Protein AF-0000000083587256 (afdb_homodimer)

Secondary structure (DSSP, 8-state):
----------EEESSSS--------SSTTTTHHHHHHHHHHHHHHHHHHHHHHHHHHHHHHHHHTTS-TTHHHHHHTGGG-EEEEEEEEE---S-GGG-EEEEEE--SSSEEEEEE-SSS--EEEEETTEEEEE---TT-EEEEE-HHHHHHTTTSS----EEEE--SSS-EEEEEEEEE--TTPEE---GGG--SSS--SS--EEHHHHHHHHHHSBTTTS-GGGGG-/----------EEESSSS--------SSSGGGHHHHHHHHHHHHHHHHHHHHHHHHHHHHHHHHHTTS-TTHHHHHHTGGG-EEEEEEEEE---S-GGG-EEEEEE--SSSEEEEEE-SSS--EEEEETTEEEEE---TT-EEEEE-HHHHHHTTTSS----EEEE--SSS-EEEEEEEEE--TTPEE---GGG--SSS--SS--EEHHHHHHHHHHSBTTTS-GGGGG-

Nearest PDB structures (foldseek):
  6lsv-assembly2_B  TM=9.368E-01  e=1.193E-21  Arabidopsis thaliana
  5o9w-assembly1_A  TM=9.322E-01  e=1.092E-19  Papaver somniferum
  5o7y-assembly1_A  TM=9.305E-01  e=1.905E-19  Papaver somniferum
  8x7c-assembly2_A  TM=9.163E-01  e=3.325E-19  Zea mays
  8x7d-assembly2_B  TM=8.727E-01  e=1.146E-18  Oryza sativa

Organism: NCBI:txid337451

Foldseek 3Di:
DPPPFPQQADPPPPPPDPDDSPNPTPPDCVCVVVVVVVCCVVVVVVLVVVVVVVLQVQLVVCVVLVHHSCVVCVLLPPVLKDKDKDKDKDFADQCQVVDFPWDKFWAQFAKKKKDWDQPDWWKWWQDPNDTDTDHHDDPDIDMAGGLLNCFQSLNPDDGTIMTTIHHNPGMIMMMMMGIHGRQQRKGHHDPVNADPVRHRPFDIDGSVVLVVQVVVDDRPPDHSRNVGD/DPPPFPQCADPPPPDPDPDDSPRPTPDDCVCVVVVVVVCCVVVVVVLVVVVVVVLQVQLVVCVVLVHHSCVVCVLLPPVLKDKDKDKDKDFADQCQVVDFPFDKFWAQFAKKKKDWDQPDWWKWWQDPNDTDTDHHDDPDIDMAGGLLNCFQSLNPDDGTIMTTIHHNPGMIMMMMMGIHGRQQRKGHHDPVNADPVRHRPFDIDGSVVLVVQCVVDDRPPDHSRNVGD

Radius of gyration: 22.91 Å; Cα contacts (8 Å, |Δi|>4): 926; chains: 2; bounding box: 42×80×79 Å

pLDDT: mean 78.27, std 21.21, range [15.96, 97.56]

InterPro domains:
  IPR005123 Oxoglutarate/iron-dependent dioxygenase domain [PS51471] (81-181)
  IPR027443 Isopenicillin N synthase-like superfamily [G3DSA:2.60.120.330] (7-227)
  IPR044861 Isopenicillin N synthase-like, Fe(2+) 2OG dioxygenase domain [PF03171] (83-181)
  IPR050295 Plant 2-oxoglutarate-dependent oxidoreductases [PTHR47991] (23-209)

Solvent-accessible surface area (backbone atoms only — not comparable to full-atom values): 23931 Å² total; per-residue (Å²): 134,79,77,72,81,50,79,23,48,59,48,51,46,74,55,90,61,82,61,66,51,54,50,49,77,55,64,81,61,78,46,48,66,55,50,50,53,52,50,47,53,54,49,50,53,50,49,53,54,49,46,55,51,50,53,52,48,42,25,52,52,22,40,73,72,74,44,56,48,58,48,50,49,56,45,26,36,53,88,50,29,41,56,40,34,39,35,40,38,36,53,52,30,84,56,25,92,77,34,61,70,38,68,65,42,60,47,81,34,35,37,32,44,29,44,60,30,61,84,42,70,34,43,30,33,54,52,96,90,35,80,40,77,50,77,51,45,85,88,30,42,39,39,46,46,5,44,46,40,15,38,31,48,50,56,74,44,65,43,52,44,29,30,30,45,49,34,52,82,44,62,38,47,36,36,40,38,37,35,31,51,14,53,80,20,64,46,36,37,42,68,91,69,38,44,92,92,43,56,67,60,38,50,76,43,34,43,45,60,51,50,53,48,43,50,41,34,30,58,58,72,58,66,61,65,69,77,41,77,132,78,76,73,81,42,77,20,49,57,52,50,48,76,55,90,59,82,63,67,54,54,51,46,76,46,61,85,60,81,44,48,67,55,50,50,52,52,49,48,54,56,49,51,54,49,50,53,53,50,48,55,50,50,53,52,48,43,24,53,52,22,40,75,71,74,42,55,47,58,48,52,50,54,44,25,36,53,89,52,30,41,54,40,35,41,36,39,38,36,53,54,30,84,57,26,92,78,35,61,69,38,67,65,41,60,46,78,36,34,38,33,44,30,43,60,30,60,84,42,70,35,41,30,34,56,53,95,90,35,80,39,76,49,76,52,45,85,88,32,42,40,39,46,47,5,43,46,40,14,38,32,48,50,57,75,44,64,44,54,44,28,30,29,44,50,32,52,83,42,61,39,48,35,37,40,38,39,35,30,50,14,54,80,20,63,45,36,37,41,68,91,68,37,44,92,92,42,56,68,60,36,51,77,44,34,43,44,61,50,50,54,49,44,51,41,34,30,56,58,72,56,68,62,66,68,75,41,77

Sequence (458 aa):
MRLEPIELQHIKILNNLPLCNLMATQQNLNFLPYLQLLLKDVVSTYCKEVRELGLKLLGVISESLGLEREYIENVLGDEQGGQHMAINYYPPCPEPDLTYGLPAHTDPNTLTILLLDHQVPGLQVLKDGKWIAVDPHPNALIVNIGDQLQALSNGKYKSLWHRAIVNSNEERISVASFFCPANDAVIAPAKKLTSEETPAIYRSFTYDEYYKRFWSRNLDEEKCLELFKMRLEPIELQHIKILNNLPLCNLMATQQNLNFLPYLQLLLKDVVSTYCKEVRELGLKLLGVISESLGLEREYIENVLGDEQGGQHMAINYYPPCPEPDLTYGLPAHTDPNTLTILLLDHQVPGLQVLKDGKWIAVDPHPNALIVNIGDQLQALSNGKYKSLWHRAIVNSNEERISVASFFCPANDAVIAPAKKLTSEETPAIYRSFTYDEYYKRFWSRNLDEEKCLELFK

Structure (mmCIF, N/CA/C/O backbone):
data_AF-0000000083587256-model_v1
#
loop_
_entity.id
_entity.type
_entity.pdbx_description
1 polymer 'Protein DOWNY MILDEW RESISTANCE 6-like protein'
#
loop_
_atom_site.group_PDB
_atom_site.id
_atom_site.type_symbol
_atom_site.label_atom_id
_atom_site.label_alt_id
_atom_site.label_comp_id
_atom_site.label_asym_id
_atom_site.label_entity_id
_atom_site.label_seq_id
_atom_site.pdbx_PDB_ins_code
_atom_site.Cartn_x
_atom_site.Cartn_y
_atom_site.Cartn_z
_atom_site.occupancy
_atom_site.B_iso_or_equiv
_atom_site.auth_seq_id
_atom_site.auth_comp_id
_atom_site.auth_asym_id
_atom_site.auth_atom_id
_atom_site.pdbx_PDB_model_num
ATOM 1 N N . MET A 1 1 ? 6.082 9.547 44.844 1 16.17 1 MET A N 1
ATOM 2 C CA . MET A 1 1 ? 7.328 9.438 44.094 1 16.17 1 MET A CA 1
ATOM 3 C C . MET A 1 1 ? 7.133 9.875 42.656 1 16.17 1 MET A C 1
ATOM 5 O O . MET A 1 1 ? 6.281 9.336 41.938 1 16.17 1 MET A O 1
ATOM 9 N N . ARG A 1 2 ? 7.453 11.047 42.281 1 17.61 2 ARG A N 1
ATOM 10 C CA . ARG A 1 2 ? 6.957 12.055 41.344 1 17.61 2 ARG A CA 1
ATOM 11 C C . ARG A 1 2 ? 7.465 11.789 39.938 1 17.61 2 ARG A C 1
ATOM 13 O O . ARG A 1 2 ? 8.672 11.742 39.719 1 17.61 2 ARG A O 1
ATOM 20 N N . LEU A 1 3 ? 6.953 10.836 39.312 1 20 3 LEU A N 1
ATOM 21 C CA . LEU A 1 3 ? 7.582 10.156 38.188 1 20 3 LEU A CA 1
ATOM 22 C C . LEU A 1 3 ? 8.031 11.164 37.125 1 20 3 LEU A C 1
ATOM 24 O O . LEU A 1 3 ? 7.293 12.086 36.781 1 20 3 LEU A O 1
ATOM 28 N N . GLU A 1 4 ? 9.289 11.445 37.031 1 19.28 4 GLU A N 1
ATOM 29 C CA . GLU A 1 4 ? 10 12.508 36.312 1 19.28 4 GLU A CA 1
ATOM 30 C C . GLU A 1 4 ? 9.609 12.547 34.844 1 19.28 4 GLU A C 1
ATOM 32 O O . GLU A 1 4 ? 9.328 11.508 34.25 1 19.28 4 GLU A O 1
ATOM 37 N N . PRO A 1 5 ? 9.203 13.594 34.312 1 21.58 5 PRO A N 1
ATOM 38 C CA . PRO A 1 5 ? 8.57 13.984 33.062 1 21.58 5 PRO A CA 1
ATOM 39 C C . PRO A 1 5 ? 9.383 13.555 31.844 1 21.58 5 PRO A C 1
ATOM 41 O O . PRO A 1 5 ? 10.578 13.867 31.75 1 21.58 5 PRO A O 1
ATOM 44 N N . ILE A 1 6 ? 9.438 12.438 31.469 1 24.75 6 ILE A N 1
ATOM 45 C CA . ILE A 1 6 ? 10.352 11.797 30.531 1 24.75 6 ILE A CA 1
ATOM 46 C C . ILE A 1 6 ? 10.383 12.586 29.219 1 24.75 6 ILE A C 1
ATOM 48 O O . ILE A 1 6 ? 9.328 12.93 28.672 1 24.75 6 ILE A O 1
ATOM 52 N N . GLU A 1 7 ? 11.391 13.203 28.656 1 24.72 7 GLU A N 1
ATOM 53 C CA . GLU A 1 7 ? 11.906 14.125 27.656 1 24.72 7 GLU A CA 1
ATOM 54 C C . GLU A 1 7 ? 11.578 13.648 26.25 1 24.72 7 GLU A C 1
ATOM 56 O O . GLU A 1 7 ? 11.867 12.508 25.891 1 24.72 7 GLU A O 1
ATOM 61 N N . LEU A 1 8 ? 10.461 13.727 25.797 1 27.73 8 LEU A N 1
ATOM 62 C CA . LEU A 1 8 ? 9.93 13.43 24.469 1 27.73 8 LEU A CA 1
ATOM 63 C C . LEU A 1 8 ? 10.914 13.844 23.375 1 27.73 8 LEU A C 1
ATOM 65 O O . LEU A 1 8 ? 10.953 15.008 22.984 1 27.73 8 LEU A O 1
ATOM 69 N N . GLN A 1 9 ? 12.094 13.547 23.172 1 28.3 9 GLN A N 1
ATOM 70 C CA . GLN A 1 9 ? 13.188 13.914 22.281 1 28.3 9 GLN A CA 1
ATOM 71 C C . GLN A 1 9 ? 12.828 13.617 20.828 1 28.3 9 GLN A C 1
ATOM 73 O O . GLN A 1 9 ? 12.938 14.484 19.953 1 28.3 9 GLN A O 1
ATOM 78 N N . HIS A 1 10 ? 12.93 12.234 20.141 1 29.88 10 HIS A N 1
ATOM 79 C CA . HIS A 1 10 ? 13.57 12.055 18.844 1 29.88 10 HIS A CA 1
ATOM 80 C C . HIS A 1 10 ? 12.539 11.945 17.719 1 29.88 10 HIS A C 1
ATOM 82 O O . HIS A 1 10 ? 12.023 10.859 17.453 1 29.88 10 HIS A O 1
ATOM 88 N N . ILE A 1 11 ? 11.492 12.727 17.625 1 28.84 11 ILE A N 1
ATOM 89 C CA . ILE A 1 11 ? 10.789 12.812 16.344 1 28.84 11 ILE A CA 1
ATOM 90 C C . ILE A 1 11 ? 11.719 13.398 15.281 1 28.84 11 ILE A C 1
ATOM 92 O O . ILE A 1 11 ? 12.242 14.5 15.453 1 28.84 11 ILE A O 1
ATOM 96 N N . LYS A 1 12 ? 12.375 12.648 14.391 1 35.53 12 LYS A N 1
ATOM 97 C CA . LYS A 1 12 ? 13.18 13.172 13.289 1 35.53 12 LYS A CA 1
ATOM 98 C C . LYS A 1 12 ? 12.297 13.523 12.094 1 35.53 12 LYS A C 1
ATOM 100 O O . LYS A 1 12 ? 11.609 12.664 11.539 1 35.53 12 LYS A O 1
ATOM 105 N N . ILE A 1 13 ? 11.852 14.727 12.086 1 32.34 13 ILE A N 1
ATOM 106 C CA . ILE A 1 13 ? 11.195 15.195 10.867 1 32.34 13 ILE A CA 1
ATOM 107 C C . ILE A 1 13 ? 12.203 15.203 9.711 1 32.34 13 ILE A C 1
ATOM 109 O O . ILE A 1 13 ? 13.266 15.82 9.812 1 32.34 13 ILE A O 1
ATOM 113 N N . LEU A 1 14 ? 12.242 14.219 8.844 1 33.78 14 LEU A N 1
ATOM 114 C CA . LEU A 1 14 ? 13.219 14.172 7.762 1 33.78 14 LEU A CA 1
ATOM 115 C C . LEU A 1 14 ? 13.344 15.531 7.078 1 33.78 14 LEU A C 1
ATOM 117 O O . LEU A 1 14 ? 13.945 15.641 6.004 1 33.78 14 LEU A O 1
ATOM 121 N N . ASN A 1 15 ? 12.578 16.453 7.148 1 28.05 15 ASN A N 1
ATOM 122 C CA . ASN A 1 15 ? 13.062 17.656 6.473 1 28.05 15 ASN A CA 1
ATOM 123 C C . ASN A 1 15 ? 14.289 18.234 7.176 1 28.05 15 ASN A C 1
ATOM 125 O O . ASN A 1 15 ? 14.523 17.969 8.352 1 28.05 15 ASN A O 1
ATOM 129 N N . ASN A 1 16 ? 15.281 18.969 6.48 1 29.92 16 ASN A N 1
ATOM 130 C CA . ASN A 1 16 ? 16.406 19.766 6.945 1 29.92 16 ASN A CA 1
ATOM 131 C C . ASN A 1 16 ? 16.141 20.375 8.32 1 29.92 16 ASN A C 1
ATOM 133 O O . ASN A 1 16 ? 16.938 21.156 8.828 1 29.92 16 ASN A O 1
ATOM 137 N N . LEU A 1 17 ? 14.914 20.938 8.477 1 26.66 17 LEU A N 1
ATOM 138 C CA . LEU A 1 17 ? 14.852 21.812 9.648 1 26.66 17 LEU A CA 1
ATOM 139 C C . LEU A 1 17 ? 14.945 21.016 10.938 1 26.66 17 LEU A C 1
ATOM 141 O O . LEU A 1 17 ? 14.422 19.891 11.016 1 26.66 17 LEU A O 1
ATOM 145 N N . PRO A 1 18 ? 15.977 21.328 11.75 1 28.03 18 PRO A N 1
ATOM 146 C CA . PRO A 1 18 ? 16.094 20.875 13.141 1 28.03 18 PRO A CA 1
ATOM 147 C C . PRO A 1 18 ? 14.734 20.828 13.852 1 28.03 18 PRO A C 1
ATOM 149 O O . PRO A 1 18 ? 14.164 21.875 14.156 1 28.03 18 PRO A O 1
ATOM 152 N N . LEU A 1 19 ? 13.695 20.531 13.234 1 28.91 19 LEU A N 1
ATOM 153 C CA . LEU A 1 19 ? 12.516 20.672 14.078 1 28.91 19 LEU A CA 1
ATOM 154 C C . LEU A 1 19 ? 12.789 20.156 15.484 1 28.91 19 LEU A C 1
ATOM 156 O O . LEU A 1 19 ? 13.656 19.297 15.68 1 28.91 19 LEU A O 1
ATOM 160 N N . CYS A 1 20 ? 11.969 20.844 16.406 1 25.72 20 CYS A N 1
ATOM 161 C CA . CYS A 1 20 ? 11.789 20.797 17.844 1 25.72 20 CYS A CA 1
ATOM 162 C C . CYS A 1 20 ? 11.547 19.375 18.312 1 25.72 20 CYS A C 1
ATOM 164 O O . CYS A 1 20 ? 10.953 18.562 17.609 1 25.72 20 CYS A O 1
ATOM 166 N N . ASN A 1 21 ? 12.445 18.953 19.109 1 28.36 21 ASN A N 1
ATOM 167 C CA . ASN A 1 21 ? 12.195 17.922 20.109 1 28.36 21 ASN A CA 1
ATOM 168 C C . ASN A 1 21 ? 10.727 17.859 20.5 1 28.36 21 ASN A C 1
ATOM 170 O O . ASN A 1 21 ? 10.273 18.656 21.328 1 28.36 21 ASN A O 1
ATOM 174 N N . LEU A 1 22 ? 9.867 18.047 19.609 1 29.5 22 LEU A N 1
ATOM 175 C CA . LEU A 1 22 ? 8.523 17.938 20.172 1 29.5 22 LEU A CA 1
ATOM 176 C C . LEU A 1 22 ? 8.445 16.781 21.156 1 29.5 22 LEU A C 1
ATOM 178 O O . LEU A 1 22 ? 8.75 15.648 20.812 1 29.5 22 LEU A O 1
ATOM 182 N N . MET A 1 23 ? 8.703 17.172 22.375 1 28.39 23 MET A N 1
ATOM 183 C CA . MET A 1 23 ? 8.414 16.422 23.609 1 28.39 23 MET A CA 1
ATOM 184 C C . MET A 1 23 ? 7.059 15.727 23.5 1 28.39 23 MET A C 1
ATOM 186 O O . MET A 1 23 ? 6.016 16.375 23.609 1 28.39 23 MET A O 1
ATOM 190 N N . ALA A 1 24 ? 6.859 14.992 22.484 1 32.84 24 ALA A N 1
ATOM 191 C CA . ALA A 1 24 ? 5.672 14.203 22.781 1 32.84 24 ALA A CA 1
ATOM 192 C C . ALA A 1 24 ? 5.645 13.805 24.266 1 32.84 24 ALA A C 1
ATOM 194 O O . ALA A 1 24 ? 6.676 13.453 24.828 1 32.84 24 ALA A O 1
ATOM 195 N N . THR A 1 25 ? 4.895 14.258 25.047 1 32.31 25 THR A N 1
ATOM 196 C CA . THR A 1 25 ? 4.621 13.773 26.391 1 32.31 25 THR A CA 1
ATOM 197 C C . THR A 1 25 ? 4.867 12.266 26.484 1 32.31 25 THR A C 1
ATOM 199 O O . THR A 1 25 ? 4.633 11.531 25.531 1 32.31 25 THR A O 1
ATOM 202 N N . GLN A 1 26 ? 5.934 11.781 27.312 1 37.66 26 GLN A N 1
ATOM 203 C CA . GLN A 1 26 ? 6.438 10.531 27.859 1 37.66 26 GLN A CA 1
ATOM 204 C C . GLN A 1 26 ? 5.387 9.422 27.781 1 37.66 26 GLN A C 1
ATOM 206 O O . GLN A 1 26 ? 5.648 8.281 28.156 1 37.66 26 GLN A O 1
ATOM 211 N N . GLN A 1 27 ? 4.141 9.727 27.922 1 38.53 27 GLN A N 1
ATOM 212 C CA . GLN A 1 27 ? 3.322 8.555 28.234 1 38.53 27 GLN A CA 1
ATOM 213 C C . GLN A 1 27 ? 3.545 7.441 27.219 1 38.53 27 GLN A C 1
ATOM 215 O O . GLN A 1 27 ? 4.156 6.418 27.547 1 38.53 27 GLN A O 1
ATOM 220 N N . ASN A 1 28 ? 2.484 7.109 26.422 1 46.16 28 ASN A N 1
ATOM 221 C CA . ASN A 1 28 ? 1.905 5.828 26.031 1 46.16 28 ASN A CA 1
ATOM 222 C C . ASN A 1 28 ? 2.623 5.23 24.828 1 46.16 28 ASN A C 1
ATOM 224 O O . ASN A 1 28 ? 2.1 4.328 24.172 1 46.16 28 ASN A O 1
ATOM 228 N N . LEU A 1 29 ? 3.789 6.035 24.391 1 54.25 29 LEU A N 1
ATOM 229 C CA . LEU A 1 29 ? 4.254 5.281 23.219 1 54.25 29 LEU A CA 1
ATOM 230 C C . LEU A 1 29 ? 5.316 4.266 23.625 1 54.25 29 LEU A C 1
ATOM 232 O O . LEU A 1 29 ? 6.07 3.779 22.781 1 54.25 29 LEU A O 1
ATOM 236 N N . ASN A 1 30 ? 5.652 4.102 24.969 1 54.59 30 ASN A N 1
ATOM 237 C CA . ASN A 1 30 ? 6.566 3.064 25.438 1 54.59 30 ASN A CA 1
ATOM 238 C C . ASN A 1 30 ? 6.18 1.693 24.891 1 54.59 30 ASN A C 1
ATOM 240 O O . ASN A 1 30 ? 6.961 0.744 24.969 1 54.59 30 ASN A O 1
ATOM 244 N N . PHE A 1 31 ? 5.012 1.78 24.344 1 59.31 31 PHE A N 1
ATOM 245 C CA . PHE A 1 31 ? 4.531 0.482 23.875 1 59.31 31 PHE A CA 1
ATOM 246 C C . PHE A 1 31 ? 4.973 0.213 22.453 1 59.31 31 PHE A C 1
ATOM 248 O O . PHE A 1 31 ? 4.848 -0.91 21.953 1 59.31 31 PHE A O 1
ATOM 255 N N . LEU A 1 32 ? 5.746 1.26 21.812 1 69.12 32 LEU A N 1
ATOM 256 C CA . LEU A 1 32 ? 5.988 1.158 20.375 1 69.12 32 LEU A CA 1
ATOM 257 C C . LEU A 1 32 ? 6.859 -0.052 20.062 1 69.12 32 LEU A C 1
ATOM 259 O O . LEU A 1 32 ? 6.543 -0.822 19.156 1 69.12 32 LEU A O 1
ATOM 263 N N . PRO A 1 33 ? 7.91 -0.228 20.922 1 66.19 33 PRO A N 1
ATOM 264 C CA . PRO A 1 33 ? 8.711 -1.416 20.609 1 66.19 33 PRO A CA 1
ATOM 265 C C . PRO A 1 33 ? 7.926 -2.715 20.781 1 66.19 33 PRO A C 1
ATOM 267 O O . PRO A 1 33 ? 8.109 -3.656 20.016 1 66.19 33 PRO A O 1
ATOM 270 N N . TYR A 1 34 ? 7.086 -2.689 21.781 1 65.12 34 TYR A N 1
ATOM 271 C CA . TYR A 1 34 ? 6.285 -3.883 22.016 1 65.12 34 TYR A CA 1
ATOM 272 C C . TYR A 1 34 ? 5.27 -4.094 20.906 1 65.12 34 TYR A C 1
ATOM 274 O O . TYR A 1 34 ? 5.023 -5.227 20.484 1 65.12 34 TYR A O 1
ATOM 282 N N . LEU A 1 35 ? 4.758 -3.051 20.422 1 70.12 35 LEU A N 1
ATOM 283 C CA . LEU A 1 35 ? 3.809 -3.119 19.312 1 70.12 35 LEU A CA 1
ATOM 284 C C . LEU A 1 35 ? 4.465 -3.699 18.062 1 70.12 35 LEU A C 1
ATOM 286 O O . LEU A 1 35 ? 3.904 -4.5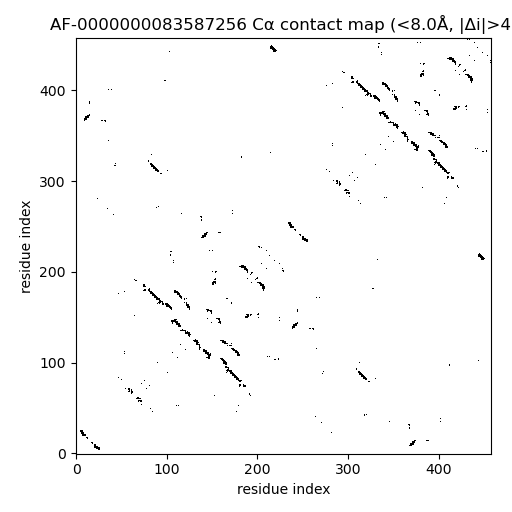82 17.422 1 70.12 35 LEU A O 1
ATOM 290 N N . GLN A 1 36 ? 5.645 -3.244 17.875 1 74.38 36 GLN A N 1
ATOM 291 C CA . GLN A 1 36 ? 6.359 -3.697 16.688 1 74.38 36 GLN A CA 1
ATOM 292 C C . GLN A 1 36 ? 6.664 -5.191 16.766 1 74.38 36 GLN A C 1
ATOM 294 O O . GLN A 1 36 ? 6.539 -5.91 15.773 1 74.38 36 GLN A O 1
ATOM 299 N N . LEU A 1 37 ? 7.105 -5.574 17.953 1 71.5 37 LEU A N 1
ATOM 300 C CA . LEU A 1 37 ? 7.438 -6.984 18.141 1 71.5 37 LEU A CA 1
ATOM 301 C C . LEU A 1 37 ? 6.199 -7.859 17.984 1 71.5 37 LEU A C 1
ATOM 303 O O . LEU A 1 37 ? 6.254 -8.922 17.359 1 71.5 37 LEU A O 1
ATOM 307 N N . LEU A 1 38 ? 5.145 -7.391 18.547 1 70.25 38 LEU A N 1
ATOM 308 C CA . LEU A 1 38 ? 3.898 -8.141 18.453 1 70.25 38 LEU A CA 1
ATOM 309 C C . LEU A 1 38 ? 3.434 -8.242 17 1 70.25 38 LEU A C 1
ATOM 311 O O . LEU A 1 38 ? 3.084 -9.328 16.531 1 70.25 38 LEU A O 1
ATOM 315 N N . LEU A 1 39 ? 3.463 -7.184 16.312 1 78.06 39 LEU A N 1
ATOM 316 C CA . LEU A 1 39 ? 3.041 -7.16 14.922 1 78.06 39 LEU A CA 1
ATOM 317 C C . LEU A 1 39 ? 3.943 -8.039 14.07 1 78.06 39 LEU A C 1
ATOM 319 O O . LEU A 1 39 ? 3.459 -8.812 13.234 1 78.06 39 LEU A O 1
ATOM 323 N N . LYS A 1 40 ? 5.215 -7.918 14.375 1 79.75 40 LYS A N 1
ATOM 324 C CA . LYS A 1 40 ? 6.172 -8.695 13.594 1 79.75 40 LYS A CA 1
ATOM 325 C C . LYS A 1 40 ? 5.938 -10.188 13.758 1 79.75 40 LYS A C 1
ATOM 327 O O . LYS A 1 40 ? 5.957 -10.945 12.781 1 79.75 40 LYS A O 1
ATOM 332 N N . ASP A 1 41 ? 5.727 -10.594 14.961 1 77.38 41 ASP A N 1
ATOM 333 C CA . ASP A 1 41 ? 5.52 -12.008 15.234 1 77.38 41 ASP A CA 1
ATOM 334 C C . ASP A 1 41 ? 4.258 -12.523 14.547 1 77.38 41 ASP A C 1
ATOM 336 O O . ASP A 1 41 ? 4.285 -13.57 13.891 1 77.38 41 ASP A O 1
ATOM 340 N N . VAL A 1 42 ? 3.219 -11.82 14.672 1 78 42 VAL A N 1
ATOM 341 C CA . VAL A 1 42 ? 1.937 -12.242 14.109 1 78 42 VAL A CA 1
ATOM 342 C C . VAL A 1 42 ? 2.006 -12.219 12.586 1 78 42 VAL A C 1
ATOM 344 O O . VAL A 1 42 ? 1.592 -13.172 11.922 1 78 42 VAL A O 1
ATOM 347 N N . VAL A 1 43 ? 2.598 -11.227 12.062 1 83.12 43 VAL A N 1
ATOM 348 C CA . VAL A 1 43 ? 2.633 -11.031 10.609 1 83.12 43 VAL A CA 1
ATOM 349 C C . VAL A 1 43 ? 3.59 -12.039 9.977 1 83.12 43 VAL A C 1
ATOM 351 O O . VAL A 1 43 ? 3.299 -12.602 8.922 1 83.12 43 VAL A O 1
ATOM 354 N N . SER A 1 44 ? 4.707 -12.266 10.672 1 82.94 44 SER A N 1
ATOM 355 C CA . SER A 1 44 ? 5.676 -13.211 10.133 1 82.94 44 SER A CA 1
ATOM 356 C C . SER A 1 44 ? 5.09 -14.617 10.055 1 82.94 44 SER A C 1
ATOM 358 O O . SER A 1 44 ? 5.277 -15.328 9.062 1 82.94 44 SER A O 1
ATOM 360 N N . THR A 1 45 ? 4.434 -15.008 11.086 1 80.88 45 THR A N 1
ATOM 361 C CA . THR A 1 45 ? 3.812 -16.328 11.109 1 80.88 45 THR A CA 1
ATOM 362 C C . THR A 1 45 ? 2.746 -16.453 10.023 1 80.88 45 THR A C 1
ATOM 364 O O . THR A 1 45 ? 2.705 -17.438 9.297 1 80.88 45 THR A O 1
ATOM 367 N N . TYR A 1 46 ? 1.905 -15.508 9.953 1 83.88 46 TYR A N 1
ATOM 368 C CA . TYR A 1 46 ? 0.872 -15.516 8.922 1 83.88 46 TYR A CA 1
ATOM 369 C C . TYR A 1 46 ? 1.49 -15.539 7.527 1 83.88 46 TYR A C 1
ATOM 371 O O . TYR A 1 46 ? 1.031 -16.281 6.656 1 83.88 46 TYR A O 1
ATOM 379 N N . CYS A 1 47 ? 2.479 -14.758 7.352 1 86.31 47 CYS A N 1
ATOM 380 C CA . CYS A 1 47 ? 3.152 -14.68 6.062 1 86.31 47 CYS A CA 1
ATOM 381 C C . CYS A 1 47 ? 3.682 -16.047 5.637 1 86.31 47 CYS A C 1
ATOM 383 O O . CYS A 1 47 ? 3.52 -16.453 4.484 1 86.31 47 CYS A O 1
ATOM 385 N N . LYS A 1 48 ? 4.273 -16.734 6.559 1 83.62 48 LYS A N 1
ATOM 386 C CA . LYS A 1 48 ? 4.82 -18.062 6.27 1 83.62 48 LYS A CA 1
ATOM 387 C C . LYS A 1 48 ? 3.711 -19.047 5.891 1 83.62 48 LYS A C 1
ATOM 389 O O . LYS A 1 48 ? 3.857 -19.812 4.945 1 83.62 48 LYS A O 1
ATOM 394 N N . GLU A 1 49 ? 2.672 -18.984 6.617 1 83.12 49 GLU A N 1
ATOM 395 C CA . GLU A 1 49 ? 1.555 -19.875 6.352 1 83.12 49 GLU A CA 1
ATOM 396 C C . GLU A 1 49 ? 0.923 -19.594 4.992 1 83.12 49 GLU A C 1
ATOM 398 O O . GLU A 1 49 ? 0.604 -20.516 4.238 1 83.12 49 GLU A O 1
ATOM 403 N N . VAL A 1 50 ? 0.738 -18.391 4.727 1 88.19 50 VAL A N 1
ATOM 404 C CA . VAL A 1 50 ? 0.107 -18 3.473 1 88.19 50 VAL A CA 1
ATOM 405 C C . VAL A 1 50 ? 1.041 -18.297 2.305 1 88.19 50 VAL A C 1
ATOM 407 O O . VAL A 1 50 ? 0.584 -18.641 1.212 1 88.19 50 VAL A O 1
ATOM 410 N N . ARG A 1 51 ? 2.322 -18.203 2.566 1 88.94 51 ARG A N 1
ATOM 411 C CA . ARG A 1 51 ? 3.271 -18.578 1.523 1 88.94 51 ARG A CA 1
ATOM 412 C C . ARG A 1 51 ? 3.098 -20.047 1.121 1 88.94 51 ARG A C 1
ATOM 414 O O . ARG A 1 51 ? 3.068 -20.359 -0.068 1 88.94 51 ARG A O 1
ATOM 421 N N . GLU A 1 52 ? 3.021 -20.844 2.074 1 86.06 52 GLU A N 1
ATOM 422 C CA . GLU A 1 52 ? 2.824 -22.266 1.793 1 86.06 52 GLU A CA 1
ATOM 423 C C . GLU A 1 52 ? 1.537 -22.5 1.008 1 86.06 52 GLU A C 1
ATOM 425 O O . GLU A 1 52 ? 1.517 -23.281 0.056 1 86.06 52 GLU A O 1
ATOM 430 N N . LEU A 1 53 ? 0.514 -21.859 1.415 1 86.5 53 LEU A N 1
ATOM 431 C CA . LEU A 1 53 ? -0.759 -21.969 0.71 1 86.5 53 LEU A CA 1
ATOM 432 C C . LEU A 1 53 ? -0.625 -21.469 -0.727 1 86.5 53 LEU A C 1
ATOM 434 O O . LEU A 1 53 ? -1.128 -22.109 -1.655 1 86.5 53 LEU A O 1
ATOM 438 N N . GLY A 1 54 ? 0.019 -20.297 -0.892 1 90.25 54 GLY A N 1
ATOM 439 C CA . GLY A 1 54 ? 0.213 -19.734 -2.219 1 90.25 54 GLY A CA 1
ATOM 440 C C . GLY A 1 54 ? 0.961 -20.672 -3.158 1 90.25 54 GLY A C 1
ATOM 441 O O . GLY A 1 54 ? 0.582 -20.812 -4.32 1 90.25 54 GLY A O 1
ATOM 442 N N . LEU A 1 55 ? 1.976 -21.328 -2.643 1 89.5 55 LEU A N 1
ATOM 443 C CA . LEU A 1 55 ? 2.752 -22.25 -3.455 1 89.5 55 LEU A CA 1
ATOM 444 C C . LEU A 1 55 ? 1.909 -23.453 -3.857 1 89.5 55 LEU A C 1
ATOM 446 O O . LEU A 1 55 ? 1.99 -23.922 -4.996 1 89.5 55 LEU A O 1
ATOM 450 N N . LYS A 1 56 ? 1.136 -23.922 -2.932 1 88.88 56 LYS A N 1
ATOM 451 C CA . LYS A 1 56 ? 0.229 -25.016 -3.25 1 88.88 56 LYS A CA 1
ATOM 452 C C . LYS A 1 56 ? -0.769 -24.609 -4.332 1 88.88 56 LYS A C 1
ATOM 454 O O . LYS A 1 56 ? -1.037 -25.391 -5.254 1 88.88 56 LYS A O 1
ATOM 459 N N . LEU A 1 57 ? -1.288 -23.422 -4.195 1 90.69 57 LEU A N 1
ATOM 460 C CA . LEU A 1 57 ? -2.252 -22.922 -5.164 1 90.69 57 LEU A CA 1
ATOM 461 C C . LEU A 1 57 ? -1.616 -22.781 -6.543 1 90.69 57 LEU A C 1
ATOM 463 O O . LEU A 1 57 ? -2.234 -23.141 -7.551 1 90.69 57 LEU A O 1
ATOM 467 N N . LEU A 1 58 ? -0.423 -22.297 -6.562 1 92.75 58 LEU A N 1
ATOM 468 C CA . LEU A 1 58 ? 0.276 -22.172 -7.836 1 92.75 58 LEU A CA 1
ATOM 469 C C . LEU A 1 58 ? 0.462 -23.531 -8.5 1 92.75 58 LEU A C 1
ATOM 471 O O . LEU A 1 58 ? 0.36 -23.641 -9.727 1 92.75 58 LEU A O 1
ATOM 475 N N . GLY A 1 59 ? 0.757 -24.531 -7.711 1 92.75 59 GLY A N 1
ATOM 476 C CA . GLY A 1 59 ? 0.858 -25.875 -8.25 1 92.75 59 GLY A CA 1
ATOM 477 C C . GLY A 1 59 ? -0.437 -26.375 -8.859 1 92.75 59 GLY A C 1
ATOM 478 O O . GLY A 1 59 ? -0.433 -26.938 -9.961 1 92.75 59 GLY A O 1
ATOM 479 N N . VAL A 1 60 ? -1.546 -26.156 -8.164 1 91.19 60 VAL A N 1
ATOM 480 C CA . VAL A 1 60 ? -2.859 -26.578 -8.641 1 91.19 60 VAL A CA 1
ATOM 481 C C . VAL A 1 60 ? -3.215 -25.828 -9.914 1 91.19 60 VAL A C 1
ATOM 483 O O . VAL A 1 60 ? -3.738 -26.406 -10.867 1 91.19 60 VAL A O 1
ATOM 486 N N . ILE A 1 61 ? -2.912 -24.547 -9.945 1 91.31 61 ILE A N 1
ATOM 487 C CA . ILE A 1 61 ? -3.178 -23.734 -11.125 1 91.31 61 ILE A CA 1
ATOM 488 C C . ILE A 1 61 ? -2.346 -24.234 -12.305 1 91.31 61 ILE A C 1
ATOM 490 O O . ILE A 1 61 ? -2.852 -24.359 -13.422 1 91.31 61 ILE A O 1
ATOM 494 N N . SER A 1 62 ? -1.122 -24.5 -11.992 1 94.94 62 SER A N 1
ATOM 495 C CA . SER A 1 62 ? -0.252 -25.031 -13.031 1 94.94 62 SER A CA 1
ATOM 496 C C . SER A 1 62 ? -0.835 -26.312 -13.641 1 94.94 62 SER A C 1
ATOM 498 O O . SER A 1 62 ? -0.932 -26.438 -14.867 1 94.94 62 SER A O 1
ATOM 500 N N . GLU A 1 63 ? -1.272 -27.203 -12.797 1 95 63 GLU A N 1
ATOM 501 C CA . GLU A 1 63 ? -1.85 -28.453 -13.25 1 95 63 GLU A CA 1
ATOM 502 C C . GLU A 1 63 ? -3.139 -28.234 -14.031 1 95 63 GLU A C 1
ATOM 504 O O . GLU A 1 63 ? -3.402 -28.922 -15.023 1 95 63 GLU A O 1
ATOM 509 N N . SER A 1 64 ? -3.898 -27.281 -13.609 1 92.25 64 SER A N 1
ATOM 510 C CA . SER A 1 64 ? -5.16 -27 -14.281 1 92.25 64 SER A CA 1
ATOM 511 C C . SER A 1 64 ? -4.93 -26.469 -15.695 1 92.25 64 SER A C 1
ATOM 513 O O . SER A 1 64 ? -5.824 -26.531 -16.547 1 92.25 64 SER A O 1
ATOM 515 N N . LEU A 1 65 ? -3.775 -26 -15.969 1 94.31 65 LEU A N 1
ATOM 516 C CA . LEU A 1 65 ? -3.416 -25.484 -17.281 1 94.31 65 LEU A CA 1
ATOM 517 C C . LEU A 1 65 ? -2.783 -26.562 -18.141 1 94.31 65 LEU A C 1
ATOM 519 O O . LEU A 1 65 ? -2.383 -26.312 -19.281 1 94.31 65 LEU A O 1
ATOM 523 N N . GLY A 1 66 ? -2.65 -27.766 -17.594 1 95.81 66 GLY A N 1
ATOM 524 C CA . GLY A 1 66 ? -2.02 -28.859 -18.312 1 95.81 66 GLY A CA 1
ATOM 525 C C . GLY A 1 66 ? -0.505 -28.828 -18.234 1 95.81 66 GLY A C 1
ATOM 526 O O . GLY A 1 66 ? 0.176 -29.469 -19.047 1 95.81 66 GLY A O 1
ATOM 527 N N . LEU A 1 67 ? 0.003 -28.109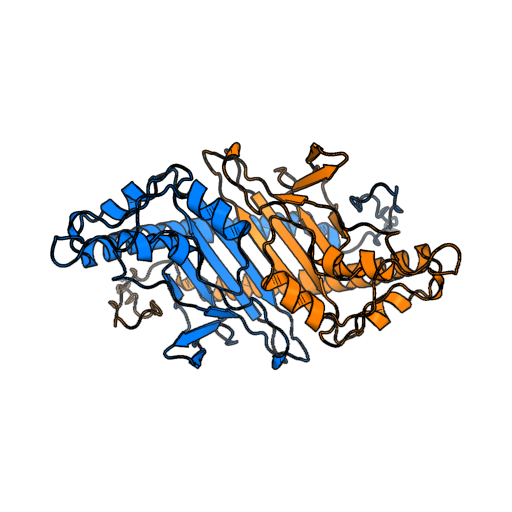 -17.312 1 97.12 67 LEU A N 1
ATOM 528 C CA . LEU A 1 67 ? 1.444 -28 -17.109 1 97.12 67 LEU A CA 1
ATOM 529 C C . LEU A 1 67 ? 1.898 -28.844 -15.938 1 97.12 67 LEU A C 1
ATOM 531 O O . LEU A 1 67 ? 1.069 -29.359 -15.18 1 97.12 67 LEU A O 1
ATOM 535 N N . GLU A 1 68 ? 3.244 -29.031 -15.867 1 97.56 68 GLU A N 1
ATOM 536 C CA . GLU A 1 68 ? 3.785 -29.688 -14.68 1 97.56 68 GLU A CA 1
ATOM 537 C C . GLU A 1 68 ? 3.469 -28.891 -13.414 1 97.56 68 GLU A C 1
ATOM 539 O O . GLU A 1 68 ? 3.488 -27.656 -13.43 1 97.56 68 GLU A O 1
ATOM 544 N N . ARG A 1 69 ? 3.305 -29.578 -12.375 1 95.25 69 ARG A N 1
ATOM 545 C CA . ARG A 1 69 ? 2.908 -28.969 -11.109 1 95.25 69 ARG A CA 1
ATOM 546 C C . ARG A 1 69 ? 3.883 -27.859 -10.711 1 95.25 69 ARG A C 1
ATOM 548 O O . ARG A 1 69 ? 3.475 -26.812 -10.195 1 95.25 69 ARG A O 1
ATOM 555 N N . GLU A 1 70 ? 5.16 -28.031 -10.992 1 96 70 GLU A N 1
ATOM 556 C CA . GLU A 1 70 ? 6.188 -27.094 -10.523 1 96 70 GLU A CA 1
ATOM 557 C C . GLU A 1 70 ? 6.496 -26.031 -11.57 1 96 70 GLU A C 1
ATOM 559 O O . GLU A 1 70 ? 7.332 -25.156 -11.344 1 96 70 GLU A O 1
ATOM 564 N N . TYR A 1 71 ? 5.785 -26.031 -12.648 1 96.88 71 TYR A N 1
ATOM 565 C CA . TYR A 1 71 ? 6.152 -25.172 -13.781 1 96.88 71 TYR A CA 1
ATOM 566 C C . TYR A 1 71 ? 6.098 -23.703 -13.398 1 96.88 71 TYR A C 1
ATOM 568 O O . TYR A 1 71 ? 7.07 -22.969 -13.578 1 96.88 71 TYR A O 1
ATOM 576 N N . ILE A 1 72 ? 4.977 -23.281 -12.859 1 96 72 ILE A N 1
ATOM 577 C CA . ILE A 1 72 ? 4.801 -21.875 -12.555 1 96 72 ILE A CA 1
ATOM 578 C C . ILE A 1 72 ? 5.793 -21.453 -11.477 1 96 72 ILE A C 1
ATOM 580 O O . ILE A 1 72 ? 6.43 -20.406 -11.586 1 96 72 ILE A O 1
ATOM 584 N N . GLU A 1 73 ? 5.891 -22.203 -10.469 1 94.06 73 GLU A N 1
ATOM 585 C CA . GLU A 1 73 ? 6.84 -21.891 -9.406 1 94.06 73 GLU A CA 1
ATOM 586 C C . GLU A 1 73 ? 8.258 -21.766 -9.953 1 94.06 73 GLU A C 1
ATOM 588 O O . GLU A 1 73 ? 9.008 -20.875 -9.531 1 94.06 73 GLU A O 1
ATOM 593 N N . ASN A 1 74 ? 8.609 -22.594 -10.844 1 94.56 74 ASN A N 1
ATOM 594 C CA . ASN A 1 74 ? 9.93 -22.562 -11.453 1 94.56 74 ASN A CA 1
ATOM 595 C C . ASN A 1 74 ? 10.133 -21.281 -12.266 1 94.56 74 ASN A C 1
ATOM 597 O O . ASN A 1 74 ? 11.203 -20.672 -12.219 1 94.56 74 ASN A O 1
ATOM 601 N N . VAL A 1 75 ? 9.156 -20.922 -12.977 1 93.88 75 VAL A N 1
ATOM 602 C CA . VAL A 1 75 ? 9.242 -19.703 -13.789 1 93.88 75 VAL A CA 1
ATOM 603 C C . VAL A 1 75 ? 9.414 -18.484 -12.875 1 93.88 75 VAL A C 1
ATOM 605 O O . VAL A 1 75 ? 10.164 -17.562 -13.203 1 93.88 75 VAL A O 1
ATOM 608 N N . LEU A 1 76 ? 8.719 -18.484 -11.75 1 89.56 76 LEU A N 1
ATOM 609 C CA . LEU A 1 76 ? 8.742 -17.359 -10.836 1 89.56 76 LEU A CA 1
ATOM 610 C C . LEU A 1 76 ? 10.094 -17.25 -10.141 1 89.56 76 LEU A C 1
ATOM 612 O O . LEU A 1 76 ? 10.422 -16.203 -9.578 1 89.56 76 LEU A O 1
ATOM 616 N N . GLY A 1 77 ? 10.953 -18.219 -10.188 1 82 77 GLY A N 1
ATOM 617 C CA . GLY A 1 77 ? 12.281 -18.172 -9.594 1 82 77 GLY A CA 1
ATOM 618 C C . GLY A 1 77 ? 12.375 -18.906 -8.273 1 82 77 GLY A C 1
ATOM 619 O O . GLY A 1 77 ? 13.289 -18.672 -7.484 1 82 77 GLY A O 1
ATOM 620 N N . ASP A 1 78 ? 11.547 -19.812 -7.98 1 70.38 78 ASP A N 1
ATOM 621 C CA . ASP A 1 78 ? 11.547 -20.641 -6.781 1 70.38 78 ASP A CA 1
ATOM 622 C C . ASP A 1 78 ? 11.781 -19.797 -5.527 1 70.38 78 ASP A C 1
ATOM 624 O O . ASP A 1 78 ? 11.031 -18.859 -5.246 1 70.38 78 ASP A O 1
ATOM 628 N N . GLU A 1 79 ? 12.93 -20.062 -4.945 1 68.69 79 GLU A N 1
ATOM 629 C CA . GLU A 1 79 ? 13.281 -19.391 -3.693 1 68.69 79 GLU A CA 1
ATOM 630 C C . GLU A 1 79 ? 13.578 -17.922 -3.914 1 68.69 79 GLU A C 1
ATOM 632 O O . GLU A 1 79 ? 13.562 -17.125 -2.967 1 68.69 79 GLU A O 1
ATOM 637 N N . GLN A 1 80 ? 13.688 -17.625 -5.152 1 68.38 80 GLN A N 1
ATOM 638 C CA . GLN A 1 80 ? 14.047 -16.234 -5.445 1 68.38 80 GLN A CA 1
ATOM 639 C C . GLN A 1 80 ? 12.805 -15.375 -5.633 1 68.38 80 GLN A C 1
ATOM 641 O O . GLN A 1 80 ? 12.883 -14.148 -5.609 1 68.38 80 GLN A O 1
ATOM 646 N N . GLY A 1 81 ? 11.695 -16.109 -5.816 1 73 81 GLY A N 1
ATOM 647 C CA . GLY A 1 81 ? 10.461 -15.344 -5.855 1 73 81 GLY A CA 1
ATOM 648 C C . GLY A 1 81 ? 10.156 -14.633 -4.547 1 73 81 GLY A C 1
ATOM 649 O O . GLY A 1 81 ? 10.594 -15.07 -3.48 1 73 81 GLY A O 1
ATOM 650 N N . GLY A 1 82 ? 9.578 -13.43 -4.684 1 80.75 82 GLY A N 1
ATOM 651 C CA . GLY A 1 82 ? 9.344 -12.594 -3.52 1 80.75 82 GLY A CA 1
ATOM 652 C C . GLY A 1 82 ? 7.898 -12.609 -3.051 1 80.75 82 GLY A C 1
ATOM 653 O O . GLY A 1 82 ? 7.02 -13.102 -3.76 1 80.75 82 GLY A O 1
ATOM 654 N N . GLN A 1 83 ? 7.777 -12.383 -1.807 1 86.44 83 GLN A N 1
ATOM 655 C CA . GLN A 1 83 ? 6.484 -12.133 -1.181 1 86.44 83 GLN A CA 1
ATOM 656 C C . GLN A 1 83 ? 6.477 -10.812 -0.428 1 86.44 83 GLN A C 1
ATOM 658 O O . GLN A 1 83 ? 7.469 -10.445 0.212 1 86.44 83 GLN A O 1
ATOM 663 N N . HIS A 1 84 ? 5.473 -10.078 -0.652 1 89.81 84 HIS A N 1
ATOM 664 C CA . HIS A 1 84 ? 5.215 -8.867 0.109 1 89.81 84 HIS A CA 1
ATOM 665 C C . HIS A 1 84 ? 3.822 -8.891 0.73 1 89.81 84 HIS A C 1
ATOM 667 O O . HIS A 1 84 ? 2.875 -9.383 0.118 1 89.81 84 HIS A O 1
ATOM 673 N N . MET A 1 85 ? 3.818 -8.422 1.936 1 91.88 85 MET 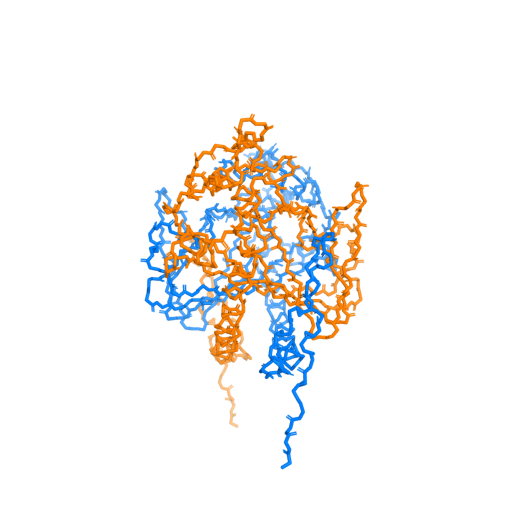A N 1
ATOM 674 C CA . MET A 1 85 ? 2.52 -8.375 2.6 1 91.88 85 MET A CA 1
ATOM 675 C C . MET A 1 85 ? 2.18 -6.953 3.035 1 91.88 85 MET A C 1
ATOM 677 O O . MET A 1 85 ? 3.045 -6.23 3.529 1 91.88 85 MET A O 1
ATOM 681 N N . ALA A 1 86 ? 0.938 -6.602 2.854 1 92.75 86 ALA A N 1
ATOM 682 C CA . ALA A 1 86 ? 0.42 -5.297 3.266 1 92.75 86 ALA A CA 1
ATOM 683 C C . ALA A 1 86 ? -0.857 -5.453 4.086 1 92.75 86 ALA A C 1
ATOM 685 O O . ALA A 1 86 ? -1.798 -6.129 3.664 1 92.75 86 ALA A O 1
ATOM 686 N N . ILE A 1 87 ? -0.816 -4.879 5.227 1 91.06 87 ILE A N 1
ATOM 687 C CA . ILE A 1 87 ? -2.029 -4.742 6.027 1 91.06 87 ILE A CA 1
ATOM 688 C C . ILE A 1 87 ? -2.572 -3.322 5.902 1 91.06 87 ILE A C 1
ATOM 690 O O . ILE A 1 87 ? -1.871 -2.354 6.207 1 91.06 87 ILE A O 1
ATOM 694 N N . ASN A 1 88 ? -3.785 -3.262 5.477 1 90.69 88 ASN A N 1
ATOM 695 C CA . ASN A 1 88 ? -4.434 -1.965 5.305 1 90.69 88 ASN A CA 1
ATOM 696 C C . ASN A 1 88 ? -5.555 -1.761 6.324 1 90.69 88 ASN A C 1
ATOM 698 O O . ASN A 1 88 ? -6.371 -2.656 6.539 1 90.69 88 ASN A O 1
ATOM 702 N N . TYR A 1 89 ? -5.512 -0.66 6.902 1 89.44 89 TYR A N 1
ATOM 703 C CA . TYR A 1 89 ? -6.535 -0.271 7.867 1 89.44 89 TYR A CA 1
ATOM 704 C C . TYR A 1 89 ? -7.184 1.049 7.469 1 89.44 89 TYR A C 1
ATOM 706 O O . TYR A 1 89 ? -6.496 2.047 7.25 1 89.44 89 TYR A O 1
ATOM 714 N N . TYR A 1 90 ? -8.484 0.987 7.406 1 86.19 90 TYR A N 1
ATOM 715 C CA . TYR A 1 90 ? -9.289 2.15 7.055 1 86.19 90 TYR A CA 1
ATOM 716 C C . TYR A 1 90 ? -10.234 2.521 8.188 1 86.19 90 TYR A C 1
ATOM 718 O O . TYR A 1 90 ? -11.211 1.816 8.445 1 86.19 90 TYR A O 1
ATOM 726 N N . PRO A 1 91 ? -9.945 3.605 8.812 1 83.12 91 PRO A N 1
ATOM 727 C CA . PRO A 1 91 ? -10.953 4.07 9.773 1 83.12 91 PRO A CA 1
ATOM 728 C C . PRO A 1 91 ? -12.25 4.504 9.102 1 83.12 91 PRO A C 1
ATOM 730 O O . PRO A 1 91 ? -12.312 4.605 7.871 1 83.12 91 PRO A O 1
ATOM 733 N N . PRO A 1 92 ? -13.258 4.578 9.969 1 83.38 92 PRO A N 1
ATOM 734 C CA . PRO A 1 92 ? -14.492 5.094 9.367 1 83.38 92 PRO A CA 1
ATOM 735 C C . PRO A 1 92 ? -14.289 6.426 8.648 1 83.38 92 PRO A C 1
ATOM 737 O O . PRO A 1 92 ? -13.539 7.277 9.125 1 83.38 92 PRO A O 1
ATOM 740 N N . CYS A 1 93 ? -14.836 6.508 7.461 1 77.81 93 CYS A N 1
ATOM 741 C CA . CYS A 1 93 ? -14.734 7.707 6.637 1 77.81 93 CYS A CA 1
ATOM 742 C C . CYS A 1 93 ? -16.109 8.312 6.383 1 77.81 93 CYS A C 1
ATOM 744 O O . CYS A 1 93 ? -17 7.641 5.84 1 77.81 93 CYS A O 1
ATOM 746 N N . PRO A 1 94 ? -16.266 9.5 6.711 1 73.88 94 PRO A N 1
ATOM 747 C CA . PRO A 1 94 ? -17.594 10.117 6.594 1 73.88 94 PRO A CA 1
ATOM 748 C C . PRO A 1 94 ? -18.094 10.148 5.156 1 73.88 94 PRO A C 1
ATOM 750 O O . PRO A 1 94 ? -19.312 10.117 4.93 1 73.88 94 PRO A O 1
ATOM 753 N N . GLU A 1 95 ? -17.203 10.25 4.16 1 76.38 95 GLU A N 1
ATOM 754 C CA . GLU A 1 95 ? -17.609 10.297 2.758 1 76.38 95 GLU A CA 1
ATOM 755 C C . GLU A 1 95 ? -17.062 9.102 1.983 1 76.38 95 GLU A C 1
ATOM 757 O O . GLU A 1 95 ? -16.234 9.266 1.085 1 76.38 95 GLU A O 1
ATOM 762 N N . PRO A 1 96 ? -17.688 8 2.24 1 75.75 96 PRO A N 1
ATOM 763 C CA . PRO A 1 96 ? -17.109 6.781 1.67 1 75.75 96 PRO A CA 1
ATOM 764 C C . PRO A 1 96 ? -17.281 6.703 0.155 1 75.75 96 PRO A C 1
ATOM 766 O O . PRO A 1 96 ? -16.438 6.102 -0.531 1 75.75 96 PRO A O 1
ATOM 769 N N . ASP A 1 97 ? -18.266 7.293 -0.351 1 73.25 97 ASP A N 1
ATOM 770 C CA . ASP A 1 97 ? -18.547 7.199 -1.782 1 73.25 97 ASP A CA 1
ATOM 771 C C . ASP A 1 97 ? -17.516 7.996 -2.59 1 73.25 97 ASP A C 1
ATOM 773 O O . ASP A 1 97 ? -17.359 7.77 -3.791 1 73.25 97 ASP A O 1
ATOM 777 N N . LEU A 1 98 ? -16.891 8.852 -1.88 1 65.75 98 LEU A N 1
ATOM 778 C CA . LEU A 1 98 ? -15.945 9.727 -2.566 1 65.75 98 LEU A CA 1
ATOM 779 C C . LEU A 1 98 ? -14.508 9.305 -2.271 1 65.75 98 LEU A C 1
ATOM 781 O O . LEU A 1 98 ? -13.562 9.875 -2.822 1 65.75 98 LEU A O 1
ATOM 785 N N . THR A 1 99 ? -14.438 8.273 -1.449 1 68.69 99 THR A N 1
ATOM 786 C CA . THR A 1 99 ? -13.102 7.941 -0.967 1 68.69 99 THR A CA 1
ATOM 787 C C . THR A 1 99 ? -12.773 6.477 -1.241 1 68.69 99 THR A C 1
ATOM 789 O O . THR A 1 99 ? -13.516 5.582 -0.841 1 68.69 99 THR A O 1
ATOM 792 N N . TYR A 1 100 ? -11.758 6.336 -2.092 1 72.5 100 TYR A N 1
ATOM 793 C CA . TYR A 1 100 ? -11.258 4.977 -2.285 1 72.5 100 TYR A CA 1
ATOM 794 C C . TYR A 1 100 ? -10.203 4.629 -1.239 1 72.5 100 TYR A C 1
ATOM 796 O O . TYR A 1 100 ? -9.375 5.469 -0.884 1 72.5 100 TYR A O 1
ATOM 804 N N . GLY A 1 101 ? -10.391 3.432 -0.703 1 78.12 101 GLY A N 1
ATOM 805 C CA . GLY A 1 101 ? -9.195 2.91 -0.05 1 78.12 101 GLY A CA 1
ATOM 806 C C . GLY A 1 101 ? -8.031 2.715 -1.002 1 78.12 101 GLY A C 1
ATOM 807 O O . GLY A 1 101 ? -6.949 3.262 -0.785 1 78.12 101 GLY A O 1
ATOM 808 N N . LEU A 1 102 ? -8.32 1.945 -2.021 1 83.06 102 LEU A N 1
ATOM 809 C CA . LEU A 1 102 ? -7.414 1.787 -3.154 1 83.06 102 LEU A CA 1
ATOM 810 C C . LEU A 1 102 ? -8.156 1.947 -4.473 1 83.06 102 LEU A C 1
ATOM 812 O O . LEU A 1 102 ? -9.195 1.317 -4.684 1 83.06 102 LEU A O 1
ATOM 816 N N . PRO A 1 103 ? -7.664 2.824 -5.344 1 82.5 103 PRO A N 1
ATOM 817 C CA . PRO A 1 103 ? -8.312 2.975 -6.648 1 82.5 103 PRO A CA 1
ATOM 818 C C . PRO A 1 103 ? -8.234 1.71 -7.5 1 82.5 103 PRO A C 1
ATOM 820 O O . PRO A 1 103 ? -7.539 0.76 -7.137 1 82.5 103 PRO A O 1
ATOM 823 N N . ALA A 1 104 ? -8.984 1.742 -8.562 1 85.56 104 ALA A N 1
ATOM 824 C CA . ALA A 1 104 ? -9.039 0.604 -9.477 1 85.56 104 ALA A CA 1
ATOM 825 C C . ALA A 1 104 ? -7.652 0.275 -10.016 1 85.56 104 ALA A C 1
ATOM 827 O O . ALA A 1 104 ? -6.922 1.169 -10.445 1 85.56 104 ALA A O 1
ATOM 828 N N . HIS A 1 105 ? -7.258 -1.016 -9.984 1 84.56 105 HIS A N 1
ATOM 829 C CA . HIS A 1 105 ? -5.965 -1.474 -10.484 1 84.56 105 HIS A CA 1
ATOM 830 C C . HIS A 1 105 ? -5.973 -2.98 -10.727 1 84.56 105 HIS A C 1
ATOM 832 O O . HIS A 1 105 ? -6.898 -3.676 -10.305 1 84.56 105 HIS A O 1
ATOM 838 N N . THR A 1 106 ? -5.082 -3.453 -11.523 1 87.56 106 THR A N 1
ATOM 839 C CA . THR A 1 106 ? -4.727 -4.867 -11.594 1 87.56 106 THR A CA 1
ATOM 840 C C . THR A 1 106 ? -3.422 -5.133 -10.844 1 87.56 106 THR A C 1
ATOM 842 O O . THR A 1 106 ? -2.619 -4.219 -10.641 1 87.56 106 THR A O 1
ATOM 845 N N . ASP A 1 107 ? -3.334 -6.344 -10.359 1 89.56 107 ASP A N 1
ATOM 846 C CA . ASP A 1 107 ? -2.133 -6.68 -9.602 1 89.56 107 ASP A CA 1
ATOM 847 C C . ASP A 1 107 ? -0.968 -7.004 -10.539 1 89.56 107 ASP A C 1
ATOM 849 O O . ASP A 1 107 ? -1.066 -7.906 -11.367 1 89.56 107 ASP A O 1
ATOM 853 N N . PRO A 1 108 ? 0.15 -6.297 -10.414 1 90.62 108 PRO A N 1
ATOM 854 C CA . PRO A 1 108 ? 1.292 -6.543 -11.297 1 90.62 108 PRO A CA 1
ATOM 855 C C . PRO A 1 108 ? 1.992 -7.867 -11.008 1 90.62 108 PRO A C 1
ATOM 857 O O . PRO A 1 108 ? 2.812 -8.32 -11.805 1 90.62 108 PRO A O 1
ATOM 860 N N . ASN A 1 109 ? 1.721 -8.469 -9.867 1 93.25 109 ASN A N 1
ATOM 861 C CA . ASN A 1 109 ? 2.402 -9.688 -9.43 1 93.25 109 ASN A CA 1
ATOM 862 C C . ASN A 1 109 ? 1.724 -10.938 -9.977 1 93.25 109 ASN A C 1
ATOM 864 O O . ASN A 1 109 ? 0.986 -10.875 -10.961 1 93.25 109 ASN A O 1
ATOM 868 N N . THR A 1 110 ? 2.094 -12.117 -9.438 1 94.94 110 THR A N 1
ATOM 869 C CA . THR A 1 110 ? 1.597 -13.391 -9.945 1 94.94 110 THR A CA 1
ATOM 870 C C . THR A 1 110 ? 0.239 -13.727 -9.328 1 94.94 110 THR A C 1
ATOM 872 O O . THR A 1 110 ? -0.716 -14.023 -10.055 1 94.94 110 THR A O 1
ATOM 875 N N . LEU A 1 111 ? 0.244 -13.664 -8.086 1 94 111 LEU A N 1
ATOM 876 C CA . LEU A 1 111 ? -0.909 -14.07 -7.289 1 94 111 LEU A CA 1
ATOM 877 C C . LEU A 1 111 ? -1.013 -13.234 -6.02 1 94 111 LEU A C 1
ATOM 879 O O . LEU A 1 111 ? 0.005 -12.898 -5.41 1 94 111 LEU A O 1
ATOM 883 N N . THR A 1 112 ? -2.295 -12.836 -5.664 1 94.5 112 THR A N 1
ATOM 884 C CA . THR A 1 112 ? -2.535 -12.125 -4.414 1 94.5 112 THR A CA 1
ATOM 885 C C . THR A 1 112 ? -3.561 -12.859 -3.557 1 94.5 112 THR A C 1
ATOM 887 O O . THR A 1 112 ? -4.645 -13.203 -4.035 1 94.5 112 THR A O 1
ATOM 890 N N . ILE A 1 113 ? -3.193 -13.156 -2.359 1 92.31 113 ILE A N 1
ATOM 891 C CA . ILE A 1 113 ? -4.105 -13.781 -1.404 1 92.31 113 ILE A CA 1
ATOM 892 C C . ILE A 1 113 ? -4.566 -12.742 -0.385 1 92.31 113 ILE A C 1
ATOM 894 O O . ILE A 1 113 ? -3.746 -12.109 0.286 1 92.31 113 ILE A O 1
ATOM 898 N N . LEU A 1 114 ? -5.938 -12.617 -0.25 1 91.75 114 LEU A N 1
ATOM 899 C CA . LEU A 1 114 ? -6.512 -11.562 0.575 1 91.75 114 LEU A CA 1
ATOM 900 C C . LEU A 1 114 ? -7.273 -12.148 1.758 1 91.75 114 LEU A C 1
ATOM 902 O O . LEU A 1 114 ? -8.086 -13.055 1.586 1 91.75 114 LEU A O 1
ATOM 906 N N . LEU A 1 115 ? -6.891 -11.695 2.895 1 88.25 115 LEU A N 1
ATOM 907 C CA . LEU A 1 115 ? -7.75 -11.836 4.062 1 88.25 115 LEU A CA 1
ATOM 908 C C . LEU A 1 115 ? -8.602 -10.586 4.277 1 88.25 115 LEU A C 1
ATOM 910 O O . LEU A 1 115 ? -8.07 -9.523 4.598 1 88.25 115 LEU A O 1
ATOM 914 N N . LEU A 1 116 ? -9.875 -10.727 4.062 1 86.69 116 LEU A N 1
ATOM 915 C CA . LEU A 1 116 ? -10.781 -9.586 4.152 1 86.69 116 LEU A CA 1
ATOM 916 C C . LEU A 1 116 ? -11.422 -9.508 5.535 1 86.69 116 LEU A C 1
ATOM 918 O O . LEU A 1 116 ? -11.531 -10.523 6.23 1 86.69 116 LEU A O 1
ATOM 922 N N . ASP A 1 117 ? -11.742 -8.312 5.848 1 83.81 117 ASP A N 1
ATOM 923 C CA . ASP A 1 117 ? -12.578 -8.141 7.031 1 83.81 117 ASP A CA 1
ATOM 924 C C . ASP A 1 117 ? -13.906 -8.883 6.883 1 83.81 117 ASP A C 1
ATOM 926 O O . ASP A 1 117 ? -14.656 -8.633 5.938 1 83.81 117 ASP A O 1
ATOM 930 N N . HIS A 1 118 ? -14.18 -9.742 7.797 1 79.19 118 HIS A N 1
ATOM 931 C CA . HIS A 1 118 ? -15.359 -10.594 7.629 1 79.19 118 HIS A CA 1
ATOM 932 C C . HIS A 1 118 ? -16.641 -9.828 7.93 1 79.19 118 HIS A C 1
ATOM 934 O O . HIS A 1 118 ? -17.734 -10.266 7.559 1 79.19 118 HIS A O 1
ATOM 940 N N . GLN A 1 119 ? -16.547 -8.703 8.461 1 80.44 119 GLN A N 1
ATOM 941 C CA . GLN A 1 119 ? -17.75 -7.98 8.875 1 80.44 119 GLN A CA 1
ATOM 942 C C . GLN A 1 119 ? -17.984 -6.754 8 1 80.44 119 GLN A C 1
ATOM 944 O O . GLN A 1 119 ? -19.094 -6.219 7.961 1 80.44 119 GLN A O 1
ATOM 949 N N . VAL A 1 120 ? -17.031 -6.301 7.332 1 84 120 VAL A N 1
ATOM 950 C CA . VAL A 1 120 ? -17.141 -5.047 6.598 1 84 120 VAL A CA 1
ATOM 951 C C . VAL A 1 120 ? -16.719 -5.258 5.145 1 84 120 VAL A C 1
ATOM 953 O O . VAL A 1 120 ? -15.531 -5.43 4.855 1 84 120 VAL A O 1
ATOM 956 N N . PRO A 1 121 ? -17.703 -5.254 4.262 1 84 121 PRO A N 1
ATOM 957 C CA . PRO A 1 121 ? -17.344 -5.355 2.852 1 84 121 PRO A CA 1
ATOM 958 C C . PRO A 1 121 ? -16.484 -4.184 2.381 1 84 121 PRO A C 1
ATOM 960 O O . PRO A 1 121 ? -16.578 -3.082 2.928 1 84 121 PRO A O 1
ATOM 963 N N . GLY A 1 122 ? -15.617 -4.426 1.296 1 88.94 122 GLY A N 1
ATOM 964 C CA . GLY A 1 122 ? -14.781 -3.324 0.847 1 88.94 122 GLY A CA 1
ATOM 965 C C . GLY A 1 122 ? -14.078 -3.607 -0.468 1 88.94 122 GLY A C 1
ATOM 966 O O . GLY A 1 122 ? -13.508 -2.703 -1.078 1 88.94 122 GLY A O 1
ATOM 967 N N . LEU A 1 123 ? -14.156 -4.816 -0.91 1 90.38 123 LEU A N 1
ATOM 968 C CA . LEU A 1 123 ? -13.531 -5.18 -2.178 1 90.38 123 LEU A CA 1
ATOM 969 C C . LEU A 1 123 ? -14.562 -5.254 -3.293 1 90.38 123 LEU A C 1
ATOM 971 O O . LEU A 1 123 ? -15.633 -5.844 -3.113 1 90.38 123 LEU A O 1
ATOM 975 N N . GLN A 1 124 ? -14.25 -4.527 -4.359 1 91 124 GLN A N 1
ATOM 976 C CA . GLN A 1 124 ? -15.086 -4.617 -5.551 1 91 124 GLN A CA 1
ATOM 977 C C . GLN A 1 124 ? -14.266 -5.055 -6.762 1 91 124 GLN A C 1
ATOM 979 O O . GLN A 1 124 ? -13.086 -4.723 -6.879 1 91 124 GLN A O 1
ATOM 984 N N . VAL A 1 125 ? -14.898 -5.855 -7.605 1 89.5 125 VAL A N 1
ATOM 985 C CA . VAL A 1 125 ? -14.273 -6.297 -8.852 1 89.5 125 VAL A CA 1
ATOM 986 C C . VAL A 1 125 ? -15.086 -5.801 -10.039 1 89.5 125 VAL A C 1
ATOM 988 O O . VAL A 1 125 ? -16.312 -5.66 -9.953 1 89.5 125 VAL A O 1
ATOM 991 N N . LEU A 1 126 ? -14.352 -5.457 -11.062 1 87.5 126 LEU A N 1
ATOM 992 C CA . LEU A 1 126 ? -15.016 -5.043 -12.289 1 87.5 126 LEU A CA 1
ATOM 993 C C . LEU A 1 126 ? -15.391 -6.254 -13.141 1 87.5 126 LEU A C 1
ATOM 995 O O . LEU A 1 126 ? -14.508 -7.004 -13.578 1 87.5 126 LEU A O 1
ATOM 999 N N . LYS A 1 127 ? -16.641 -6.48 -13.258 1 87.62 127 LYS A N 1
ATOM 1000 C CA . LYS A 1 127 ? -17.172 -7.555 -14.102 1 87.62 127 LYS A CA 1
ATOM 1001 C C . LYS A 1 127 ? -18.203 -7.027 -15.078 1 87.62 127 LYS A C 1
ATOM 1003 O O . LYS A 1 127 ? -19.203 -6.438 -14.672 1 87.62 127 LYS A O 1
ATOM 1008 N N . ASP A 1 128 ? -17.953 -7.219 -16.375 1 87.44 128 ASP A N 1
ATOM 1009 C CA . ASP A 1 128 ? -18.859 -6.793 -17.438 1 87.44 128 ASP A CA 1
ATOM 1010 C C . ASP A 1 128 ? -19.219 -5.312 -17.297 1 87.44 128 ASP A C 1
ATOM 1012 O O . ASP A 1 128 ? -20.391 -4.949 -17.344 1 87.44 128 ASP A O 1
ATOM 1016 N N . GLY A 1 129 ? -18.25 -4.605 -16.938 1 86.25 129 GLY A N 1
ATOM 1017 C CA . GLY A 1 129 ? -18.406 -3.158 -16.891 1 86.25 129 GLY A CA 1
ATOM 1018 C C . GLY A 1 129 ? -19.031 -2.658 -15.609 1 86.25 129 GLY A C 1
ATOM 1019 O O . GLY A 1 129 ? -19.281 -1.461 -15.461 1 86.25 129 GLY A O 1
ATOM 1020 N N . LYS A 1 130 ? -19.281 -3.543 -14.734 1 90.94 130 LYS A N 1
ATOM 1021 C CA . LYS A 1 130 ? -19.891 -3.158 -13.461 1 90.94 130 LYS A CA 1
ATOM 1022 C C . LYS A 1 130 ? -19.016 -3.557 -12.281 1 90.94 130 LYS A C 1
ATOM 1024 O O . LYS A 1 130 ? -18.422 -4.637 -12.281 1 90.94 130 LYS A O 1
ATOM 1029 N N . TRP A 1 131 ? -18.984 -2.645 -11.328 1 88.62 131 TRP A N 1
ATOM 1030 C CA . TRP A 1 131 ? -18.297 -2.965 -10.086 1 88.62 131 TRP A CA 1
ATOM 1031 C C . TRP A 1 131 ? -19.172 -3.809 -9.172 1 88.62 131 TRP A C 1
ATOM 1033 O O . TRP A 1 131 ? -20.266 -3.385 -8.789 1 88.62 131 TRP A O 1
ATOM 1043 N N . ILE A 1 132 ? -18.656 -4.984 -8.859 1 90.06 132 ILE A N 1
ATOM 1044 C CA . ILE A 1 132 ? -19.391 -5.91 -8.008 1 90.06 132 ILE A CA 1
ATOM 1045 C C . ILE A 1 132 ? -18.641 -6.125 -6.699 1 90.06 132 ILE A C 1
ATOM 1047 O O . ILE A 1 132 ? -17.438 -6.34 -6.699 1 90.06 132 ILE A O 1
ATOM 1051 N N . ALA A 1 133 ? -19.453 -6.109 -5.648 1 88.31 133 ALA A N 1
ATOM 1052 C CA . ALA A 1 133 ? -18.859 -6.32 -4.332 1 88.31 133 ALA A CA 1
ATOM 1053 C C . ALA A 1 133 ? -18.484 -7.785 -4.125 1 88.31 133 ALA A C 1
ATOM 1055 O O . ALA A 1 133 ? -19.25 -8.68 -4.504 1 88.31 133 ALA A O 1
ATOM 1056 N N . VAL A 1 134 ? -17.312 -7.988 -3.598 1 86.19 134 VAL A N 1
ATOM 1057 C CA . VAL A 1 134 ? -16.922 -9.32 -3.158 1 86.19 134 VAL A CA 1
ATOM 1058 C C . VAL A 1 134 ? -17.25 -9.5 -1.678 1 86.19 134 VAL A C 1
ATOM 1060 O O . VAL A 1 134 ? -16.641 -8.844 -0.819 1 86.19 134 VAL A O 1
ATOM 1063 N N . ASP A 1 135 ? -18.156 -10.312 -1.39 1 81.31 135 ASP A N 1
ATOM 1064 C CA . ASP A 1 135 ? -18.578 -10.508 -0.003 1 81.31 135 ASP A CA 1
ATOM 1065 C C . ASP A 1 135 ? -17.547 -11.352 0.757 1 81.31 135 ASP A C 1
ATOM 1067 O O . ASP A 1 135 ? -17.141 -12.414 0.284 1 81.31 135 ASP A O 1
ATOM 1071 N N . PRO A 1 136 ? -17.266 -10.719 1.92 1 77.88 136 PRO A N 1
ATOM 1072 C CA . PRO A 1 136 ? -16.375 -11.555 2.729 1 77.88 136 PRO A CA 1
ATOM 1073 C C . PRO A 1 136 ? -17.078 -12.773 3.318 1 77.88 136 PRO A C 1
ATOM 1075 O O . PRO A 1 136 ? -18.297 -12.742 3.545 1 77.88 136 PRO A O 1
ATOM 1078 N N . HIS A 1 137 ? -16.438 -13.883 3.336 1 74.5 137 HIS A N 1
ATOM 1079 C CA . HIS A 1 137 ? -16.891 -15.086 4.035 1 74.5 137 HIS A CA 1
ATOM 1080 C C . HIS A 1 137 ? -15.945 -15.445 5.18 1 74.5 137 HIS A C 1
ATOM 1082 O O . HIS A 1 137 ? -14.727 -15.438 5.012 1 74.5 137 HIS A O 1
ATOM 1088 N N . PRO A 1 138 ? -16.75 -15.797 6.246 1 68.94 138 PRO A N 1
ATOM 1089 C CA . PRO A 1 138 ? -15.906 -16.172 7.379 1 68.94 138 PRO A CA 1
ATOM 1090 C C . PRO A 1 138 ? -15.016 -17.375 7.066 1 68.94 138 PRO A C 1
ATOM 1092 O O . PRO A 1 138 ? -15.422 -18.281 6.348 1 68.94 138 PRO A O 1
ATOM 1095 N N . ASN A 1 139 ? -13.68 -17.25 7.203 1 71.31 139 ASN A N 1
ATOM 1096 C CA . ASN A 1 139 ? -12.703 -18.328 7.043 1 71.31 139 ASN A CA 1
ATOM 1097 C C . ASN A 1 139 ? -12.32 -18.531 5.578 1 71.31 139 ASN A C 1
ATOM 1099 O O . ASN A 1 139 ? -12.062 -19.656 5.148 1 71.31 139 ASN A O 1
ATOM 1103 N N . ALA A 1 140 ? -12.656 -17.578 4.871 1 77.81 140 ALA A N 1
ATOM 1104 C CA . ALA A 1 140 ? -12.281 -17.656 3.463 1 77.81 140 ALA A CA 1
ATOM 1105 C C . ALA A 1 140 ? -11.219 -16.625 3.115 1 77.81 140 ALA A C 1
ATOM 1107 O O . ALA A 1 140 ? -11.172 -15.555 3.727 1 77.81 140 ALA A O 1
ATOM 1108 N N . LEU A 1 141 ? -10.406 -17.031 2.254 1 85.88 141 LEU A N 1
ATOM 1109 C CA . LEU A 1 141 ? -9.453 -16.125 1.613 1 85.88 141 LEU A CA 1
ATOM 1110 C C . LEU A 1 141 ? -9.859 -15.852 0.168 1 85.88 141 LEU A C 1
ATOM 1112 O O . LEU A 1 141 ? -10.445 -16.719 -0.492 1 85.88 141 LEU A O 1
ATOM 1116 N N . ILE A 1 142 ? -9.672 -14.656 -0.24 1 87.81 142 ILE A N 1
ATOM 1117 C CA . ILE A 1 142 ? -9.891 -14.297 -1.637 1 87.81 142 ILE A CA 1
ATOM 1118 C C . ILE A 1 142 ? -8.57 -14.367 -2.4 1 87.81 142 ILE A C 1
ATOM 1120 O O . ILE A 1 142 ? -7.535 -13.898 -1.913 1 87.81 142 ILE A O 1
ATOM 1124 N N . VAL A 1 143 ? -8.586 -14.992 -3.529 1 91.12 143 VAL A N 1
ATOM 1125 C CA . VAL A 1 143 ? -7.383 -15.109 -4.355 1 91.12 143 VAL A CA 1
ATOM 1126 C C . VAL A 1 143 ? -7.566 -14.305 -5.641 1 91.12 143 VAL A C 1
ATOM 1128 O O . VAL A 1 143 ? -8.453 -14.602 -6.445 1 91.12 143 VAL A O 1
ATOM 1131 N N . ASN A 1 144 ? -6.699 -13.266 -5.812 1 91.44 144 ASN A N 1
ATOM 1132 C CA . ASN A 1 144 ? -6.652 -12.5 -7.051 1 91.44 144 ASN A CA 1
ATOM 1133 C C . ASN A 1 144 ? -5.543 -13 -7.977 1 91.44 144 ASN A C 1
ATOM 1135 O O . ASN A 1 144 ? -4.406 -13.188 -7.543 1 91.44 144 ASN A O 1
ATOM 1139 N N . ILE A 1 145 ? -5.914 -13.188 -9.234 1 93.06 145 ILE A N 1
ATOM 1140 C CA . ILE A 1 145 ? -4.922 -13.508 -10.25 1 93.06 145 ILE A CA 1
ATOM 1141 C C . ILE A 1 145 ? -4.207 -12.234 -10.695 1 93.06 145 ILE A C 1
ATOM 1143 O O . ILE A 1 145 ? -4.844 -11.211 -10.938 1 93.06 145 ILE A O 1
ATOM 1147 N N . GLY A 1 146 ? -2.904 -12.32 -10.766 1 93.75 146 GLY A N 1
ATOM 1148 C CA . GLY A 1 146 ? -2.135 -11.156 -11.195 1 93.75 146 GLY A CA 1
ATOM 1149 C C . GLY A 1 146 ? -1.792 -11.18 -12.672 1 93.75 146 GLY A C 1
ATOM 1150 O O . GLY A 1 146 ? -2.086 -12.156 -13.367 1 93.75 146 GLY A O 1
ATOM 1151 N N . ASP A 1 147 ? -1.164 -10.109 -13.102 1 93.44 147 ASP A N 1
ATOM 1152 C CA . ASP A 1 147 ? -0.819 -9.906 -14.5 1 93.44 147 ASP A CA 1
ATOM 1153 C C . ASP A 1 147 ? 0.173 -10.969 -14.984 1 93.44 147 ASP A C 1
ATOM 1155 O O . ASP A 1 147 ? 0.124 -11.391 -16.141 1 93.44 147 ASP A O 1
ATOM 1159 N N . GLN A 1 148 ? 1.115 -11.375 -14.094 1 95.56 148 GLN A N 1
ATOM 1160 C CA . GLN A 1 148 ? 2.127 -12.344 -14.508 1 95.56 148 GLN A CA 1
ATOM 1161 C C . GLN A 1 148 ? 1.496 -13.695 -14.82 1 95.56 148 GLN A C 1
ATOM 1163 O O . GLN A 1 148 ? 1.908 -14.375 -15.766 1 95.56 148 GLN A O 1
ATOM 1168 N N . LEU A 1 149 ? 0.573 -14.078 -14.039 1 95.38 149 LEU A N 1
ATOM 1169 C CA . LEU A 1 149 ? -0.109 -15.344 -14.297 1 95.38 149 LEU A CA 1
ATOM 1170 C C . LEU A 1 149 ? -0.982 -15.242 -15.547 1 95.38 149 LEU A C 1
ATOM 1172 O O . LEU A 1 149 ? -1.115 -16.219 -16.297 1 95.38 149 LEU A O 1
ATOM 1176 N N . GLN A 1 150 ? -1.645 -14.094 -15.75 1 93.31 150 GLN A N 1
ATOM 1177 C CA . GLN A 1 150 ? -2.381 -13.891 -17 1 93.31 150 GLN A CA 1
ATOM 1178 C C . GLN A 1 150 ? -1.465 -14.031 -18.203 1 93.31 150 GLN A C 1
ATOM 1180 O O . GLN A 1 150 ? -1.824 -14.688 -19.188 1 93.31 150 GLN A O 1
ATOM 1185 N N . ALA A 1 151 ? -0.276 -13.5 -18.156 1 96 151 ALA A N 1
ATOM 1186 C CA . ALA A 1 151 ? 0.683 -13.602 -19.266 1 96 151 ALA A CA 1
ATOM 1187 C C . ALA A 1 151 ? 1.138 -15.039 -19.469 1 96 151 ALA A C 1
ATOM 1189 O O . ALA A 1 151 ? 1.101 -15.562 -20.578 1 96 151 ALA A O 1
ATOM 1190 N N . LEU A 1 152 ? 1.528 -15.648 -18.359 1 96.75 152 LEU A N 1
ATOM 1191 C CA . LEU A 1 152 ? 2.061 -17 -18.406 1 96.75 152 LEU A CA 1
ATOM 1192 C C . LEU A 1 152 ? 1.016 -17.984 -18.938 1 96.75 152 LEU A C 1
ATOM 1194 O O . LEU A 1 152 ? 1.353 -18.938 -19.641 1 96.75 152 LEU A O 1
ATOM 1198 N N . SER A 1 153 ? -0.237 -17.766 -18.609 1 95.81 153 SER A N 1
ATOM 1199 C CA . SER A 1 153 ? -1.316 -18.656 -19.016 1 95.81 153 SER A CA 1
ATOM 1200 C C . SER A 1 153 ? -1.861 -18.281 -20.391 1 95.81 153 SER A C 1
ATOM 1202 O O . SER A 1 153 ? -2.881 -18.812 -20.828 1 95.81 153 SER A O 1
ATOM 1204 N N . ASN A 1 154 ? -1.26 -17.344 -21.016 1 96.12 154 ASN A N 1
ATOM 1205 C CA . ASN A 1 154 ? -1.677 -16.844 -22.328 1 96.12 154 ASN A CA 1
ATOM 1206 C C . ASN A 1 154 ? -3.131 -16.391 -22.312 1 96.12 154 ASN A C 1
ATOM 1208 O O . ASN A 1 154 ? -3.883 -16.656 -23.25 1 96.12 154 ASN A O 1
ATOM 1212 N N . GLY A 1 155 ? -3.514 -15.844 -21.172 1 91.31 155 GLY A N 1
ATOM 1213 C CA . GLY A 1 155 ? -4.824 -15.219 -21.078 1 91.31 155 GLY A CA 1
ATOM 1214 C C . GLY A 1 155 ? -5.898 -16.172 -20.562 1 91.31 155 GLY A C 1
ATOM 1215 O O . GLY A 1 155 ? -7.051 -15.766 -20.391 1 91.31 155 GLY A O 1
ATOM 1216 N N . LYS A 1 156 ? -5.594 -17.359 -20.297 1 93.38 156 LYS A N 1
ATOM 1217 C CA . LYS A 1 156 ? -6.582 -18.297 -19.766 1 93.38 156 LYS A CA 1
ATOM 1218 C C . LYS A 1 156 ? -7.023 -17.891 -18.359 1 93.38 156 LYS A C 1
ATOM 1220 O O . LYS A 1 156 ? -8.203 -18.031 -18.016 1 93.38 156 LYS A O 1
ATOM 1225 N N . TYR A 1 157 ? -6.059 -17.562 -17.531 1 92.31 157 TYR A N 1
ATOM 1226 C CA . TYR A 1 157 ? -6.367 -16.875 -16.266 1 92.31 157 TYR A CA 1
ATOM 1227 C C . TYR A 1 157 ? -6.297 -15.367 -16.438 1 92.31 157 TYR A C 1
ATOM 1229 O O . TYR A 1 157 ? -5.367 -14.844 -17.062 1 92.31 157 TYR A O 1
ATOM 1237 N N . LYS A 1 158 ? -7.273 -14.68 -15.852 1 89.56 158 LYS A N 1
ATOM 1238 C CA . LYS A 1 158 ? -7.371 -13.242 -16.094 1 89.56 158 LYS A CA 1
ATOM 1239 C C . LYS A 1 158 ? -7.113 -12.453 -14.805 1 89.56 158 LYS A C 1
ATOM 1241 O O . LYS A 1 158 ? -7.59 -12.828 -13.734 1 89.56 158 LYS A O 1
ATOM 1246 N N . SER A 1 159 ? -6.285 -11.492 -15 1 90.31 159 SER A N 1
ATOM 1247 C CA . SER A 1 159 ? -6.074 -10.5 -13.953 1 90.31 159 SER A CA 1
ATOM 1248 C C . SER A 1 159 ? -7.18 -9.445 -13.953 1 90.31 159 SER A C 1
ATOM 1250 O O . SER A 1 159 ? -7.27 -8.641 -14.875 1 90.31 159 SER A O 1
ATOM 1252 N N . LEU A 1 160 ? -7.996 -9.406 -12.914 1 85.88 160 LEU A N 1
ATOM 1253 C CA . LEU A 1 160 ? -9.203 -8.586 -12.922 1 85.88 160 LEU A CA 1
ATOM 1254 C C . LEU A 1 160 ? -8.93 -7.223 -12.297 1 85.88 160 LEU A C 1
ATOM 1256 O O . LEU A 1 160 ? -8.203 -7.125 -11.305 1 85.88 160 LEU A O 1
ATOM 1260 N N . TRP A 1 161 ? -9.609 -6.273 -12.891 1 86.69 161 TRP A N 1
ATOM 1261 C CA . TRP A 1 161 ? -9.672 -4.965 -12.25 1 86.69 161 TRP A CA 1
ATOM 1262 C C . TRP A 1 161 ? -10.43 -5.047 -10.922 1 86.69 161 TRP A C 1
ATOM 1264 O O . TRP A 1 161 ? -11.484 -5.676 -10.844 1 86.69 161 TRP A O 1
ATOM 1274 N N . HIS A 1 162 ? -9.852 -4.43 -9.883 1 88.44 162 HIS A N 1
ATOM 1275 C CA . HIS A 1 162 ? -10.508 -4.387 -8.578 1 88.44 162 HIS A CA 1
ATOM 1276 C C . HIS A 1 162 ? -10.156 -3.102 -7.832 1 88.44 162 HIS A C 1
ATOM 1278 O O . HIS A 1 162 ? -9.227 -2.391 -8.211 1 88.44 162 HIS A O 1
ATOM 1284 N N . ARG A 1 163 ? -10.945 -2.775 -6.902 1 88.56 163 ARG A N 1
ATOM 1285 C CA . ARG A 1 163 ? -10.742 -1.588 -6.082 1 88.56 163 ARG A CA 1
ATOM 1286 C C . ARG A 1 163 ? -11.25 -1.814 -4.66 1 88.56 163 ARG A C 1
ATOM 1288 O O . ARG A 1 163 ? -11.969 -2.777 -4.395 1 88.56 163 ARG A O 1
ATOM 1295 N N . ALA A 1 164 ? -10.734 -1.047 -3.74 1 89.25 164 ALA A N 1
ATOM 1296 C CA . ALA A 1 164 ? -11.188 -1.067 -2.35 1 89.25 164 ALA A CA 1
ATOM 1297 C C . ALA A 1 164 ? -11.945 0.209 -1.999 1 89.25 164 ALA A C 1
ATOM 1299 O O . ALA A 1 164 ? -11.484 1.314 -2.297 1 89.25 164 ALA A O 1
ATOM 1300 N N . ILE A 1 165 ? -13.078 0.006 -1.391 1 87.44 165 ILE A N 1
ATOM 1301 C CA . ILE A 1 165 ? -13.867 1.145 -0.932 1 87.44 165 ILE A CA 1
ATOM 1302 C C . ILE A 1 165 ? -13.891 1.172 0.594 1 87.44 165 ILE A C 1
ATOM 1304 O O . ILE A 1 165 ? -13.594 0.169 1.245 1 87.44 165 ILE A O 1
ATOM 1308 N N . VAL A 1 166 ? -14.172 2.359 1.129 1 86.38 166 VAL A N 1
ATOM 1309 C CA . VAL A 1 166 ? -14.211 2.525 2.578 1 86.38 166 VAL A CA 1
ATOM 1310 C C . VAL A 1 166 ? -15.664 2.617 3.045 1 86.38 166 VAL A C 1
ATOM 1312 O O . VAL A 1 166 ? -16.594 2.568 2.23 1 86.38 166 VAL A O 1
ATOM 1315 N N . ASN A 1 167 ? -15.805 2.543 4.336 1 85.94 167 ASN A N 1
ATOM 1316 C CA . ASN A 1 167 ? -17.125 2.531 4.969 1 85.94 167 ASN A CA 1
ATOM 1317 C C . ASN A 1 167 ? -17.312 3.719 5.91 1 85.94 167 ASN A C 1
ATOM 1319 O O . ASN A 1 167 ? -16.359 4.141 6.574 1 85.94 167 ASN A O 1
ATOM 1323 N N . SER A 1 168 ? -18.5 4.227 5.953 1 81.62 168 SER A N 1
ATOM 1324 C CA . SER A 1 168 ? -18.766 5.43 6.738 1 81.62 168 SER A CA 1
ATOM 1325 C C . SER A 1 168 ? -18.859 5.105 8.227 1 81.62 168 SER A C 1
ATOM 1327 O O . SER A 1 168 ? -18.578 5.961 9.07 1 81.62 168 SER A O 1
ATOM 1329 N N . ASN A 1 169 ? -19.172 3.895 8.562 1 83.81 169 ASN A N 1
ATOM 1330 C CA . ASN A 1 169 ? -19.531 3.615 9.945 1 83.81 169 ASN A CA 1
ATOM 1331 C C . ASN A 1 169 ? -18.531 2.67 10.602 1 83.81 169 ASN A C 1
ATOM 1333 O O . ASN A 1 169 ? -18.438 2.617 11.828 1 83.81 169 ASN A O 1
ATOM 1337 N N . GLU A 1 170 ? -17.906 1.947 9.812 1 86.88 170 GLU A N 1
ATOM 1338 C CA . GLU A 1 170 ? -17.062 0.899 10.391 1 86.88 170 GLU A CA 1
ATOM 1339 C C . GLU A 1 170 ? -15.641 0.973 9.852 1 86.88 170 GLU A C 1
ATOM 1341 O O . GLU A 1 170 ? -15.43 1.296 8.68 1 86.88 170 GLU A O 1
ATOM 1346 N N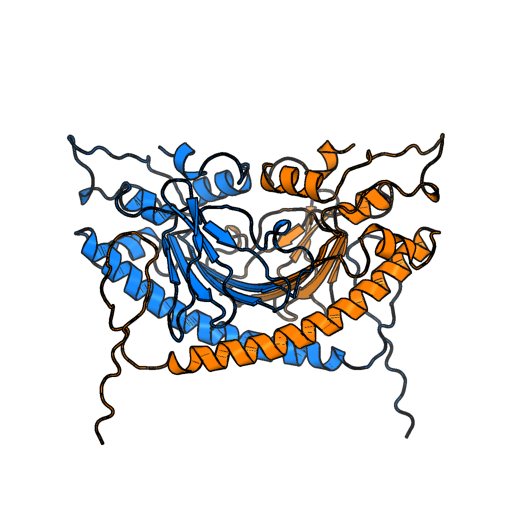 . GLU A 1 171 ? -14.758 0.66 10.781 1 87.5 171 GLU A N 1
ATOM 1347 C CA . GLU A 1 171 ? -13.383 0.457 10.352 1 87.5 171 GLU A CA 1
ATOM 1348 C C . GLU A 1 171 ? -13.227 -0.854 9.586 1 87.5 171 GLU A C 1
ATOM 1350 O O . GLU A 1 171 ? -13.992 -1.798 9.805 1 87.5 171 GLU A O 1
ATOM 1355 N N . ARG A 1 172 ? -12.305 -0.806 8.68 1 88.75 172 ARG A N 1
ATOM 1356 C CA . ARG A 1 172 ? -12.055 -2.006 7.891 1 88.75 172 ARG A CA 1
ATOM 1357 C C . ARG A 1 172 ? -10.57 -2.33 7.844 1 88.75 172 ARG A C 1
ATOM 1359 O O . ARG A 1 172 ? -9.734 -1.434 7.699 1 88.75 172 ARG A O 1
ATOM 1366 N N . ILE A 1 173 ? -10.281 -3.633 7.969 1 88.19 173 ILE A N 1
ATOM 1367 C CA . ILE A 1 173 ? -8.906 -4.098 7.852 1 88.19 173 ILE A CA 1
ATOM 1368 C C . ILE A 1 173 ? -8.82 -5.184 6.777 1 88.19 173 ILE A C 1
ATOM 1370 O O . ILE A 1 173 ? -9.75 -5.965 6.598 1 88.19 173 ILE A O 1
ATOM 1374 N N . SER A 1 174 ? -7.754 -5.176 6.043 1 90.88 174 SER A N 1
ATOM 1375 C CA . SER A 1 174 ? -7.488 -6.223 5.062 1 90.88 174 SER A CA 1
ATOM 1376 C C . SER A 1 174 ? -6.004 -6.574 5.016 1 90.88 174 SER A C 1
ATOM 1378 O O . SER A 1 174 ? -5.152 -5.727 5.289 1 90.88 174 SER A O 1
ATOM 1380 N N . VAL A 1 175 ? -5.742 -7.785 4.75 1 90.94 175 VAL A N 1
ATOM 1381 C CA . VAL A 1 175 ? -4.371 -8.266 4.617 1 90.94 175 VAL A CA 1
ATOM 1382 C C . VAL A 1 175 ? -4.152 -8.812 3.209 1 90.94 175 VAL A C 1
ATOM 1384 O O . VAL A 1 175 ? -4.867 -9.719 2.77 1 90.94 175 VAL A O 1
ATOM 1387 N N . ALA A 1 176 ? -3.221 -8.227 2.555 1 93.62 176 ALA A N 1
ATOM 1388 C CA . ALA A 1 176 ? -2.885 -8.664 1.204 1 93.62 176 ALA A CA 1
ATOM 1389 C C . ALA A 1 176 ? -1.487 -9.281 1.16 1 93.62 176 ALA A C 1
ATOM 1391 O O . ALA A 1 176 ? -0.521 -8.672 1.625 1 93.62 176 ALA A O 1
ATOM 1392 N N . SER A 1 177 ? -1.387 -10.469 0.644 1 93.12 177 SER A N 1
ATOM 1393 C CA . SER A 1 177 ? -0.108 -11.125 0.394 1 93.12 177 SER A CA 1
ATOM 1394 C C . SER A 1 177 ? 0.164 -11.258 -1.101 1 93.12 177 SER A C 1
ATOM 1396 O O . SER A 1 177 ? -0.566 -11.945 -1.812 1 93.12 177 SER A O 1
ATOM 1398 N N . PHE A 1 178 ? 1.249 -10.609 -1.484 1 93.88 178 PHE A N 1
ATOM 1399 C CA . PHE A 1 178 ? 1.587 -10.547 -2.9 1 93.88 178 PHE A CA 1
ATOM 1400 C C . PHE A 1 178 ? 2.717 -11.516 -3.232 1 93.88 178 PHE A C 1
ATOM 1402 O O . PHE A 1 178 ? 3.791 -11.453 -2.631 1 93.88 178 PHE A O 1
ATOM 1409 N N . PHE A 1 179 ? 2.457 -12.414 -4.168 1 92.56 179 PHE A N 1
ATOM 1410 C CA . PHE A 1 179 ? 3.477 -13.32 -4.68 1 92.56 179 PHE A CA 1
ATOM 1411 C C . PHE A 1 179 ? 4.078 -12.789 -5.973 1 92.56 179 PHE A C 1
ATOM 1413 O O . PHE A 1 179 ? 3.381 -12.648 -6.977 1 92.56 179 PHE A O 1
ATOM 1420 N N . CYS A 1 180 ? 5.34 -12.555 -5.902 1 91.94 180 CYS A N 1
ATOM 1421 C CA . CYS A 1 180 ? 6.016 -11.898 -7.02 1 91.94 180 CYS A CA 1
ATOM 1422 C C . CYS A 1 180 ? 7.113 -12.789 -7.59 1 91.94 180 CYS A C 1
ATOM 1424 O O . CYS A 1 180 ? 7.754 -13.547 -6.852 1 91.94 180 CYS A O 1
ATOM 1426 N N . PRO A 1 181 ? 7.32 -12.688 -8.961 1 93.06 181 PRO A N 1
ATOM 1427 C CA . PRO A 1 181 ? 8.484 -13.367 -9.531 1 93.06 181 PRO A CA 1
ATOM 1428 C C . PRO A 1 181 ? 9.805 -12.742 -9.102 1 93.06 181 PRO A C 1
ATOM 1430 O O . PRO A 1 181 ? 9.82 -11.609 -8.602 1 93.06 181 PRO A O 1
ATOM 1433 N N . ALA A 1 182 ? 10.828 -13.594 -9.242 1 90.62 182 ALA A N 1
ATOM 1434 C CA . ALA A 1 182 ? 12.156 -12.984 -9.164 1 90.62 182 ALA A CA 1
ATOM 1435 C C . ALA A 1 182 ? 12.328 -11.914 -10.234 1 90.62 182 ALA A C 1
ATOM 1437 O O . ALA A 1 182 ? 11.727 -11.992 -11.312 1 90.62 182 ALA A O 1
ATOM 1438 N N . ASN A 1 183 ? 13.148 -10.953 -9.922 1 87.44 183 ASN A N 1
ATOM 1439 C CA . ASN A 1 183 ? 13.328 -9.836 -10.836 1 87.44 183 ASN A CA 1
ATOM 1440 C C . ASN A 1 183 ? 13.789 -10.305 -12.211 1 87.44 183 ASN A C 1
ATOM 1442 O O . ASN A 1 183 ? 13.375 -9.75 -13.234 1 87.44 183 ASN A O 1
ATOM 1446 N N . ASP A 1 184 ? 14.594 -11.305 -12.227 1 90.31 184 ASP A N 1
ATOM 1447 C CA . ASP A 1 184 ? 15.172 -11.75 -13.492 1 90.31 184 ASP A CA 1
ATOM 1448 C C . ASP A 1 184 ? 14.352 -12.883 -14.102 1 90.31 184 ASP A C 1
ATOM 1450 O O . ASP A 1 184 ?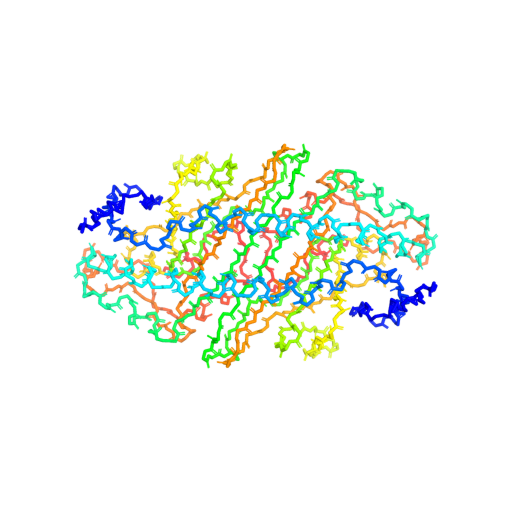 14.734 -13.461 -15.117 1 90.31 184 ASP A O 1
ATOM 1454 N N . ALA A 1 185 ? 13.234 -13.211 -13.453 1 93.69 185 ALA A N 1
ATOM 1455 C CA . ALA A 1 185 ? 12.359 -14.227 -14.016 1 93.69 185 ALA A CA 1
ATOM 1456 C C . ALA A 1 185 ? 11.852 -13.812 -15.398 1 93.69 185 ALA A C 1
ATOM 1458 O O . ALA A 1 185 ? 11.453 -12.664 -15.602 1 93.69 185 ALA A O 1
ATOM 1459 N N . VAL A 1 186 ? 11.945 -14.742 -16.297 1 95.62 186 VAL A N 1
ATOM 1460 C CA . VAL A 1 186 ? 11.43 -14.508 -17.641 1 95.62 186 VAL A CA 1
ATOM 1461 C C . VAL A 1 186 ? 9.984 -15 -17.734 1 95.62 186 VAL A C 1
ATOM 1463 O O . VAL A 1 186 ? 9.719 -16.188 -17.562 1 95.62 186 VAL A O 1
ATOM 1466 N N . ILE A 1 187 ? 9.094 -14.039 -18.031 1 96.44 187 ILE A N 1
ATOM 1467 C CA . ILE A 1 187 ? 7.664 -14.336 -18.125 1 96.44 187 ILE A CA 1
ATOM 1468 C C . ILE A 1 187 ? 7.242 -14.391 -19.594 1 96.44 187 ILE A C 1
ATOM 1470 O O . ILE A 1 187 ? 7.551 -13.477 -20.359 1 96.44 187 ILE A O 1
ATOM 1474 N N . ALA A 1 188 ? 6.586 -15.461 -19.922 1 96.81 188 ALA A N 1
ATOM 1475 C CA . ALA A 1 188 ? 6.039 -15.68 -21.25 1 96.81 188 ALA A CA 1
ATOM 1476 C C . ALA A 1 188 ? 4.938 -16.734 -21.219 1 96.81 188 ALA A C 1
ATOM 1478 O O . ALA A 1 188 ? 4.879 -17.562 -20.312 1 96.81 188 ALA A O 1
ATOM 1479 N N . PRO A 1 189 ? 4.051 -16.609 -22.25 1 97.06 189 PRO A N 1
ATOM 1480 C CA . PRO A 1 189 ? 3.098 -17.719 -22.328 1 97.06 189 PRO A CA 1
ATOM 1481 C C . PRO A 1 189 ? 3.779 -19.078 -22.422 1 97.06 189 PRO A C 1
ATOM 1483 O O . PRO A 1 189 ? 4.738 -19.234 -23.188 1 97.06 189 PRO A O 1
ATOM 1486 N N . ALA A 1 190 ? 3.355 -19.984 -21.594 1 97.31 190 ALA A N 1
ATOM 1487 C CA . ALA A 1 190 ? 3.926 -21.328 -21.641 1 97.31 190 ALA A CA 1
ATOM 1488 C C . ALA A 1 190 ? 3.807 -21.922 -23.047 1 97.31 190 ALA A C 1
ATOM 1490 O O . ALA A 1 190 ? 2.775 -21.781 -23.703 1 97.31 190 ALA A O 1
ATOM 1491 N N . LYS A 1 191 ? 4.793 -22.641 -23.422 1 96.44 191 LYS A N 1
ATOM 1492 C CA . LYS A 1 191 ? 4.844 -23.203 -24.766 1 96.44 191 LYS A CA 1
ATOM 1493 C C . LYS A 1 191 ? 3.66 -24.125 -25.016 1 96.44 191 LYS A C 1
ATOM 1495 O O . LYS A 1 191 ? 3.076 -24.125 -26.109 1 96.44 191 LYS A O 1
ATOM 1500 N N . LYS A 1 192 ? 3.295 -24.875 -24.031 1 96.94 192 LYS A N 1
ATOM 1501 C CA . LYS A 1 192 ? 2.213 -25.859 -24.156 1 96.94 192 LYS A CA 1
ATOM 1502 C C . LYS A 1 192 ? 0.867 -25.156 -24.328 1 96.94 192 LYS A C 1
ATOM 1504 O O . LYS A 1 192 ? -0.126 -25.797 -24.688 1 96.94 192 LYS A O 1
ATOM 1509 N N . LEU A 1 193 ? 0.886 -23.938 -24.047 1 96.69 193 LEU A N 1
ATOM 1510 C CA . LEU A 1 193 ? -0.376 -23.203 -24.109 1 96.69 193 LEU A CA 1
ATOM 1511 C C . LEU A 1 193 ? -0.451 -22.328 -25.359 1 96.69 193 LEU A C 1
ATOM 1513 O O . LEU A 1 193 ? -1.363 -21.516 -25.484 1 96.69 193 LEU A O 1
ATOM 1517 N N . THR A 1 194 ? 0.488 -22.438 -26.188 1 96.38 194 THR A N 1
ATOM 1518 C CA . THR A 1 194 ? 0.503 -21.688 -27.438 1 96.38 194 THR A CA 1
ATOM 1519 C C . THR A 1 194 ? 0.612 -22.625 -28.641 1 96.38 194 THR A C 1
ATOM 1521 O O . THR A 1 194 ? 1.111 -23.75 -28.5 1 96.38 194 THR A O 1
ATOM 1524 N N . SER A 1 195 ? 0.037 -22.25 -29.734 1 95.75 195 SER A N 1
ATOM 1525 C CA . SER A 1 195 ? 0.092 -22.969 -31 1 95.75 195 SER A CA 1
ATOM 1526 C C . SER A 1 195 ? -0.05 -22 -32.188 1 95.75 195 SER A C 1
ATOM 1528 O O . SER A 1 195 ? -0.117 -20.797 -31.984 1 95.75 195 SER A O 1
ATOM 1530 N N . GLU A 1 196 ? -0.001 -22.609 -33.375 1 94.5 196 GLU A N 1
ATOM 1531 C CA . GLU A 1 196 ? -0.238 -21.797 -34.562 1 94.5 196 GLU A CA 1
ATOM 1532 C C . GLU A 1 196 ? -1.64 -21.203 -34.562 1 94.5 196 GLU A C 1
ATOM 1534 O O . GLU A 1 196 ? -1.833 -20.047 -34.969 1 94.5 196 GLU A O 1
ATOM 1539 N N . GLU A 1 197 ? -2.57 -21.953 -34.094 1 94.38 197 GLU A N 1
ATOM 1540 C CA . GLU A 1 197 ? -3.963 -21.516 -34.031 1 94.38 197 GLU A CA 1
ATOM 1541 C C . GLU A 1 197 ? -4.195 -20.547 -32.875 1 94.38 197 GLU A C 1
ATOM 1543 O O . GLU A 1 197 ? -5.066 -19.688 -32.969 1 94.38 197 GLU A O 1
ATOM 1548 N N . THR A 1 198 ? -3.355 -20.812 -31.828 1 94.56 198 THR A N 1
ATOM 1549 C CA . THR A 1 198 ? -3.424 -19.953 -30.641 1 94.56 198 THR A CA 1
ATOM 1550 C C . THR A 1 198 ? -2.045 -19.391 -30.297 1 94.56 198 THR A C 1
ATOM 1552 O O . THR A 1 198 ? -1.392 -19.859 -29.359 1 94.56 198 THR A O 1
ATOM 1555 N N . PRO A 1 199 ? -1.753 -18.406 -31.062 1 95.94 199 PRO A N 1
ATOM 1556 C CA . PRO A 1 199 ? -0.403 -17.875 -30.859 1 95.94 199 PRO A CA 1
ATOM 1557 C C . PRO A 1 199 ? -0.244 -17.172 -29.516 1 95.94 199 PRO A C 1
ATOM 1559 O O . PRO A 1 199 ? -1.239 -16.859 -28.859 1 95.94 199 PRO A O 1
ATOM 1562 N N . ALA A 1 200 ? 0.948 -16.953 -29.125 1 95.62 200 ALA A N 1
ATOM 1563 C CA . ALA A 1 200 ? 1.252 -16.203 -27.906 1 95.62 200 ALA A CA 1
ATOM 1564 C C . ALA A 1 200 ? 0.692 -14.789 -27.969 1 95.62 200 ALA A C 1
ATOM 1566 O O . ALA A 1 200 ? 0.958 -14.055 -28.922 1 95.62 200 ALA A O 1
ATOM 1567 N N . ILE A 1 201 ? -0.086 -14.477 -27 1 94 201 ILE A N 1
ATOM 1568 C CA . ILE A 1 201 ? -0.676 -13.141 -26.906 1 94 201 ILE A CA 1
ATOM 1569 C C . ILE A 1 201 ? 0.374 -12.148 -26.422 1 94 201 ILE A C 1
ATOM 1571 O O . ILE A 1 201 ? 0.415 -11 -26.891 1 94 201 ILE A O 1
ATOM 1575 N N . TYR A 1 202 ? 1.239 -12.555 -25.5 1 94.31 202 TYR A N 1
ATOM 1576 C CA . TYR A 1 202 ? 2.238 -11.695 -24.875 1 94.31 202 TYR A CA 1
ATOM 1577 C C . TYR A 1 202 ? 3.645 -12.086 -25.312 1 94.31 202 TYR A C 1
ATOM 1579 O O . TYR A 1 202 ? 3.936 -13.266 -25.5 1 94.31 202 TYR A O 1
ATOM 1587 N N . ARG A 1 203 ? 4.512 -11.125 -25.422 1 95.69 203 ARG A N 1
ATOM 1588 C CA . ARG A 1 203 ? 5.918 -11.422 -25.672 1 95.69 203 ARG A CA 1
ATOM 1589 C C . ARG A 1 203 ? 6.629 -11.852 -24.391 1 95.69 203 ARG A C 1
ATOM 1591 O O . ARG A 1 203 ? 6.051 -11.781 -23.297 1 95.69 203 ARG A O 1
ATOM 1598 N N . SER A 1 204 ? 7.848 -12.273 -24.609 1 96.44 204 SER A N 1
ATOM 1599 C CA . SER A 1 204 ? 8.688 -12.609 -23.469 1 96.44 204 SER A CA 1
ATOM 1600 C C . SER A 1 204 ? 9.266 -11.352 -22.828 1 96.44 204 SER A C 1
ATOM 1602 O O . SER A 1 204 ? 9.695 -10.43 -23.516 1 96.44 204 SER A O 1
ATOM 1604 N N . PHE A 1 205 ? 9.25 -11.25 -21.516 1 94.81 205 PHE A N 1
ATOM 1605 C CA . PHE A 1 205 ? 9.805 -10.125 -20.766 1 94.81 205 PHE A CA 1
ATOM 1606 C C . PHE A 1 205 ? 10.281 -10.57 -19.391 1 94.81 205 PHE A C 1
ATOM 1608 O O . PHE A 1 205 ? 9.883 -11.633 -18.906 1 94.81 205 PHE A O 1
ATOM 1615 N N . THR A 1 206 ? 11.102 -9.766 -18.797 1 93.81 206 THR A N 1
ATOM 1616 C CA . THR A 1 206 ? 11.469 -10.031 -17.422 1 93.81 206 THR A CA 1
ATOM 1617 C C . THR A 1 206 ? 10.508 -9.328 -16.453 1 93.81 206 THR A C 1
ATOM 1619 O O . THR A 1 206 ? 9.906 -8.312 -16.812 1 93.81 206 THR A O 1
ATOM 1622 N N . TYR A 1 207 ? 10.398 -9.914 -15.32 1 92.19 207 TYR A N 1
ATOM 1623 C CA . TYR A 1 207 ? 9.562 -9.234 -14.336 1 92.19 207 TYR A CA 1
ATOM 1624 C C . TYR A 1 207 ? 10.078 -7.832 -14.047 1 92.19 207 TYR A C 1
ATOM 1626 O O . TYR A 1 207 ? 9.289 -6.898 -13.867 1 92.19 207 TYR A O 1
ATOM 1634 N N . ASP A 1 208 ? 11.359 -7.688 -14.008 1 88.25 208 ASP A N 1
ATOM 1635 C CA . ASP A 1 208 ? 11.969 -6.383 -13.789 1 88.25 208 ASP A CA 1
ATOM 1636 C C . ASP A 1 208 ? 11.516 -5.375 -14.844 1 88.25 208 ASP A C 1
ATOM 1638 O O . ASP A 1 208 ? 11.195 -4.23 -14.516 1 88.25 208 ASP A O 1
ATOM 1642 N N . GLU A 1 209 ? 11.523 -5.762 -16.094 1 88.25 209 GLU A N 1
ATOM 1643 C CA . GLU A 1 209 ? 11.07 -4.902 -17.188 1 88.25 209 GLU A CA 1
ATOM 1644 C C . GLU A 1 209 ? 9.617 -4.48 -16.984 1 88.25 209 GLU A C 1
ATOM 1646 O O . GLU A 1 209 ? 9.281 -3.303 -17.141 1 88.25 209 GLU A O 1
ATOM 1651 N N . TYR A 1 210 ? 8.82 -5.434 -16.641 1 89.38 210 TYR A N 1
ATOM 1652 C CA . TYR A 1 210 ? 7.406 -5.168 -16.422 1 89.38 210 TYR A CA 1
ATOM 1653 C C . TYR A 1 210 ? 7.211 -4.219 -15.25 1 89.38 210 TYR A C 1
ATOM 1655 O O . TYR A 1 210 ? 6.438 -3.26 -15.336 1 89.38 210 TYR A O 1
ATOM 1663 N N . TYR A 1 211 ? 7.91 -4.52 -14.219 1 84.5 211 TYR A N 1
ATOM 1664 C CA . TYR A 1 211 ? 7.754 -3.766 -12.984 1 84.5 211 TYR A CA 1
ATOM 1665 C C . TYR A 1 211 ? 8.156 -2.309 -13.18 1 84.5 211 TYR A C 1
ATOM 1667 O O . TYR A 1 211 ? 7.465 -1.401 -12.703 1 84.5 211 TYR A O 1
ATOM 1675 N N . LYS A 1 212 ? 9.164 -2.068 -13.805 1 80.44 212 LYS A N 1
ATOM 1676 C CA . LYS A 1 212 ? 9.617 -0.709 -14.094 1 80.44 212 LYS A CA 1
ATOM 1677 C C . LYS A 1 212 ? 8.578 0.047 -14.922 1 80.44 212 LYS A C 1
ATOM 1679 O O . LYS A 1 212 ? 8.32 1.226 -14.672 1 80.44 212 LYS A O 1
ATOM 1684 N N . ARG A 1 213 ? 8.023 -0.672 -15.93 1 78.81 213 ARG A N 1
ATOM 1685 C CA . ARG A 1 213 ? 6.988 -0.054 -16.75 1 78.81 213 ARG A CA 1
ATOM 1686 C C . ARG A 1 213 ? 5.734 0.237 -15.938 1 78.81 213 ARG A C 1
ATOM 1688 O O . ARG A 1 213 ? 5.098 1.277 -16.125 1 78.81 213 ARG A O 1
ATOM 1695 N N . PHE A 1 214 ? 5.422 -0.647 -15.07 1 76.81 214 PHE A N 1
ATOM 1696 C CA . PHE A 1 214 ? 4.234 -0.529 -14.234 1 76.81 214 PHE A CA 1
ATOM 1697 C C . PHE A 1 214 ? 4.312 0.72 -13.359 1 76.81 214 PHE A C 1
ATOM 1699 O O . PHE A 1 214 ? 3.34 1.47 -13.258 1 76.81 214 PHE A O 1
ATOM 1706 N N . TRP A 1 215 ? 5.348 0.962 -12.703 1 71.69 215 TRP A N 1
ATOM 1707 C CA . TRP A 1 215 ? 5.488 2.068 -11.758 1 71.69 215 TRP A CA 1
ATOM 1708 C C . TRP A 1 215 ? 5.801 3.369 -12.492 1 71.69 215 TRP A C 1
ATOM 1710 O O . TRP A 1 215 ? 5.711 4.453 -11.906 1 71.69 215 TRP A O 1
ATOM 1720 N N . SER A 1 216 ? 6.277 3.145 -13.711 1 64 216 SER A N 1
ATOM 1721 C CA . SER A 1 216 ? 6.484 4.352 -14.508 1 64 216 SER A CA 1
ATOM 1722 C C . SER A 1 216 ? 5.184 4.82 -15.156 1 64 216 SER A C 1
ATOM 1724 O O . SER A 1 216 ? 5.094 5.949 -15.633 1 64 216 SER A O 1
ATOM 1726 N N . ARG A 1 217 ? 4.195 3.719 -15.258 1 57.94 217 ARG A N 1
ATOM 1727 C CA . ARG A 1 217 ? 2.98 3.982 -16.016 1 57.94 217 ARG A CA 1
ATOM 1728 C C . ARG A 1 217 ? 1.899 4.59 -15.133 1 57.94 217 ARG A C 1
ATOM 1730 O O . ARG A 1 217 ? 1.95 4.461 -13.906 1 57.94 217 ARG A O 1
ATOM 1737 N N . ASN A 1 218 ? 0.873 5.266 -15.844 1 50.59 218 ASN A N 1
ATOM 1738 C CA . ASN A 1 218 ? -0.338 5.832 -15.258 1 50.59 218 ASN A CA 1
ATOM 1739 C C . ASN A 1 218 ? -1.329 4.742 -14.859 1 50.59 218 ASN A C 1
ATOM 1741 O O . ASN A 1 218 ? -1.695 3.896 -15.68 1 50.59 218 ASN A O 1
ATOM 1745 N N . LEU A 1 219 ? -1.433 4.27 -13.617 1 47.38 219 LEU A N 1
ATOM 1746 C CA . LEU A 1 219 ? -2.35 3.219 -13.18 1 47.38 219 LEU A CA 1
ATOM 1747 C C . LEU A 1 219 ? -3.723 3.398 -13.82 1 47.38 219 LEU A C 1
ATOM 1749 O O . LEU A 1 219 ? -4.48 2.434 -13.953 1 47.38 219 LEU A O 1
ATOM 1753 N N . ASP A 1 220 ? -4.266 4.652 -14.039 1 47.88 220 AS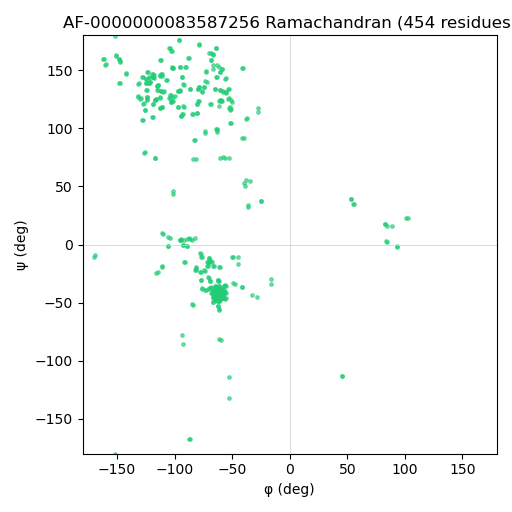P A N 1
ATOM 1754 C CA . ASP A 1 220 ? -5.656 4.883 -14.414 1 47.88 220 ASP A CA 1
ATOM 1755 C C . ASP A 1 220 ? -5.898 4.5 -15.875 1 47.88 220 ASP A C 1
ATOM 1757 O O . ASP A 1 220 ? -7.043 4.422 -16.328 1 47.88 220 ASP A O 1
ATOM 1761 N N . GLU A 1 221 ? -4.895 4.469 -16.641 1 51.84 221 GLU A N 1
ATOM 1762 C CA . GLU A 1 221 ? -5.363 4.332 -18.016 1 51.84 221 GLU A CA 1
ATOM 1763 C C . GLU A 1 221 ? -5.426 2.867 -18.438 1 51.84 221 GLU A C 1
ATOM 1765 O O . GLU A 1 221 ? -6.5 2.357 -18.766 1 51.84 221 GLU A O 1
ATOM 1770 N N . GLU A 1 222 ? -4.484 2.096 -18.922 1 58.72 222 GLU A N 1
ATOM 1771 C CA . GLU A 1 222 ? -4.453 0.722 -19.406 1 58.72 222 GLU A CA 1
ATOM 1772 C C . GLU A 1 222 ? -3.627 -0.173 -18.484 1 58.72 222 GLU A C 1
ATOM 1774 O O . GLU A 1 222 ? -2.781 0.314 -17.734 1 58.72 222 GLU A O 1
ATOM 1779 N N . LYS A 1 223 ? -4.191 -1.44 -18.469 1 67.88 223 LYS A N 1
ATOM 1780 C CA . LYS A 1 223 ? -3.354 -2.441 -17.828 1 67.88 223 LYS A CA 1
ATOM 1781 C C . LYS A 1 223 ? -1.932 -2.414 -18.375 1 67.88 223 LYS A C 1
ATOM 1783 O O . LYS A 1 223 ? -1.733 -2.445 -19.594 1 67.88 223 LYS A O 1
ATOM 1788 N N . CYS A 1 224 ? -0.985 -2.225 -17.5 1 66.88 224 CYS A N 1
ATOM 1789 C CA . CYS A 1 224 ? 0.414 -2.205 -17.906 1 66.88 224 CYS A CA 1
ATOM 1790 C C . CYS A 1 224 ? 0.731 -3.391 -18.812 1 66.88 224 CYS A C 1
ATOM 1792 O O . CYS A 1 224 ? 1.503 -3.264 -19.766 1 66.88 224 CYS A O 1
ATOM 1794 N N . LEU A 1 225 ? 0.061 -4.512 -18.547 1 76.19 225 LEU A N 1
ATOM 1795 C CA . LEU A 1 225 ? 0.344 -5.754 -19.266 1 76.19 225 LEU A CA 1
ATOM 1796 C C . LEU A 1 225 ? 0.056 -5.605 -20.75 1 76.19 225 LEU A C 1
ATOM 1798 O O . LEU A 1 225 ? 0.673 -6.277 -21.578 1 76.19 225 LEU A O 1
ATOM 1802 N N . GLU A 1 226 ? -0.884 -4.785 -21.062 1 76.62 226 GLU A N 1
ATOM 1803 C CA . GLU A 1 226 ? -1.254 -4.602 -22.469 1 76.62 226 GLU A CA 1
ATOM 1804 C C . GLU A 1 226 ? -0.077 -4.074 -23.281 1 76.62 226 GLU A C 1
ATOM 1806 O O . GLU A 1 226 ? -0.012 -4.285 -24.5 1 76.62 226 GLU A O 1
ATOM 1811 N N . LEU A 1 227 ? 0.91 -3.5 -22.688 1 71.06 227 LEU A N 1
ATOM 1812 C CA . LEU A 1 227 ? 2.098 -2.982 -23.359 1 71.06 227 LEU A CA 1
ATOM 1813 C C . LEU A 1 227 ? 3.051 -4.113 -23.719 1 71.06 227 LEU A C 1
ATOM 1815 O O . LEU A 1 227 ? 4.02 -3.904 -24.453 1 71.06 227 LEU A O 1
ATOM 1819 N N . PHE A 1 228 ? 2.734 -5.25 -23.25 1 74.75 228 PHE A N 1
ATOM 1820 C CA . PHE A 1 228 ? 3.639 -6.379 -23.438 1 74.75 228 PHE A CA 1
ATOM 1821 C C . PHE A 1 228 ? 3.033 -7.398 -24.391 1 74.75 228 PHE A C 1
ATOM 1823 O O . PHE A 1 228 ? 3.436 -8.562 -24.406 1 74.75 228 PHE A O 1
ATOM 1830 N N . LYS A 1 229 ? 2.055 -7.105 -24.984 1 75.69 229 LYS A N 1
ATOM 1831 C CA . LYS A 1 229 ? 1.527 -7.949 -26.062 1 75.69 229 LYS A CA 1
ATOM 1832 C C . LYS A 1 229 ? 2.484 -7.996 -27.25 1 75.69 229 LYS A C 1
ATOM 1834 O O . LYS A 1 229 ? 3.229 -7.043 -27.484 1 75.69 229 LYS A O 1
ATOM 1839 N N . MET B 1 1 ? -9.383 -40.219 19.609 1 15.96 1 MET B N 1
ATOM 1840 C CA . MET B 1 1 ? -10.562 -39.531 19.078 1 15.96 1 MET B CA 1
ATOM 1841 C C . MET B 1 1 ? -10.203 -38.719 17.844 1 15.96 1 MET B C 1
ATOM 1843 O O . MET B 1 1 ? -9.312 -37.875 17.891 1 15.96 1 MET B O 1
ATOM 1847 N N . ARG B 1 2 ? -10.453 -39.188 16.703 1 17.69 2 ARG B N 1
ATOM 1848 C CA . ARG B 1 2 ? -9.836 -39.125 15.391 1 17.69 2 ARG B CA 1
ATOM 1849 C C . ARG B 1 2 ? -10.211 -37.812 14.672 1 17.69 2 ARG B C 1
ATOM 1851 O O . ARG B 1 2 ? -11.398 -37.562 14.461 1 17.69 2 ARG B O 1
ATOM 1858 N N . LEU B 1 3 ? -9.68 -36.75 15.055 1 19.94 3 LEU B N 1
ATOM 1859 C CA . LEU B 1 3 ? -10.203 -35.406 14.812 1 19.94 3 LEU B CA 1
ATOM 1860 C C . LEU B 1 3 ? -10.516 -35.219 13.328 1 19.94 3 LEU B C 1
ATOM 1862 O O . LEU B 1 3 ? -9.719 -35.594 12.469 1 19.94 3 LEU B O 1
ATOM 1866 N N . GLU B 1 4 ? -11.742 -35.25 12.945 1 19.31 4 GLU B N 1
ATOM 1867 C CA . GLU B 1 4 ? -12.344 -35.344 11.617 1 19.31 4 GLU B CA 1
ATOM 1868 C C . GLU B 1 4 ? -11.805 -34.25 10.695 1 19.31 4 GLU B C 1
ATOM 1870 O O . GLU B 1 4 ? -11.484 -33.156 11.148 1 19.31 4 GLU B O 1
ATOM 1875 N N . PRO B 1 5 ? -11.289 -34.531 9.594 1 21.94 5 PRO B N 1
ATOM 1876 C CA . PRO B 1 5 ? -10.555 -33.812 8.555 1 21.94 5 PRO B CA 1
ATOM 1877 C C . PRO B 1 5 ? -11.281 -32.562 8.062 1 21.94 5 PRO B C 1
ATOM 1879 O O . PRO B 1 5 ? -12.453 -32.625 7.684 1 21.94 5 PRO B O 1
ATOM 1882 N N . ILE B 1 6 ? -11.344 -31.578 8.688 1 24.44 6 ILE B N 1
ATOM 1883 C CA . ILE B 1 6 ? -12.188 -30.391 8.508 1 24.44 6 ILE B CA 1
ATOM 1884 C C . ILE B 1 6 ? -12.062 -29.875 7.074 1 24.44 6 ILE B C 1
ATOM 1886 O O . ILE B 1 6 ? -10.953 -29.734 6.555 1 24.44 6 ILE B O 1
ATOM 1890 N N . GLU B 1 7 ? -12.992 -29.812 6.16 1 24.77 7 GLU B N 1
ATOM 1891 C CA . GLU B 1 7 ? -13.375 -29.594 4.766 1 24.77 7 GLU B CA 1
ATOM 1892 C C . GLU B 1 7 ? -12.938 -28.219 4.281 1 24.77 7 GLU B C 1
ATOM 1894 O O . GLU B 1 7 ? -13.211 -27.203 4.934 1 24.77 7 GLU B O 1
ATOM 1899 N N . LEU B 1 8 ? -11.789 -27.969 4.012 1 27.64 8 LEU B N 1
ATOM 1900 C CA . LEU B 1 8 ? -11.195 -26.781 3.404 1 27.64 8 LEU B CA 1
ATOM 1901 C C . LEU B 1 8 ? -12.141 -26.172 2.375 1 27.64 8 LEU B C 1
ATOM 1903 O O . LEU B 1 8 ? -12.141 -26.578 1.21 1 27.64 8 LEU B O 1
ATOM 1907 N N . GLN B 1 9 ? -13.281 -25.812 2.453 1 28.97 9 GLN B N 1
ATOM 1908 C CA . GLN B 1 9 ? -14.312 -25.328 1.543 1 28.97 9 GLN B CA 1
ATOM 1909 C C . GLN B 1 9 ? -13.867 -24.062 0.834 1 28.97 9 GLN B C 1
ATOM 1911 O O . GLN B 1 9 ? -13.922 -23.969 -0.395 1 28.97 9 GLN B O 1
ATOM 1916 N N . HIS B 1 10 ? -13.961 -22.625 1.445 1 30.5 10 HIS B N 1
ATOM 1917 C CA . HIS B 1 10 ? -14.461 -21.484 0.673 1 30.5 10 HIS B CA 1
ATOM 1918 C C . HIS B 1 10 ? -13.32 -20.609 0.17 1 30.5 10 HIS B C 1
ATOM 1920 O O . HIS B 1 10 ? -12.836 -19.734 0.892 1 30.5 10 HIS B O 1
ATOM 1926 N N . ILE B 1 11 ? -12.234 -21.109 -0.395 1 29.2 11 ILE B N 1
ATOM 1927 C CA . ILE B 1 11 ? -11.398 -20.219 -1.185 1 29.2 11 ILE B CA 1
ATOM 1928 C C . ILE B 1 11 ? -12.18 -19.719 -2.398 1 29.2 11 ILE B C 1
ATOM 1930 O O . ILE B 1 11 ? -12.664 -20.516 -3.201 1 29.2 11 ILE B O 1
ATOM 1934 N N . LYS B 1 12 ? -12.766 -18.516 -2.432 1 35.47 12 LYS B N 1
ATOM 1935 C CA . LYS B 1 12 ? -13.406 -17.938 -3.615 1 35.47 12 LYS B CA 1
ATOM 1936 C C . LYS B 1 12 ? -12.375 -17.297 -4.531 1 35.47 12 LYS B C 1
ATOM 1938 O O . LYS B 1 12 ? -11.68 -16.359 -4.133 1 35.47 12 LYS B O 1
ATOM 1943 N N . ILE B 1 13 ? -11.867 -18.078 -5.422 1 32.44 13 ILE B N 1
ATOM 1944 C CA . ILE B 1 13 ? -11.055 -17.469 -6.469 1 32.44 13 ILE B CA 1
ATOM 1945 C C . ILE B 1 13 ? -11.906 -16.531 -7.309 1 32.44 13 ILE B C 1
ATOM 1947 O O . ILE B 1 13 ? -12.938 -16.938 -7.859 1 32.44 13 ILE B O 1
ATOM 1951 N N . LEU B 1 14 ? -11.938 -15.234 -7.098 1 33.72 14 LEU B N 1
ATOM 1952 C CA . LEU B 1 14 ? -12.773 -14.305 -7.855 1 33.72 14 LEU B CA 1
ATOM 1953 C C . LEU B 1 14 ? -12.703 -14.609 -9.344 1 33.72 14 LEU B C 1
ATOM 1955 O O . LEU B 1 14 ? -13.133 -13.797 -10.172 1 33.72 14 LEU B O 1
ATOM 1959 N N . ASN B 1 15 ? -11.945 -15.344 -9.914 1 28.33 15 ASN B N 1
ATOM 1960 C CA . ASN B 1 15 ? -12.258 -15.562 -11.328 1 28.33 15 ASN B CA 1
ATOM 1961 C C . ASN B 1 15 ? -13.562 -16.312 -11.5 1 28.33 15 ASN B C 1
ATOM 1963 O O . ASN B 1 15 ? -14.055 -16.938 -10.555 1 28.33 15 ASN B O 1
ATOM 1967 N N . ASN B 1 16 ? -14.367 -16.203 -12.672 1 29.97 16 ASN B N 1
ATOM 1968 C CA . ASN B 1 16 ? -15.5 -16.984 -13.141 1 29.97 16 ASN B CA 1
ATOM 1969 C C . ASN B 1 16 ? -15.383 -18.438 -12.734 1 29.97 16 ASN B C 1
ATOM 1971 O O . ASN B 1 16 ? -16.203 -19.266 -13.125 1 29.97 16 ASN B O 1
ATOM 1975 N N . LEU B 1 17 ? -14.18 -19.016 -12.883 1 26.44 17 LEU B N 1
ATOM 1976 C CA . LEU B 1 17 ? -14.227 -20.469 -12.836 1 26.44 17 LEU B CA 1
ATOM 1977 C C . LEU B 1 17 ? -14.555 -20.969 -11.43 1 26.44 17 LEU B C 1
ATOM 1979 O O . LEU B 1 17 ? -14.133 -20.359 -10.445 1 26.44 17 LEU B O 1
ATOM 1983 N N . PRO B 1 18 ? -15.68 -21.734 -11.32 1 27.98 18 PRO B N 1
ATOM 1984 C CA . PRO B 1 18 ? -16.016 -22.516 -10.141 1 27.98 18 PRO B CA 1
ATOM 1985 C C . PRO B 1 18 ? -14.789 -23.141 -9.469 1 27.98 18 PRO B C 1
ATOM 1987 O O . PRO B 1 18 ? -14.18 -24.062 -10.016 1 27.98 18 PRO B O 1
ATOM 1990 N N . LEU B 1 19 ? -13.703 -22.547 -9.5 1 28.75 19 LEU B N 1
ATOM 1991 C CA . LEU B 1 19 ? -12.648 -23.391 -8.938 1 28.75 19 LEU B CA 1
ATOM 1992 C C . LEU B 1 19 ? -13.141 -24.125 -7.699 1 28.75 19 LEU B C 1
ATOM 1994 O O . LEU B 1 19 ? -14.055 -23.656 -7.016 1 28.75 19 LEU B O 1
ATOM 1998 N N . CYS B 1 20 ? -12.43 -25.328 -7.559 1 25.64 20 CYS B N 1
ATOM 1999 C CA . CYS B 1 20 ? -12.438 -26.438 -6.617 1 25.64 20 CYS B CA 1
ATOM 2000 C C . CYS B 1 20 ? -12.328 -25.938 -5.18 1 25.64 20 CYS B C 1
ATOM 2002 O O . CYS B 1 20 ? -11.672 -24.922 -4.922 1 25.64 20 CYS B O 1
ATOM 2004 N N . ASN B 1 21 ? -13.336 -26.203 -4.465 1 28.27 21 ASN B N 1
ATOM 2005 C CA . ASN B 1 21 ? -13.258 -26.359 -3.02 1 28.27 21 ASN B CA 1
ATOM 2006 C C . ASN B 1 21 ? -11.852 -26.766 -2.578 1 28.27 21 ASN B C 1
ATOM 2008 O O . ASN B 1 21 ? -11.5 -27.938 -2.643 1 28.27 21 ASN B O 1
ATOM 2012 N N . LEU B 1 22 ? -10.883 -26.266 -3.18 1 29.5 22 LEU B N 1
ATOM 2013 C CA . LEU B 1 22 ? -9.633 -26.75 -2.617 1 29.5 22 LEU B CA 1
ATOM 2014 C C . LEU B 1 22 ? -9.719 -26.844 -1.097 1 29.5 22 LEU B C 1
ATOM 2016 O O . LEU B 1 22 ? -10.055 -25.875 -0.426 1 29.5 22 LEU B O 1
ATOM 2020 N N . MET B 1 23 ? -10.102 -28.016 -0.679 1 28.2 23 MET B N 1
ATOM 2021 C CA . MET B 1 23 ? -9.992 -28.562 0.675 1 28.2 23 MET B CA 1
ATOM 2022 C C . MET B 1 23 ? -8.664 -28.156 1.31 1 28.2 23 MET B C 1
ATOM 2024 O O . MET B 1 23 ? -7.621 -28.719 0.988 1 28.2 23 MET B O 1
ATOM 2028 N N . ALA B 1 24 ? -8.367 -26.922 1.266 1 32.78 24 ALA B N 1
ATOM 2029 C CA . ALA B 1 24 ? -7.25 -26.75 2.189 1 32.78 24 ALA B CA 1
ATOM 2030 C C . ALA B 1 24 ? -7.418 -27.625 3.424 1 32.78 24 ALA B C 1
ATOM 2032 O O . ALA B 1 24 ? -8.523 -27.766 3.951 1 32.78 24 ALA B O 1
ATOM 2033 N N . THR B 1 25 ? -6.77 -28.578 3.645 1 32.19 25 THR B N 1
ATOM 2034 C CA . THR B 1 25 ? -6.66 -29.328 4.891 1 32.19 25 THR B CA 1
ATOM 2035 C C . THR B 1 25 ? -6.938 -28.422 6.09 1 32.19 25 THR B C 1
ATOM 2037 O O . THR B 1 25 ? -6.641 -27.234 6.059 1 32.19 25 THR B O 1
ATOM 2040 N N . GLN B 1 26 ? -8.031 -28.703 6.93 1 37.41 26 GLN B N 1
ATOM 2041 C CA . GLN B 1 26 ? -8.594 -28.312 8.219 1 37.41 26 GLN B CA 1
ATOM 2042 C C . GLN B 1 26 ? -7.562 -27.578 9.07 1 37.41 26 GLN B C 1
ATOM 2044 O O . GLN B 1 26 ? -7.836 -27.219 10.211 1 37.41 26 GLN B O 1
ATOM 2049 N N . GLN B 1 27 ? -6.324 -27.844 8.945 1 37.69 27 GLN B N 1
ATOM 2050 C CA . GLN B 1 27 ? -5.535 -27.344 10.062 1 37.69 27 GLN B CA 1
ATOM 2051 C C . GLN B 1 27 ? -5.789 -25.859 10.305 1 37.69 27 GLN B C 1
ATOM 2053 O O . GLN B 1 27 ? -6.832 -25.328 9.906 1 37.69 27 GLN B O 1
ATOM 2058 N N . ASN B 1 28 ? -4.676 -25.031 10.453 1 46.16 28 ASN B N 1
ATOM 2059 C CA . ASN B 1 28 ? -4.207 -23.969 11.344 1 46.16 28 ASN B CA 1
ATOM 2060 C C . ASN B 1 28 ? -4.793 -22.609 10.969 1 46.16 28 ASN B C 1
ATOM 2062 O O . ASN B 1 28 ? -4.27 -21.578 11.367 1 46.16 28 ASN B O 1
ATOM 2066 N N . LEU B 1 29 ? -5.781 -22.703 9.891 1 53.94 29 LEU B N 1
ATOM 2067 C CA . LEU B 1 29 ? -6.137 -21.297 9.719 1 53.94 29 LEU B CA 1
ATOM 2068 C C . LEU B 1 29 ? -7.301 -20.922 10.625 1 53.94 29 LEU B C 1
ATOM 2070 O O . LEU B 1 29 ? -7.969 -19.906 10.391 1 53.94 29 LEU B O 1
ATOM 2074 N N . ASN B 1 30 ? -7.809 -21.844 11.531 1 54.38 30 ASN B N 1
ATOM 2075 C CA . ASN B 1 30 ? -8.828 -21.5 12.516 1 54.38 30 ASN B CA 1
ATOM 2076 C C . ASN B 1 30 ? -8.461 -20.234 13.289 1 54.38 30 ASN B C 1
ATOM 2078 O O . ASN B 1 30 ? -9.305 -19.656 13.984 1 54.38 30 ASN B O 1
ATOM 2082 N N . PHE B 1 31 ? -7.234 -19.922 13.023 1 59.09 31 PHE B N 1
ATOM 2083 C CA . PHE B 1 31 ? -6.777 -18.781 13.797 1 59.09 31 PHE B CA 1
ATOM 2084 C C . PHE B 1 31 ? -7.07 -17.469 13.07 1 59.09 31 PHE B C 1
ATOM 2086 O O . PHE B 1 31 ? -6.949 -16.391 13.641 1 59.09 31 PHE B O 1
ATOM 2093 N N . LEU B 1 32 ? -7.707 -17.609 11.773 1 69 32 LEU B N 1
ATOM 2094 C CA . LEU B 1 32 ? -7.793 -16.422 10.938 1 69 32 LEU B CA 1
ATOM 2095 C C . LEU B 1 32 ? -8.688 -15.359 11.578 1 69 32 LEU B C 1
ATOM 2097 O O . LEU B 1 32 ? -8.32 -14.188 11.656 1 69 32 LEU B O 1
ATOM 2101 N N . PRO B 1 33 ? -9.844 -15.859 12.117 1 66.06 33 PRO B N 1
ATOM 2102 C CA . PRO B 1 33 ? -10.672 -14.836 12.766 1 66.06 33 PRO B CA 1
ATOM 2103 C C . PRO B 1 33 ? -9.984 -14.203 13.969 1 66.06 33 PRO B C 1
ATOM 2105 O O . PRO B 1 33 ? -10.133 -13 14.203 1 66.06 33 PRO B O 1
ATOM 2108 N N . TYR B 1 34 ? -9.273 -15.039 14.656 1 65.19 34 TYR B N 1
ATOM 2109 C CA . TYR B 1 34 ? -8.57 -14.523 15.828 1 65.19 34 TYR B CA 1
ATOM 2110 C C . TYR B 1 34 ? -7.449 -13.578 15.422 1 65.19 34 TYR B C 1
ATOM 2112 O O . TYR B 1 34 ? -7.215 -12.562 16.078 1 65.19 34 TYR B O 1
ATOM 2120 N N . LEU B 1 35 ? -6.812 -13.883 14.375 1 69.62 35 LEU B N 1
ATOM 2121 C CA . LEU B 1 35 ? -5.746 -13.031 13.859 1 69.62 35 LEU B CA 1
ATOM 2122 C C . LEU B 1 35 ? -6.285 -11.664 13.453 1 69.62 35 LEU B C 1
ATOM 2124 O O . LEU B 1 35 ? -5.703 -10.641 13.805 1 69.62 35 LEU B O 1
ATOM 2128 N N . GLN B 1 36 ? -7.414 -11.742 12.852 1 74.44 36 GLN B N 1
ATOM 2129 C CA . GLN B 1 36 ? -8.008 -10.492 12.383 1 74.44 36 GLN B CA 1
ATOM 2130 C C . GLN B 1 36 ? -8.406 -9.602 13.555 1 74.44 36 GLN B C 1
ATOM 2132 O O . GLN B 1 36 ? -8.211 -8.383 13.516 1 74.44 36 GLN B O 1
ATOM 2137 N N . LEU B 1 37 ? -9.008 -10.25 14.539 1 71.31 37 LEU B N 1
ATOM 2138 C CA . LEU B 1 37 ? -9.445 -9.492 15.703 1 71.31 37 LEU B CA 1
ATOM 2139 C C . LEU B 1 37 ? -8.25 -8.898 16.438 1 71.31 37 LEU B C 1
ATOM 2141 O O . LEU B 1 37 ? -8.289 -7.738 16.859 1 71.31 37 LEU B O 1
ATOM 2145 N N . LEU B 1 38 ? -7.234 -9.688 16.547 1 69.94 38 LEU B N 1
ATOM 2146 C CA . LEU B 1 38 ? -6.031 -9.211 17.219 1 69.94 38 LEU B CA 1
ATOM 2147 C C . LEU B 1 38 ? -5.402 -8.047 16.453 1 69.94 38 LEU B C 1
ATOM 2149 O O . LEU B 1 38 ? -5.059 -7.02 17.047 1 69.94 38 LEU B O 1
ATOM 2153 N N . LEU B 1 39 ? -5.293 -8.18 15.211 1 78.12 39 LEU B N 1
ATOM 2154 C CA . LEU B 1 39 ? -4.711 -7.133 14.383 1 78.12 39 LEU B CA 1
ATOM 2155 C C . LEU B 1 39 ? -5.555 -5.863 14.43 1 78.12 39 LEU B C 1
ATOM 2157 O O . LEU B 1 39 ? -5.02 -4.762 14.562 1 78.12 39 LEU B O 1
ATOM 2161 N N . LYS B 1 40 ? -6.848 -6.113 14.391 1 79.81 40 LYS B N 1
ATOM 2162 C CA . LYS B 1 40 ? -7.746 -4.965 14.391 1 79.81 40 LYS B CA 1
ATOM 2163 C C . LYS B 1 40 ? -7.621 -4.168 15.68 1 79.81 40 LYS B C 1
ATOM 2165 O O . LYS B 1 40 ? -7.566 -2.936 15.656 1 79.81 40 LYS B O 1
ATOM 2170 N N . ASP B 1 41 ? -7.578 -4.852 16.75 1 77.38 41 ASP B N 1
ATOM 2171 C CA . ASP B 1 41 ? -7.484 -4.188 18.047 1 77.38 41 ASP B CA 1
ATOM 2172 C C . ASP B 1 41 ? -6.184 -3.4 18.172 1 77.38 41 ASP B C 1
ATOM 2174 O O . ASP B 1 41 ? -6.191 -2.232 18.562 1 77.38 41 ASP B O 1
ATOM 2178 N N . VAL B 1 42 ? -5.125 -3.988 17.812 1 78.06 42 VAL B N 1
ATOM 2179 C CA . VAL B 1 42 ? -3.812 -3.363 17.938 1 78.06 42 VAL B CA 1
ATOM 2180 C C . VAL B 1 42 ? -3.703 -2.189 16.969 1 78.06 42 VAL B C 1
ATOM 2182 O O . VAL B 1 42 ? -3.271 -1.099 17.35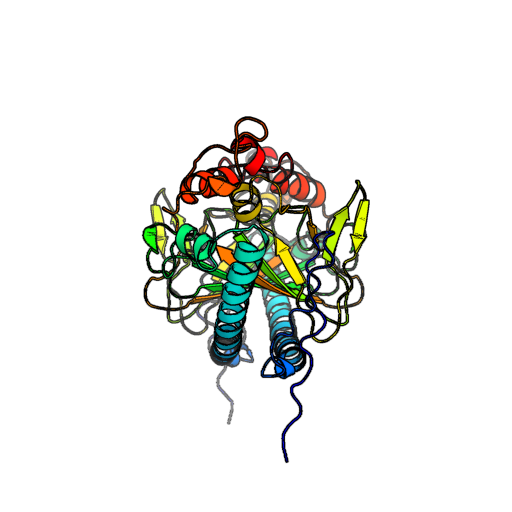9 1 78.06 42 VAL B O 1
ATOM 2185 N N . VAL B 1 43 ? -4.172 -2.373 15.812 1 83.19 43 VAL B N 1
ATOM 2186 C CA . VAL B 1 43 ? -4.031 -1.371 14.758 1 83.19 43 VAL B CA 1
ATOM 2187 C C . VAL B 1 43 ? -4.961 -0.194 15.039 1 83.19 43 VAL B C 1
ATOM 2189 O O . VAL B 1 43 ? -4.582 0.965 14.859 1 83.19 43 VAL B O 1
ATOM 2192 N N . SER B 1 44 ? -6.156 -0.524 15.516 1 83.06 44 SER B N 1
ATOM 2193 C CA . SER B 1 44 ? -7.109 0.544 15.805 1 83.06 44 SER B CA 1
ATOM 2194 C C . SER B 1 44 ? -6.598 1.45 16.922 1 83.06 44 SER B C 1
ATOM 2196 O O . SER B 1 44 ? -6.711 2.674 16.844 1 83.06 44 SER B O 1
ATOM 2198 N N . THR B 1 45 ? -6.086 0.856 17.938 1 80.81 45 THR B N 1
ATOM 2199 C CA . THR B 1 45 ? -5.547 1.629 19.047 1 80.81 45 THR B CA 1
ATOM 2200 C C . THR B 1 45 ? -4.371 2.486 18.594 1 80.81 45 THR B C 1
ATOM 2202 O O . THR B 1 45 ? -4.297 3.674 18.922 1 80.81 45 THR B O 1
ATOM 2205 N N . TYR B 1 46 ? -3.465 1.901 17.906 1 83.88 46 TYR B N 1
ATOM 2206 C CA . TYR B 1 46 ? -2.322 2.65 17.406 1 83.88 46 TYR B CA 1
ATOM 2207 C C . TYR B 1 46 ? -2.775 3.785 16.484 1 83.88 46 TYR B C 1
ATOM 2209 O O . TYR B 1 46 ? -2.26 4.902 16.578 1 83.88 46 TYR B O 1
ATOM 2217 N N . CYS B 1 47 ? -3.695 3.486 15.664 1 86.19 47 CYS B N 1
ATOM 2218 C CA . CYS B 1 47 ? -4.207 4.477 14.727 1 86.19 47 CYS B CA 1
ATOM 2219 C C . CYS B 1 47 ? -4.762 5.691 15.461 1 86.19 47 CYS B C 1
ATOM 2221 O O . CYS B 1 47 ? -4.484 6.832 15.086 1 86.19 47 CYS B O 1
ATOM 2223 N N . LYS B 1 48 ? -5.496 5.449 16.5 1 83.69 48 LYS B N 1
ATOM 2224 C CA . LYS B 1 48 ? -6.078 6.535 17.281 1 83.69 48 LYS B CA 1
ATOM 2225 C C . LYS B 1 48 ? -4.988 7.379 17.953 1 83.69 48 LYS B C 1
ATOM 2227 O O . LYS B 1 48 ? -5.062 8.609 17.938 1 83.69 48 LYS B O 1
ATOM 2232 N N . GLU B 1 49 ? -4.047 6.715 18.469 1 83.12 49 GLU B N 1
ATOM 2233 C CA . GLU B 1 49 ? -2.959 7.426 19.125 1 83.12 49 GLU B CA 1
ATOM 2234 C C . GLU B 1 49 ? -2.154 8.258 18.141 1 83.12 49 GLU B C 1
ATOM 2236 O O . GLU B 1 49 ? -1.799 9.406 18.422 1 83.12 49 GLU B O 1
ATOM 2241 N N . VAL B 1 50 ? -1.867 7.699 17.062 1 88.19 50 VAL B N 1
ATOM 2242 C CA . VAL B 1 50 ? -1.068 8.391 16.062 1 88.19 50 VAL B CA 1
ATOM 2243 C C . VAL B 1 50 ? -1.872 9.547 15.461 1 88.19 50 VAL B C 1
ATOM 2245 O O . VAL B 1 50 ? -1.31 10.586 15.109 1 88.19 50 VAL B O 1
ATOM 2248 N N . ARG B 1 51 ? -3.168 9.359 15.398 1 88.94 51 ARG B N 1
ATOM 2249 C CA . ARG B 1 51 ? -4.008 10.453 14.93 1 88.94 51 ARG B CA 1
ATOM 2250 C C . ARG B 1 51 ? -3.871 11.672 15.836 1 88.94 51 ARG B C 1
ATOM 2252 O O . ARG B 1 51 ? -3.723 12.797 15.359 1 88.94 51 ARG B O 1
ATOM 2259 N N . GLU B 1 52 ? -3.951 11.438 17.062 1 85.94 52 GLU B N 1
ATOM 2260 C CA . GLU B 1 52 ? -3.805 12.531 18.016 1 85.94 52 GLU B CA 1
ATOM 2261 C C . GLU B 1 52 ? -2.451 13.219 17.875 1 85.94 52 GLU B C 1
ATOM 2263 O O . GLU B 1 52 ? -2.365 14.453 17.891 1 85.94 52 GLU B O 1
ATOM 2268 N N . LEU B 1 53 ? -1.447 12.445 17.75 1 86.31 53 LEU B N 1
ATOM 2269 C CA . LEU B 1 53 ? -0.108 12.984 17.547 1 86.31 53 LEU B CA 1
ATOM 2270 C C . LEU B 1 53 ? -0.042 13.797 16.25 1 86.31 53 LEU B C 1
ATOM 2272 O O . LEU B 1 53 ? 0.53 14.891 16.234 1 86.31 53 LEU B O 1
ATOM 2276 N N . GLY B 1 54 ? -0.599 13.234 15.172 1 90.25 54 GLY 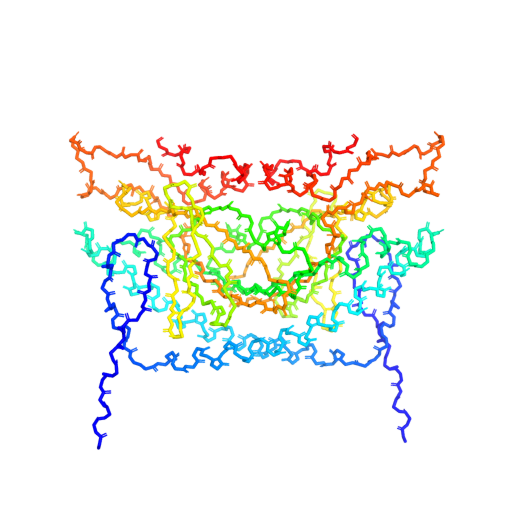B N 1
ATOM 2277 C CA . GLY B 1 54 ? -0.602 13.922 13.891 1 90.25 54 GLY B CA 1
ATOM 2278 C C . GLY B 1 54 ? -1.285 15.273 13.938 1 90.25 54 GLY B C 1
ATOM 2279 O O . GLY B 1 54 ? -0.78 16.25 13.383 1 90.25 54 GLY B O 1
ATOM 2280 N N . LEU B 1 55 ? -2.387 15.336 14.648 1 89.56 55 LEU B N 1
ATOM 2281 C CA . LEU B 1 55 ? -3.113 16.594 14.773 1 89.56 55 LEU B CA 1
ATOM 2282 C C . LEU B 1 55 ? -2.299 17.625 15.562 1 89.56 55 LEU B C 1
ATOM 2284 O O . LEU B 1 55 ? -2.27 18.797 15.211 1 89.56 55 LEU B O 1
ATOM 2288 N N . LYS B 1 56 ? -1.667 17.156 16.578 1 88.75 56 LYS B N 1
ATOM 2289 C CA . LYS B 1 56 ? -0.795 18.031 17.344 1 88.75 56 LYS B CA 1
ATOM 2290 C C . LYS B 1 56 ? 0.347 18.562 16.484 1 88.75 56 LYS B C 1
ATOM 2292 O O . LYS B 1 56 ? 0.68 19.75 16.547 1 88.75 56 LYS B O 1
ATOM 2297 N N . LEU B 1 57 ? 0.917 17.688 15.703 1 90.56 57 LEU B N 1
ATOM 2298 C CA . LEU B 1 57 ? 2.018 18.062 14.828 1 90.56 57 LEU B CA 1
ATOM 2299 C C . LEU B 1 57 ? 1.562 19.094 13.797 1 90.56 57 LEU B C 1
ATOM 2301 O O . LEU B 1 57 ? 2.273 20.062 13.516 1 90.56 57 LEU B O 1
ATOM 2305 N N . LEU B 1 58 ? 0.408 18.875 13.273 1 92.81 58 LEU B N 1
ATOM 2306 C CA . LEU B 1 58 ? -0.125 19.812 12.297 1 92.81 58 LEU B CA 1
ATOM 2307 C C . LEU B 1 58 ? -0.306 21.188 12.922 1 92.81 58 LEU B C 1
ATOM 2309 O O . LEU B 1 58 ? -0.065 22.203 12.266 1 92.81 58 LEU B O 1
ATOM 2313 N N . GLY B 1 59 ? -0.746 21.234 14.156 1 92.69 59 GLY B N 1
ATOM 2314 C CA . GLY B 1 59 ? -0.858 22.5 14.859 1 92.69 59 GLY B CA 1
ATOM 2315 C C . GLY B 1 59 ? 0.471 23.203 15.016 1 92.69 59 GLY B C 1
ATOM 2316 O O . GLY B 1 59 ? 0.566 24.406 14.773 1 92.69 59 GLY B O 1
ATOM 2317 N N . VAL B 1 60 ? 1.497 22.453 15.406 1 91.06 60 VAL B N 1
ATOM 2318 C CA . VAL B 1 60 ? 2.83 23.016 15.594 1 91.06 60 VAL B CA 1
ATOM 2319 C C . VAL B 1 60 ? 3.377 23.516 14.258 1 91.06 60 VAL B C 1
ATOM 2321 O O . VAL B 1 60 ? 3.971 24.594 14.195 1 91.06 60 VAL B O 1
ATOM 2324 N N . ILE B 1 61 ? 3.152 22.766 13.219 1 91.31 61 ILE B N 1
ATOM 2325 C CA . ILE B 1 61 ? 3.602 23.156 11.883 1 91.31 61 ILE B CA 1
ATOM 2326 C C . ILE B 1 61 ? 2.889 24.438 11.453 1 91.31 61 ILE B C 1
ATOM 2328 O O . ILE B 1 61 ? 3.516 25.344 10.914 1 91.31 61 ILE B O 1
ATOM 2332 N N . SER B 1 62 ? 1.622 24.422 11.703 1 95 62 SER B N 1
ATOM 2333 C CA . SER B 1 62 ? 0.853 25.625 11.375 1 95 62 SER B CA 1
ATOM 2334 C C . SER B 1 62 ? 1.431 26.859 12.055 1 95 62 SER B C 1
ATOM 2336 O O . SER B 1 62 ? 1.665 27.875 11.406 1 95 62 SER B O 1
ATOM 2338 N N . GLU B 1 63 ? 1.724 26.734 13.312 1 95 63 GLU B N 1
ATOM 2339 C CA . GLU B 1 63 ? 2.277 27.828 14.086 1 95 63 GLU B CA 1
ATOM 2340 C C . GLU B 1 63 ? 3.66 28.234 13.578 1 95 63 GLU B C 1
ATOM 2342 O O . GLU B 1 63 ? 4 29.406 13.531 1 95 63 GLU B O 1
ATOM 2347 N N . SER B 1 64 ? 4.426 27.266 13.195 1 92.12 64 SER B N 1
ATOM 2348 C CA . SER B 1 64 ? 5.773 27.531 12.711 1 92.12 64 SER B CA 1
ATOM 2349 C C . SER B 1 64 ? 5.738 28.312 11.398 1 92.12 64 SER B C 1
ATOM 2351 O O . SER B 1 64 ? 6.723 28.969 11.031 1 92.12 64 SER B O 1
ATOM 2353 N N . LEU B 1 65 ? 4.641 28.297 10.734 1 94.31 65 LEU B N 1
ATOM 2354 C CA . LEU B 1 65 ? 4.469 29.016 9.469 1 94.31 65 LEU B CA 1
ATOM 2355 C C . LEU B 1 65 ? 3.885 30.406 9.703 1 94.31 65 LEU B C 1
ATOM 2357 O O . LEU B 1 65 ? 3.641 31.156 8.75 1 94.31 65 LEU B O 1
ATOM 2361 N N . GLY B 1 66 ? 3.625 30.734 10.953 1 95.75 66 GLY B N 1
ATOM 2362 C CA . GLY B 1 66 ? 3.025 32.031 11.289 1 95.75 66 GLY B CA 1
ATOM 2363 C C . GLY B 1 66 ? 1.516 32.031 11.133 1 95.75 66 GLY B C 1
ATOM 2364 O O . GLY B 1 66 ? 0.902 33.094 11.047 1 95.75 66 GLY B O 1
ATOM 2365 N N . LEU B 1 67 ? 0.938 30.891 11.086 1 97.12 67 LEU B N 1
ATOM 2366 C CA . LEU B 1 67 ? -0.509 30.75 10.953 1 97.12 67 LEU B CA 1
ATOM 2367 C C . LEU B 1 67 ? -1.147 30.391 12.289 1 97.12 67 LEU B C 1
ATOM 2369 O O . LEU B 1 67 ? -0.446 30.078 13.25 1 97.12 67 LEU B O 1
ATOM 2373 N N . GLU B 1 68 ? -2.492 30.531 12.305 1 97.56 68 GLU B N 1
ATOM 2374 C CA . GLU B 1 68 ? -3.207 30.047 13.484 1 97.56 68 GLU B CA 1
ATOM 2375 C C . GLU B 1 68 ? -2.998 28.547 13.688 1 97.56 68 GLU B C 1
ATOM 2377 O O . GLU B 1 68 ? -2.941 27.797 12.727 1 97.56 68 GLU B O 1
ATOM 2382 N N . ARG B 1 69 ? -3.002 28.172 14.898 1 95.25 69 ARG B N 1
ATOM 2383 C CA . ARG B 1 69 ? -2.721 26.781 15.242 1 95.25 69 ARG B CA 1
ATOM 2384 C C . ARG B 1 69 ? -3.672 25.828 14.516 1 95.25 69 ARG B C 1
ATOM 2386 O O . ARG B 1 69 ? -3.268 24.75 14.078 1 95.25 69 ARG B O 1
ATOM 2393 N N . GLU B 1 70 ? -4.918 26.234 14.305 1 96 70 GLU B N 1
ATOM 2394 C CA . GLU B 1 70 ? -5.941 25.344 13.758 1 96 70 GLU B CA 1
ATOM 2395 C C . GLU B 1 70 ? -6.059 25.5 12.242 1 96 70 GLU B C 1
ATOM 2397 O O . GLU B 1 70 ? -6.867 24.828 11.609 1 96 70 GLU B O 1
ATOM 2402 N N . TYR B 1 71 ? -5.223 26.297 11.664 1 96.81 71 TYR B N 1
ATOM 2403 C CA . TYR B 1 71 ? -5.406 26.656 10.266 1 96.81 71 TYR B CA 1
ATOM 2404 C C . TYR B 1 71 ? -5.316 25.438 9.359 1 96.81 71 TYR B C 1
ATOM 2406 O O . TYR B 1 71 ? -6.223 25.172 8.57 1 96.81 71 TYR B O 1
ATOM 2414 N N . ILE B 1 72 ? -4.254 24.688 9.492 1 96.06 72 ILE B N 1
ATOM 2415 C CA . ILE B 1 72 ? -4.035 23.562 8.602 1 96.06 72 ILE B CA 1
ATOM 2416 C C . ILE B 1 72 ? -5.125 22.516 8.828 1 96.06 72 ILE B C 1
ATOM 2418 O O . ILE B 1 72 ? -5.688 21.969 7.867 1 96.06 72 ILE B O 1
ATOM 2422 N N . GLU B 1 73 ? -5.379 22.203 10.016 1 94.12 73 GLU B N 1
ATOM 2423 C CA . GLU B 1 73 ? -6.434 21.234 10.328 1 94.12 73 GLU B CA 1
ATOM 2424 C C . GLU B 1 73 ? -7.766 21.656 9.711 1 94.12 73 GLU B C 1
ATOM 2426 O O . GLU B 1 73 ? -8.508 20.828 9.195 1 94.12 73 GLU B O 1
ATOM 2431 N N . ASN B 1 74 ? -8.055 22.906 9.781 1 94.56 74 ASN B N 1
ATOM 2432 C CA . ASN B 1 74 ? -9.297 23.422 9.211 1 94.56 74 ASN B CA 1
ATOM 2433 C C . ASN B 1 74 ? -9.32 23.266 7.691 1 94.56 74 ASN B C 1
ATOM 2435 O O . ASN B 1 74 ? -10.359 22.906 7.121 1 94.56 74 ASN B O 1
ATOM 2439 N N . VAL B 1 75 ? -8.242 23.531 7.078 1 93.94 75 VAL B N 1
ATOM 2440 C CA . VAL B 1 75 ? -8.164 23.406 5.629 1 93.94 75 VAL B CA 1
ATOM 2441 C C . VAL B 1 75 ? -8.375 21.953 5.223 1 93.94 75 VAL B C 1
ATOM 2443 O O . VAL B 1 75 ? -9.031 21.672 4.219 1 93.94 75 VAL B O 1
ATOM 2446 N N . LEU B 1 76 ? -7.824 21.047 5.992 1 89.75 76 LEU B N 1
ATOM 2447 C CA . LEU B 1 76 ? -7.891 19.625 5.68 1 89.75 76 LEU B CA 1
ATOM 2448 C C . LEU B 1 76 ? -9.312 19.094 5.855 1 89.75 76 LEU B C 1
ATOM 2450 O O . LEU B 1 76 ? -9.648 18.016 5.352 1 89.75 76 LEU B O 1
ATOM 2454 N N . GLY B 1 77 ? -10.195 19.781 6.512 1 82.25 77 GLY B N 1
ATOM 2455 C CA . GLY B 1 77 ? -11.578 19.375 6.676 1 82.25 77 GLY B CA 1
ATOM 2456 C C . GLY B 1 77 ? -11.875 18.797 8.055 1 82.25 77 GLY B C 1
ATOM 2457 O O . GLY B 1 77 ? -12.852 18.078 8.242 1 82.25 77 GLY B O 1
ATOM 2458 N N . ASP B 1 78 ? -11.133 19.094 9.031 1 70.62 78 ASP B N 1
ATOM 2459 C CA . ASP B 1 78 ? -11.32 18.688 10.422 1 70.62 78 ASP B CA 1
ATOM 2460 C C . ASP B 1 78 ? -11.672 17.203 10.508 1 70.62 78 ASP B C 1
ATOM 2462 O O . ASP B 1 78 ? -10.914 16.344 10.039 1 70.62 78 ASP B O 1
ATOM 2466 N N . GLU B 1 79 ? -12.891 16.969 10.938 1 69.06 79 GLU B N 1
ATOM 2467 C CA . GLU B 1 79 ? -13.359 15.602 11.148 1 69.06 79 GLU B CA 1
ATOM 2468 C C . GLU B 1 79 ? -13.547 14.867 9.828 1 69.06 79 GLU B C 1
ATOM 2470 O O . GLU B 1 79 ? -13.617 13.641 9.805 1 69.06 79 GLU B O 1
ATOM 2475 N N . GLN B 1 80 ? -13.492 15.648 8.82 1 68.81 80 GLN B N 1
ATOM 2476 C CA . GLN B 1 80 ? -13.734 15.039 7.52 1 68.81 80 GLN B CA 1
ATOM 2477 C C . GLN B 1 80 ? -12.43 14.57 6.879 1 68.81 80 GLN B C 1
ATOM 2479 O O . GLN B 1 80 ? -12.445 13.781 5.926 1 68.81 80 GLN B O 1
ATOM 2484 N N . GLY B 1 81 ? -11.352 15.094 7.469 1 73.19 81 GLY B N 1
ATOM 2485 C CA . GLY B 1 81 ? -10.078 14.57 7 1 73.19 81 GLY B CA 1
ATOM 2486 C C . GLY B 1 81 ? -9.898 13.094 7.293 1 73.19 81 GLY B C 1
ATOM 2487 O O . GLY B 1 81 ? -10.484 12.562 8.242 1 73.19 81 GLY B O 1
ATOM 2488 N N . GLY B 1 82 ? -9.242 12.414 6.332 1 80.88 82 GLY B N 1
ATOM 2489 C CA . GLY B 1 82 ? -9.102 10.969 6.426 1 80.88 82 GLY B CA 1
ATOM 2490 C C . GLY B 1 82 ? -7.73 10.539 6.902 1 80.88 82 GLY B C 1
ATOM 2491 O O . GLY B 1 82 ? -6.801 11.344 6.953 1 80.88 82 GLY B O 1
ATOM 2492 N N . GLN B 1 83 ? -7.738 9.414 7.504 1 86.5 83 GLN B N 1
ATOM 2493 C CA . GLN B 1 83 ? -6.516 8.703 7.855 1 86.5 83 GLN B CA 1
ATOM 2494 C C . GLN B 1 83 ? -6.52 7.289 7.285 1 86.5 83 GLN B C 1
ATOM 2496 O O . GLN B 1 83 ? -7.559 6.621 7.281 1 86.5 83 GLN B O 1
ATOM 2501 N N . HIS B 1 84 ? -5.461 6.953 6.703 1 89.81 84 HIS B N 1
ATOM 2502 C CA . HIS B 1 84 ? -5.223 5.582 6.262 1 89.81 84 HIS B CA 1
ATOM 2503 C C . HIS B 1 84 ? -3.918 5.039 6.832 1 89.81 84 HIS B C 1
ATOM 2505 O O . HIS B 1 84 ? -2.936 5.773 6.965 1 89.81 84 HIS B O 1
ATOM 2511 N N . MET B 1 85 ? -4.035 3.805 7.215 1 91.88 85 MET B N 1
ATOM 2512 C CA . MET B 1 85 ? -2.824 3.188 7.746 1 91.88 85 MET B CA 1
ATOM 2513 C C . MET B 1 85 ? -2.459 1.936 6.957 1 91.88 85 MET B C 1
ATOM 2515 O O . MET B 1 85 ? -3.334 1.146 6.594 1 91.88 85 MET B O 1
ATOM 2519 N N . ALA B 1 86 ? -1.177 1.785 6.715 1 92.75 86 ALA B N 1
ATOM 2520 C CA . ALA B 1 86 ? -0.639 0.618 6.02 1 92.75 86 ALA B CA 1
ATOM 2521 C C . ALA B 1 86 ? 0.521 0.003 6.801 1 92.75 86 ALA B C 1
ATOM 2523 O O . ALA B 1 86 ? 1.458 0.706 7.184 1 92.75 86 ALA B O 1
ATOM 2524 N N . ILE B 1 87 ? 0.387 -1.244 7.047 1 91.06 87 ILE B N 1
ATOM 2525 C CA . ILE B 1 87 ? 1.502 -2.018 7.582 1 91.06 87 ILE B CA 1
ATOM 2526 C C . ILE B 1 87 ? 2.137 -2.846 6.469 1 91.06 87 ILE B C 1
ATOM 2528 O O . ILE B 1 87 ? 1.463 -3.654 5.824 1 91.06 87 ILE B O 1
ATOM 2532 N N . ASN B 1 88 ? 3.393 -2.617 6.309 1 90.75 88 ASN B N 1
ATOM 2533 C CA . ASN B 1 88 ? 4.129 -3.336 5.27 1 90.75 88 ASN B CA 1
ATOM 2534 C C . ASN B 1 88 ? 5.129 -4.316 5.871 1 90.75 88 ASN B C 1
ATOM 2536 O O . ASN B 1 88 ? 5.871 -3.967 6.793 1 90.75 88 ASN B O 1
ATOM 2540 N N . TYR B 1 89 ? 5.086 -5.453 5.371 1 89.31 89 TYR B N 1
ATOM 2541 C CA . TYR B 1 89 ? 6.008 -6.508 5.789 1 89.31 89 TYR B CA 1
ATOM 2542 C C . TYR B 1 89 ? 6.773 -7.062 4.594 1 89.31 89 TYR B C 1
ATOM 2544 O O . TYR B 1 89 ? 6.172 -7.48 3.602 1 89.31 89 TYR B O 1
ATOM 2552 N N . TYR B 1 90 ? 8.062 -7.059 4.766 1 86.12 90 TYR B N 1
ATOM 2553 C CA . TYR B 1 90 ? 8.969 -7.559 3.74 1 86.12 90 TYR B CA 1
ATOM 2554 C C . TYR B 1 90 ? 9.789 -8.727 4.266 1 86.12 90 TYR B C 1
ATOM 2556 O O . TYR B 1 90 ? 10.688 -8.539 5.094 1 86.12 90 TYR B O 1
ATOM 2564 N N . PRO B 1 91 ? 9.5 -9.875 3.777 1 83.06 91 PRO B N 1
ATOM 2565 C CA . PRO B 1 91 ? 10.414 -10.961 4.125 1 83.06 91 PRO B CA 1
ATOM 2566 C C . PRO B 1 91 ? 11.812 -10.781 3.529 1 83.06 91 PRO B C 1
ATOM 2568 O O . PRO B 1 91 ? 12.016 -9.891 2.697 1 83.06 91 PRO B O 1
ATOM 2571 N N . PRO B 1 92 ? 12.703 -11.562 4.125 1 83.31 92 PRO B N 1
ATOM 2572 C CA . PRO B 1 92 ? 14.031 -11.484 3.5 1 83.31 92 PRO B CA 1
ATOM 2573 C C . PRO B 1 92 ? 13.984 -11.758 1.998 1 83.31 92 PRO B C 1
ATOM 2575 O O . PRO B 1 92 ? 13.234 -12.617 1.543 1 83.31 92 PRO B O 1
ATOM 2578 N N . CYS B 1 93 ? 14.672 -10.914 1.259 1 77.88 93 CYS B N 1
ATOM 2579 C CA . CYS B 1 93 ? 14.734 -11.031 -0.194 1 77.88 93 CYS B CA 1
ATOM 2580 C C . CYS B 1 93 ? 16.156 -11.289 -0.657 1 77.88 93 CYS B C 1
ATOM 2582 O O . CYS B 1 93 ? 17.062 -10.5 -0.366 1 77.88 93 CYS B O 1
ATOM 2584 N N . PRO B 1 94 ? 16.344 -12.297 -1.36 1 73.19 94 PRO B N 1
ATOM 2585 C CA . PRO B 1 94 ? 17.703 -12.672 -1.761 1 73.19 94 PRO B CA 1
ATOM 2586 C C . PRO B 1 94 ? 18.375 -11.602 -2.609 1 73.19 94 PRO B C 1
ATOM 2588 O O . PRO B 1 94 ? 19.609 -11.477 -2.578 1 73.19 94 PRO B O 1
ATOM 2591 N N . GLU B 1 95 ? 17.609 -10.828 -3.42 1 75.81 95 GLU B N 1
ATOM 2592 C CA . GLU B 1 95 ? 18.188 -9.789 -4.27 1 75.81 95 GLU B CA 1
ATOM 2593 C C . GLU B 1 95 ? 17.672 -8.406 -3.883 1 75.81 95 GLU B C 1
ATOM 2595 O O . GLU B 1 95 ? 16.953 -7.766 -4.664 1 75.81 95 GLU B O 1
ATOM 2600 N N . PRO B 1 96 ? 18.188 -7.953 -2.797 1 75.56 96 PRO B N 1
ATOM 2601 C CA . PRO B 1 96 ? 17.625 -6.711 -2.27 1 75.56 96 PRO B CA 1
ATOM 2602 C C . PRO B 1 96 ? 17.953 -5.492 -3.123 1 75.56 96 PRO B C 1
ATOM 2604 O O . PRO B 1 96 ? 17.188 -4.539 -3.182 1 75.56 96 PRO B O 1
ATOM 2607 N N . ASP B 1 97 ? 19.031 -5.52 -3.771 1 72.81 97 ASP B N 1
ATOM 2608 C CA . ASP B 1 97 ? 19.469 -4.367 -4.551 1 72.81 97 ASP B CA 1
ATOM 2609 C C . ASP B 1 97 ? 18.594 -4.184 -5.793 1 72.81 97 ASP B C 1
ATOM 2611 O O . ASP B 1 97 ? 18.562 -3.1 -6.379 1 72.81 97 ASP B O 1
ATOM 2615 N N . LEU B 1 98 ? 17.938 -5.234 -6.09 1 65.19 98 LEU B N 1
ATOM 2616 C CA . LEU B 1 98 ? 17.141 -5.195 -7.305 1 65.19 98 LEU B CA 1
ATOM 2617 C C . LEU B 1 98 ? 15.656 -5.086 -6.973 1 65.19 98 LEU B C 1
ATOM 2619 O O . LEU B 1 98 ? 14.82 -4.957 -7.871 1 65.19 98 LEU B O 1
ATOM 2623 N N . THR B 1 99 ? 15.422 -5.082 -5.664 1 68.56 99 THR B N 1
ATOM 2624 C CA . THR B 1 99 ? 14.023 -5.172 -5.273 1 68.56 99 THR B CA 1
ATOM 2625 C C . THR B 1 99 ? 13.648 -4.023 -4.344 1 68.56 99 THR B C 1
ATOM 2627 O O . THR B 1 99 ? 14.289 -3.818 -3.309 1 68.56 99 THR B O 1
ATOM 2630 N N . TYR B 1 100 ? 12.727 -3.207 -4.879 1 71.88 100 TYR B N 1
ATOM 2631 C CA . TYR B 1 100 ? 12.18 -2.178 -4 1 71.88 100 TYR B CA 1
ATOM 2632 C C . TYR B 1 100 ? 10.992 -2.711 -3.207 1 71.88 100 TYR B C 1
ATOM 2634 O O . TYR B 1 100 ? 10.18 -3.469 -3.736 1 71.88 100 TYR B O 1
ATOM 2642 N N . GLY B 1 101 ? 11.047 -2.393 -1.932 1 78.19 101 GLY B N 1
ATOM 2643 C CA . GLY B 1 101 ? 9.766 -2.508 -1.263 1 78.19 101 GLY B CA 1
ATOM 2644 C C . GLY B 1 101 ? 8.711 -1.581 -1.835 1 78.19 101 GLY B C 1
ATOM 2645 O O . GLY B 1 101 ? 7.641 -2.031 -2.26 1 78.19 101 GLY B O 1
ATOM 2646 N N . LEU B 1 102 ? 9.055 -0.318 -1.839 1 82.94 102 LEU B N 1
ATOM 2647 C CA . LEU B 1 102 ? 8.281 0.711 -2.521 1 82.94 102 LEU B CA 1
ATOM 2648 C C . LEU B 1 102 ? 9.188 1.597 -3.375 1 82.94 102 LEU B C 1
ATOM 2650 O O . LEU B 1 102 ? 10.195 2.104 -2.891 1 82.94 102 LEU B O 1
ATOM 2654 N N . PRO B 1 103 ? 8.852 1.752 -4.645 1 82.44 103 PRO B N 1
ATOM 2655 C CA . PRO B 1 103 ? 9.664 2.631 -5.492 1 82.44 103 PRO B CA 1
ATOM 2656 C C . PRO B 1 103 ? 9.617 4.09 -5.043 1 82.44 103 PRO B C 1
ATOM 2658 O O . PRO B 1 103 ? 8.828 4.445 -4.168 1 82.44 103 PRO B O 1
ATOM 2661 N N . ALA B 1 104 ? 10.492 4.848 -5.633 1 85.44 104 ALA B N 1
ATOM 2662 C CA . ALA B 1 104 ? 10.594 6.27 -5.305 1 85.44 104 ALA B CA 1
ATOM 2663 C C . ALA B 1 104 ? 9.266 6.984 -5.555 1 85.44 104 ALA B C 1
ATOM 2665 O O . ALA B 1 104 ? 8.648 6.801 -6.605 1 85.44 104 ALA B O 1
ATOM 2666 N N . HIS B 1 105 ? 8.789 7.785 -4.574 1 84.38 105 HIS B N 1
ATOM 2667 C CA . HIS B 1 105 ? 7.547 8.539 -4.688 1 84.38 105 HIS B CA 1
ATOM 2668 C C . HIS B 1 105 ? 7.496 9.672 -3.662 1 84.38 105 HIS B C 1
ATOM 2670 O O . HIS B 1 105 ? 8.328 9.727 -2.752 1 84.38 105 HIS B O 1
ATOM 2676 N N . THR B 1 106 ? 6.688 10.648 -3.885 1 87.69 106 THR B N 1
ATOM 2677 C CA . THR B 1 106 ? 6.262 11.602 -2.867 1 87.69 106 THR B CA 1
ATOM 2678 C C . THR B 1 106 ? 4.863 11.266 -2.359 1 87.69 106 THR B C 1
ATOM 2680 O O . THR B 1 106 ? 4.098 10.586 -3.045 1 87.69 106 THR B O 1
ATOM 2683 N N . ASP B 1 107 ? 4.648 11.641 -1.132 1 89.56 107 ASP B N 1
ATOM 2684 C CA . ASP B 1 107 ? 3.346 11.336 -0.55 1 89.56 107 ASP B CA 1
ATOM 2685 C C . ASP B 1 107 ? 2.287 12.328 -1.018 1 89.56 107 ASP B C 1
ATOM 2687 O O . ASP B 1 107 ? 2.436 13.539 -0.823 1 89.56 107 ASP B O 1
ATOM 2691 N N . PRO B 1 108 ? 1.201 11.859 -1.609 1 90.69 108 PRO B N 1
ATOM 2692 C CA . PRO B 1 108 ? 0.162 12.758 -2.107 1 90.69 108 PRO B CA 1
ATOM 2693 C C . PRO B 1 108 ? -0.645 13.406 -0.983 1 90.69 108 PRO B C 1
ATOM 2695 O O . PRO B 1 108 ? -1.389 14.359 -1.223 1 90.69 108 PRO B O 1
ATOM 2698 N N . ASN B 1 109 ? -0.546 12.891 0.222 1 93.25 109 ASN B N 1
ATOM 2699 C CA . ASN B 1 109 ? -1.345 13.352 1.354 1 93.25 109 ASN B CA 1
ATOM 2700 C C . ASN B 1 109 ? -0.68 14.523 2.07 1 93.25 109 ASN B C 1
ATOM 2702 O O . ASN B 1 109 ? 0.165 15.211 1.493 1 93.25 109 ASN B O 1
ATOM 2706 N N . THR B 1 110 ? -1.17 14.867 3.281 1 95.12 110 THR B N 1
ATOM 2707 C CA . THR B 1 110 ? -0.688 16.031 4.016 1 95.12 110 THR B CA 1
ATOM 2708 C C . THR B 1 110 ? 0.564 15.688 4.816 1 95.12 110 THR B C 1
ATOM 2710 O O . THR B 1 110 ? 1.579 16.375 4.719 1 95.12 110 THR B O 1
ATOM 2713 N N . LEU B 1 111 ? 0.42 14.68 5.527 1 94.06 111 LEU B N 1
ATOM 2714 C CA . LEU B 1 111 ? 1.443 14.242 6.473 1 94.06 111 LEU B CA 1
ATOM 2715 C C . LEU B 1 111 ? 1.438 12.727 6.621 1 94.06 111 LEU B C 1
ATOM 2717 O O . LEU B 1 111 ? 0.376 12.102 6.613 1 94.06 111 LEU B O 1
ATOM 2721 N N . THR B 1 112 ? 2.684 12.133 6.691 1 94.56 112 THR B N 1
ATOM 2722 C CA . THR B 1 112 ? 2.812 10.695 6.934 1 94.56 112 THR B CA 1
ATOM 2723 C C . THR B 1 112 ? 3.686 10.43 8.156 1 94.56 112 THR B C 1
ATOM 2725 O O . THR B 1 112 ? 4.797 10.961 8.258 1 94.56 112 THR B O 1
ATOM 2728 N N . ILE B 1 113 ? 3.164 9.711 9.086 1 92.31 113 ILE B N 1
ATOM 2729 C CA . ILE B 1 113 ? 3.92 9.305 10.266 1 92.31 113 ILE B CA 1
ATOM 2730 C C . ILE B 1 113 ? 4.316 7.832 10.141 1 92.31 113 ILE B C 1
ATOM 2732 O O . ILE B 1 113 ? 3.459 6.965 9.969 1 92.31 113 ILE B O 1
ATOM 2736 N N . LEU B 1 114 ? 5.66 7.574 10.289 1 91.81 114 LEU B N 1
ATOM 2737 C CA . LEU B 1 114 ? 6.191 6.238 10.047 1 91.81 114 LEU B CA 1
ATOM 2738 C C . LEU B 1 114 ? 6.773 5.641 11.32 1 91.81 114 LEU B C 1
ATOM 2740 O O . LEU B 1 114 ? 7.551 6.297 12.023 1 91.81 114 LEU B O 1
ATOM 2744 N N . LEU B 1 115 ? 6.289 4.492 11.633 1 88.19 115 LEU B N 1
ATOM 2745 C CA . LEU B 1 115 ? 6.992 3.627 12.57 1 88.19 115 LEU B CA 1
ATOM 2746 C C . LEU B 1 115 ? 7.879 2.629 11.836 1 88.19 115 LEU B C 1
ATOM 2748 O O . LEU B 1 115 ? 7.375 1.743 11.141 1 88.19 115 LEU B O 1
ATOM 2752 N N . LEU B 1 116 ? 9.164 2.807 11.961 1 86.62 116 LEU B N 1
ATOM 2753 C CA . LEU B 1 116 ? 10.109 1.968 11.234 1 86.62 116 LEU B CA 1
ATOM 2754 C C . LEU B 1 116 ? 10.586 0.808 12.109 1 86.62 116 LEU B C 1
ATOM 2756 O O . LEU B 1 116 ? 10.547 0.893 13.336 1 86.62 116 LEU B O 1
ATOM 2760 N N . ASP B 1 117 ? 10.938 -0.203 11.406 1 83.94 117 ASP B N 1
ATOM 2761 C CA . ASP B 1 117 ? 11.633 -1.279 12.102 1 83.94 117 ASP B CA 1
ATOM 2762 C C . ASP B 1 117 ? 12.93 -0.773 12.742 1 83.94 117 ASP B C 1
ATOM 2764 O O . ASP B 1 117 ? 13.797 -0.239 12.055 1 83.94 117 ASP B O 1
ATOM 2768 N N . HIS B 1 118 ? 13.039 -0.964 14.008 1 79.31 118 HIS B N 1
ATOM 2769 C CA . HIS B 1 118 ? 14.18 -0.367 14.703 1 79.31 118 HIS B CA 1
ATOM 2770 C C . HIS B 1 118 ? 15.453 -1.155 14.453 1 79.31 118 HIS B C 1
ATOM 2772 O O . HIS B 1 118 ? 16.562 -0.654 14.688 1 79.31 118 HIS B O 1
ATOM 2778 N N . GLN B 1 119 ? 15.375 -2.27 13.898 1 80.44 119 GLN B N 1
ATOM 2779 C CA . GLN B 1 119 ? 16.547 -3.113 13.742 1 80.44 119 GLN B CA 1
ATOM 2780 C C . GLN B 1 119 ? 16.969 -3.219 12.273 1 80.44 119 GLN B C 1
ATOM 2782 O O . GLN B 1 119 ? 18.094 -3.584 11.969 1 80.44 119 GLN B O 1
ATOM 2787 N N . VAL B 1 120 ? 16.125 -2.924 11.398 1 83.94 120 VAL B N 1
ATOM 2788 C CA . VAL B 1 120 ? 16.391 -3.145 9.984 1 83.94 120 VAL B CA 1
ATOM 2789 C C . VAL B 1 120 ? 16.125 -1.858 9.195 1 83.94 120 VAL B C 1
ATOM 2791 O O . VAL B 1 120 ? 14.977 -1.458 9.016 1 83.94 120 VAL B O 1
ATOM 2794 N N . PRO B 1 121 ? 17.219 -1.234 8.758 1 83.88 121 PRO B N 1
ATOM 2795 C CA . PRO B 1 121 ? 17 -0.051 7.922 1 83.88 121 PRO B CA 1
ATOM 2796 C C . PRO B 1 121 ? 16.281 -0.371 6.617 1 83.88 121 PRO B C 1
ATOM 2798 O O . PRO B 1 121 ? 16.375 -1.494 6.113 1 83.88 121 PRO B O 1
ATOM 2801 N N . GLY B 1 122 ? 15.555 0.673 6.035 1 88.88 122 GLY B N 1
ATOM 2802 C CA . GLY B 1 122 ? 14.836 0.384 4.801 1 88.88 122 GLY B CA 1
ATOM 2803 C C . GLY B 1 122 ? 14.289 1.625 4.125 1 88.88 122 GLY B C 1
ATOM 2804 O O . GLY B 1 122 ? 13.867 1.573 2.965 1 88.88 122 GLY B O 1
ATOM 2805 N N . LEU B 1 123 ? 14.328 2.721 4.809 1 90.25 123 LEU B N 1
ATOM 2806 C CA . LEU B 1 123 ? 13.844 3.969 4.234 1 90.25 123 LEU B CA 1
ATOM 2807 C C . LEU B 1 123 ? 15 4.82 3.725 1 90.25 123 LEU B C 1
ATOM 2809 O O . LEU B 1 123 ? 16.016 4.984 4.414 1 90.25 123 LEU B O 1
ATOM 2813 N N . GLN B 1 124 ? 14.859 5.215 2.467 1 90.88 124 GLN B N 1
ATOM 2814 C CA . GLN B 1 124 ? 15.828 6.148 1.899 1 90.88 124 GLN B CA 1
ATOM 2815 C C . GLN B 1 124 ? 15.141 7.414 1.396 1 90.88 124 GLN B C 1
ATOM 2817 O O . GLN B 1 124 ? 14 7.363 0.93 1 90.88 124 GLN B O 1
ATOM 2822 N N . VAL B 1 125 ? 15.812 8.531 1.559 1 89.44 125 VAL B N 1
ATOM 2823 C CA . VAL B 1 125 ? 15.32 9.805 1.057 1 89.44 125 VAL B CA 1
ATOM 2824 C C . VAL B 1 125 ? 16.297 10.375 0.03 1 89.44 125 VAL B C 1
ATOM 2826 O O . VAL B 1 125 ? 17.5 10.141 0.116 1 89.44 125 VAL B O 1
ATOM 2829 N N . LEU B 1 126 ? 15.703 11.008 -0.951 1 87.5 126 LEU B N 1
ATOM 2830 C CA . LEU B 1 126 ? 16.531 11.664 -1.952 1 87.5 126 LEU B CA 1
ATOM 2831 C C . LEU B 1 126 ? 16.938 13.062 -1.493 1 87.5 126 LEU B C 1
ATOM 2833 O O . LEU B 1 126 ? 16.078 13.922 -1.281 1 87.5 126 LEU B O 1
ATOM 2837 N N . LYS B 1 127 ? 18.188 13.227 -1.234 1 87.62 127 LYS B N 1
ATOM 2838 C CA . LYS B 1 127 ? 18.734 14.516 -0.855 1 87.62 127 LYS B CA 1
ATOM 2839 C C . LYS B 1 127 ? 19.922 14.891 -1.743 1 87.62 127 LYS B C 1
ATOM 2841 O O . LYS B 1 127 ? 20.906 14.148 -1.826 1 87.62 127 LYS B O 1
ATOM 2846 N N . ASP B 1 128 ? 19.812 16.031 -2.43 1 87.5 128 ASP B N 1
ATOM 2847 C CA . ASP B 1 128 ? 20.859 16.531 -3.307 1 87.5 128 ASP B CA 1
ATOM 2848 C C . ASP B 1 128 ? 21.281 15.477 -4.324 1 87.5 128 ASP B C 1
ATOM 2850 O O . ASP B 1 128 ? 22.469 15.211 -4.492 1 87.5 128 ASP B O 1
ATOM 2854 N N . GLY B 1 129 ? 20.328 14.805 -4.77 1 86.19 129 GLY B N 1
ATOM 2855 C CA . GLY B 1 129 ? 20.562 13.859 -5.852 1 86.19 129 GLY B CA 1
ATOM 2856 C C . GLY B 1 129 ? 21.047 12.508 -5.367 1 86.19 129 GLY B C 1
ATOM 2857 O O . GLY B 1 129 ? 21.344 11.625 -6.176 1 86.19 129 GLY B O 1
ATOM 2858 N N . LYS B 1 130 ? 21.141 12.375 -4.113 1 90.94 130 LYS B N 1
ATOM 2859 C CA . LYS B 1 130 ? 21.625 11.117 -3.559 1 90.94 130 LYS B CA 1
ATOM 2860 C C . LYS B 1 130 ? 20.594 10.492 -2.627 1 90.94 130 LYS B C 1
ATOM 2862 O O . LYS B 1 130 ? 19.938 11.203 -1.855 1 90.94 130 LYS B O 1
ATOM 2867 N N . TRP B 1 131 ? 20.5 9.18 -2.752 1 88.75 131 TRP B N 1
ATOM 2868 C CA . TRP B 1 131 ? 19.641 8.453 -1.82 1 88.75 131 TRP B CA 1
ATOM 2869 C C . TRP B 1 131 ? 20.359 8.219 -0.495 1 88.75 131 TRP B C 1
ATOM 2871 O O . TRP B 1 131 ? 21.422 7.59 -0.459 1 88.75 131 TRP B O 1
ATOM 2881 N N . ILE B 1 132 ? 19.75 8.742 0.55 1 90.06 132 ILE B N 1
ATOM 2882 C CA . ILE B 1 132 ? 20.328 8.625 1.882 1 90.06 132 ILE B CA 1
ATOM 2883 C C . ILE B 1 132 ? 19.406 7.781 2.77 1 90.06 132 ILE B C 1
ATOM 2885 O O . ILE B 1 132 ? 18.203 7.984 2.785 1 90.06 132 ILE B O 1
ATOM 2889 N N . ALA B 1 133 ? 20.078 6.906 3.508 1 88.31 133 ALA B N 1
ATOM 2890 C CA . ALA B 1 133 ? 19.328 6.051 4.414 1 88.31 133 ALA B CA 1
ATOM 2891 C C . ALA B 1 133 ? 18.859 6.832 5.641 1 88.31 133 ALA B C 1
ATOM 2893 O O . ALA B 1 133 ? 19.609 7.641 6.191 1 88.31 133 ALA B O 1
ATOM 2894 N N . VAL B 1 134 ? 17.609 6.613 5.984 1 86.19 134 VAL B N 1
ATOM 2895 C CA . VAL B 1 134 ? 17.094 7.129 7.242 1 86.19 134 VAL B CA 1
ATOM 2896 C C . VAL B 1 134 ? 17.219 6.07 8.336 1 86.19 134 VAL B C 1
ATOM 2898 O O . VAL B 1 134 ? 16.562 5.031 8.281 1 86.19 134 VAL B O 1
ATOM 2901 N N . ASP B 1 135 ? 18.047 6.309 9.266 1 81.25 135 ASP B N 1
ATOM 2902 C CA . ASP B 1 135 ? 18.266 5.328 10.328 1 81.25 135 ASP B CA 1
ATOM 2903 C C . ASP B 1 135 ? 17.109 5.328 11.328 1 81.25 135 ASP B C 1
ATOM 2905 O O . ASP B 1 135 ? 16.703 6.387 11.805 1 81.25 135 ASP B O 1
ATOM 2909 N N . PRO B 1 136 ? 16.75 4.043 11.523 1 77.81 136 PRO B N 1
ATOM 2910 C CA . PRO B 1 136 ? 15.711 3.992 12.562 1 77.81 136 PRO B CA 1
ATOM 2911 C C . PRO B 1 136 ? 16.266 4.254 13.961 1 77.81 136 PRO B C 1
ATOM 2913 O O . PRO B 1 136 ? 17.453 3.992 14.219 1 77.81 136 PRO B O 1
ATOM 2916 N N . HIS B 1 137 ? 15.562 4.973 14.766 1 74.44 137 HIS B N 1
ATOM 2917 C CA . HIS B 1 137 ? 15.867 5.152 16.188 1 74.44 137 HIS B CA 1
ATOM 2918 C C . HIS B 1 137 ? 14.773 4.539 17.062 1 74.44 137 HIS B C 1
ATOM 2920 O O . HIS B 1 137 ? 13.586 4.75 16.812 1 74.44 137 HIS B O 1
ATOM 2926 N N . PRO B 1 138 ? 15.438 3.881 18.094 1 68.56 138 PRO B N 1
ATOM 2927 C CA . PRO B 1 138 ? 14.445 3.279 18.984 1 68.56 138 PRO B CA 1
ATOM 2928 C C . PRO B 1 138 ? 13.531 4.316 19.641 1 68.56 138 PRO B C 1
ATOM 2930 O O . PRO B 1 138 ? 13.969 5.426 19.953 1 68.56 138 PRO B O 1
ATOM 2933 N N . ASN B 1 139 ? 12.195 4.258 19.406 1 71.75 139 ASN B N 1
ATOM 2934 C CA . ASN B 1 139 ? 11.195 5.109 20.031 1 71.75 139 ASN B CA 1
ATOM 2935 C C . ASN B 1 139 ? 10.977 6.395 19.25 1 71.75 139 ASN B C 1
ATOM 2937 O O . ASN B 1 139 ? 10.688 7.445 19.828 1 71.75 139 ASN B O 1
ATOM 2941 N N . ALA B 1 140 ? 11.438 6.32 18.109 1 77.88 140 ALA B N 1
ATOM 2942 C CA . ALA B 1 140 ? 11.227 7.492 17.266 1 77.88 140 ALA B CA 1
ATOM 2943 C C . ALA B 1 140 ? 10.273 7.168 16.109 1 77.88 140 ALA B C 1
ATOM 2945 O O . ALA B 1 140 ? 10.211 6.023 15.656 1 77.88 140 ALA B O 1
ATOM 2946 N N . LEU B 1 141 ? 9.547 8.141 15.812 1 86.06 141 LEU B N 1
ATOM 2947 C CA . LEU B 1 141 ? 8.734 8.125 14.594 1 86.06 141 LEU B CA 1
ATOM 2948 C C . LEU B 1 141 ? 9.32 9.055 13.539 1 86.06 141 LEU B C 1
ATOM 2950 O O . LEU B 1 141 ? 9.938 10.07 13.875 1 86.06 141 LEU B O 1
ATOM 2954 N N . ILE B 1 142 ? 9.25 8.625 12.336 1 87.69 142 ILE B N 1
ATOM 2955 C CA . ILE B 1 142 ? 9.656 9.477 11.219 1 87.69 142 ILE B CA 1
ATOM 2956 C C . ILE B 1 142 ? 8.438 10.188 10.641 1 87.69 142 ILE B C 1
ATOM 2958 O O . ILE B 1 142 ? 7.383 9.57 10.453 1 87.69 142 ILE B O 1
ATOM 2962 N N . VAL B 1 143 ? 8.547 11.461 10.438 1 91.19 143 VAL B N 1
ATOM 2963 C CA . VAL B 1 143 ? 7.453 12.234 9.875 1 91.19 143 VAL B CA 1
ATOM 2964 C C . VAL B 1 143 ? 7.832 12.727 8.477 1 91.19 143 VAL B C 1
ATOM 2966 O O . VAL B 1 143 ? 8.789 13.477 8.312 1 91.19 143 VAL B O 1
ATOM 2969 N N . ASN B 1 144 ? 7.047 12.258 7.461 1 91.44 144 ASN B N 1
ATOM 2970 C CA . ASN B 1 144 ? 7.191 12.742 6.09 1 91.44 144 ASN B CA 1
ATOM 2971 C C . ASN B 1 144 ? 6.176 13.836 5.773 1 91.44 144 ASN B C 1
ATOM 2973 O O . ASN B 1 144 ? 4.984 13.688 6.055 1 91.44 144 ASN B O 1
ATOM 2977 N N . ILE B 1 145 ? 6.684 14.906 5.191 1 93.06 145 ILE B N 1
ATOM 2978 C CA . ILE B 1 145 ? 5.801 15.961 4.691 1 93.06 145 ILE B CA 1
ATOM 2979 C C . ILE B 1 145 ? 5.219 15.547 3.344 1 93.06 145 ILE B C 1
ATOM 2981 O O . ILE B 1 145 ? 5.941 15.047 2.475 1 93.06 145 ILE B O 1
ATOM 2985 N N . GLY B 1 146 ? 3.932 15.727 3.203 1 93.75 146 GLY B N 1
ATOM 2986 C CA . GLY B 1 146 ? 3.287 15.375 1.948 1 93.75 146 GLY B CA 1
ATOM 2987 C C . GLY B 1 146 ? 3.121 16.562 1.013 1 93.75 146 GLY B C 1
ATOM 2988 O O . GLY B 1 146 ? 3.439 17.688 1.376 1 93.75 146 GLY B O 1
ATOM 2989 N N . ASP B 1 147 ? 2.611 16.266 -0.159 1 93.56 147 ASP B N 1
ATOM 2990 C CA . ASP B 1 147 ? 2.451 17.25 -1.225 1 93.56 147 ASP B CA 1
ATOM 2991 C C . ASP B 1 147 ? 1.463 18.344 -0.819 1 93.56 147 ASP B C 1
ATOM 2993 O O . ASP B 1 147 ? 1.625 19.5 -1.196 1 93.56 147 ASP B O 1
ATOM 2997 N N . GLN B 1 148 ? 0.406 17.953 -0.059 1 95.56 148 GLN B N 1
ATOM 2998 C CA . GLN B 1 148 ? -0.602 18.938 0.316 1 95.56 148 GLN B CA 1
ATOM 2999 C C . GLN B 1 148 ? -0.017 20 1.248 1 95.56 148 GLN B C 1
ATOM 3001 O O . GLN B 1 148 ? -0.351 21.188 1.141 1 95.56 148 GLN B O 1
ATOM 3006 N N . LEU B 1 149 ? 0.776 19.578 2.145 1 95.44 149 LEU B N 1
ATOM 3007 C CA . LEU B 1 149 ? 1.41 20.531 3.049 1 95.44 149 LEU B CA 1
ATOM 3008 C C . LEU B 1 149 ? 2.434 21.375 2.309 1 95.44 149 LEU B C 1
ATOM 3010 O O . LEU B 1 149 ? 2.602 22.562 2.617 1 95.44 149 LEU B O 1
ATOM 3014 N N . GLN B 1 150 ? 3.178 20.781 1.358 1 93.31 150 GLN B N 1
ATOM 3015 C CA . GLN B 1 150 ? 4.07 21.578 0.521 1 93.31 150 GLN B CA 1
ATOM 3016 C C . GLN B 1 150 ? 3.301 22.672 -0.228 1 93.31 150 GLN B C 1
ATOM 3018 O O . GLN B 1 150 ? 3.74 23.812 -0.289 1 93.31 150 GLN B O 1
ATOM 3023 N N . ALA B 1 151 ? 2.154 22.375 -0.755 1 96.06 151 ALA B N 1
ATOM 3024 C CA . ALA B 1 151 ? 1.331 23.344 -1.471 1 96.06 151 ALA B CA 1
ATOM 3025 C C . ALA B 1 151 ? 0.822 24.422 -0.529 1 96.06 151 ALA B C 1
ATOM 3027 O O . ALA B 1 151 ? 0.96 25.625 -0.814 1 96.06 151 ALA B O 1
ATOM 3028 N N . LEU B 1 152 ? 0.266 23.969 0.572 1 96.75 152 LEU B N 1
ATOM 3029 C CA . LEU B 1 152 ? -0.333 24.891 1.541 1 96.75 152 LEU B CA 1
ATOM 3030 C C . LEU B 1 152 ? 0.708 25.859 2.096 1 96.75 152 LEU B C 1
ATOM 3032 O O . LEU B 1 152 ? 0.405 27.016 2.352 1 96.75 152 LEU B O 1
ATOM 3036 N N . SER B 1 153 ? 1.922 25.391 2.277 1 95.88 153 SER B N 1
ATOM 3037 C CA . SER B 1 153 ? 2.99 26.203 2.846 1 95.88 153 SER B CA 1
ATOM 3038 C C . SER B 1 153 ? 3.715 27 1.766 1 95.88 153 SER B C 1
ATOM 3040 O O . SER B 1 153 ? 4.746 27.625 2.031 1 95.88 153 SER B O 1
ATOM 3042 N N . ASN B 1 154 ? 3.252 26.953 0.588 1 96.12 154 ASN B N 1
ATOM 3043 C CA . ASN B 1 154 ? 3.85 27.625 -0.559 1 96.12 154 ASN B CA 1
ATOM 3044 C C . ASN B 1 154 ? 5.316 27.234 -0.733 1 96.12 154 ASN B C 1
ATOM 3046 O O . ASN B 1 154 ? 6.156 28.094 -1.01 1 96.12 154 ASN B O 1
ATOM 3050 N N . GLY B 1 155 ? 5.586 25.969 -0.413 1 91.38 155 GLY B N 1
ATOM 3051 C CA . GLY B 1 155 ? 6.906 25.438 -0.682 1 91.38 155 GLY B CA 1
ATOM 3052 C C . GLY B 1 155 ? 7.855 25.562 0.493 1 91.38 155 GLY B C 1
ATOM 3053 O O . GLY B 1 155 ? 9 25.125 0.427 1 91.38 155 GLY B O 1
ATOM 3054 N N . LYS B 1 156 ? 7.457 26.141 1.562 1 93.31 156 LYS B N 1
ATOM 3055 C CA . LYS B 1 156 ? 8.328 26.25 2.732 1 93.31 156 LYS B CA 1
ATOM 3056 C C . LYS B 1 156 ? 8.617 24.891 3.34 1 93.31 156 LYS B C 1
ATOM 3058 O O . LYS B 1 156 ? 9.734 24.625 3.797 1 93.31 156 LYS B O 1
ATOM 3063 N N . TYR B 1 157 ? 7.574 24.078 3.477 1 92.31 157 TYR B N 1
ATOM 3064 C CA . TYR B 1 157 ? 7.766 22.672 3.76 1 92.31 157 TYR B CA 1
ATOM 3065 C C . TYR B 1 157 ? 7.809 21.859 2.473 1 92.31 157 TYR B C 1
ATOM 3067 O O . TYR B 1 157 ? 6.996 22.062 1.569 1 92.31 157 TYR B O 1
ATOM 3075 N N . LYS B 1 158 ? 8.742 20.906 2.424 1 89.5 158 LYS B N 1
ATOM 3076 C CA . LYS B 1 158 ? 8.953 20.188 1.172 1 89.5 158 LYS B CA 1
ATOM 3077 C C . LYS B 1 158 ? 8.586 18.719 1.321 1 89.5 158 LYS B C 1
ATOM 3079 O O . LYS B 1 158 ? 8.898 18.094 2.336 1 89.5 158 LYS B O 1
ATOM 3084 N N . SER B 1 159 ? 7.848 18.297 0.351 1 90.31 159 SER B N 1
ATOM 3085 C CA . SER B 1 159 ? 7.566 16.875 0.199 1 90.31 159 SER B CA 1
ATOM 3086 C C . SER B 1 159 ? 8.727 16.156 -0.486 1 90.31 159 SER B C 1
ATOM 3088 O O . SER B 1 159 ? 8.969 16.344 -1.678 1 90.31 159 SER B O 1
ATOM 3090 N N . LEU B 1 160 ? 9.406 15.281 0.234 1 85.94 160 LEU B N 1
ATOM 3091 C CA . LEU B 1 160 ? 10.648 14.703 -0.27 1 85.94 160 LEU B CA 1
ATOM 3092 C C . LEU B 1 160 ? 10.383 13.375 -0.971 1 85.94 160 LEU B C 1
ATOM 3094 O O . LEU B 1 160 ? 9.547 12.586 -0.522 1 85.94 160 LEU B O 1
ATOM 3098 N N . TRP B 1 161 ? 11.172 13.203 -2.006 1 86.69 161 TRP B N 1
ATOM 3099 C CA . TRP B 1 161 ? 11.234 11.883 -2.615 1 86.69 161 TRP B CA 1
ATOM 3100 C C . TRP B 1 161 ? 11.82 10.859 -1.644 1 86.69 161 TRP B C 1
ATOM 3102 O O . TRP B 1 161 ? 12.82 11.133 -0.978 1 86.69 161 TRP B O 1
ATOM 3112 N N . HIS B 1 162 ? 11.164 9.703 -1.552 1 88.38 162 HIS B N 1
ATOM 3113 C CA . HIS B 1 162 ? 11.648 8.625 -0.701 1 88.38 162 HIS B CA 1
ATOM 3114 C C . HIS B 1 162 ? 11.289 7.262 -1.279 1 88.38 162 HIS B C 1
ATOM 3116 O O . HIS B 1 162 ? 10.453 7.164 -2.18 1 88.38 162 HIS B O 1
ATOM 3122 N N . ARG B 1 163 ? 11.984 6.293 -0.857 1 88.56 163 ARG B N 1
ATOM 3123 C CA . ARG B 1 163 ? 11.75 4.918 -1.295 1 88.56 163 ARG B CA 1
ATOM 3124 C C . ARG B 1 163 ? 12.062 3.928 -0.179 1 88.56 163 ARG B C 1
ATOM 3126 O O . ARG B 1 163 ? 12.688 4.289 0.818 1 88.56 163 ARG B O 1
ATOM 3133 N N . ALA B 1 164 ? 11.492 2.766 -0.274 1 89.12 164 ALA B N 1
ATOM 3134 C CA . ALA B 1 164 ? 11.773 1.671 0.652 1 89.12 164 ALA B CA 1
ATOM 3135 C C . ALA B 1 164 ? 12.555 0.556 -0.036 1 89.12 164 ALA B C 1
ATOM 3137 O O . ALA B 1 164 ? 12.188 0.117 -1.129 1 89.12 164 ALA B O 1
ATOM 3138 N N . ILE B 1 165 ? 13.602 0.148 0.625 1 87.25 165 ILE B N 1
ATOM 3139 C CA . ILE B 1 165 ? 14.391 -0.967 0.115 1 87.25 165 ILE B CA 1
ATOM 3140 C C . ILE B 1 165 ? 14.234 -2.174 1.038 1 87.25 165 ILE B C 1
ATOM 3142 O O . ILE B 1 165 ? 13.812 -2.033 2.188 1 87.25 165 ILE B O 1
ATOM 3146 N N . VAL B 1 166 ? 14.516 -3.359 0.477 1 86.19 166 VAL B N 1
ATOM 3147 C CA . VAL B 1 166 ? 14.398 -4.594 1.247 1 86.19 166 VAL B CA 1
ATOM 3148 C C . VAL B 1 166 ? 15.789 -5.094 1.638 1 86.19 166 VAL B C 1
ATOM 3150 O O . VAL B 1 166 ? 16.797 -4.484 1.279 1 86.19 166 VAL B O 1
ATOM 3153 N N . ASN B 1 167 ? 15.766 -6.059 2.521 1 85.69 167 ASN B N 1
ATOM 3154 C CA . ASN B 1 167 ? 17 -6.617 3.076 1 85.69 167 ASN B CA 1
ATOM 3155 C C . ASN B 1 167 ? 17.125 -8.102 2.756 1 85.69 167 ASN B C 1
ATOM 3157 O O . ASN B 1 167 ? 16.141 -8.828 2.727 1 85.69 167 ASN B O 1
ATOM 3161 N N . SER B 1 168 ? 18.344 -8.508 2.525 1 81.25 168 SER B N 1
ATOM 3162 C CA . SER B 1 168 ? 18.562 -9.891 2.111 1 81.25 168 SER B CA 1
ATOM 3163 C C . SER B 1 168 ? 18.469 -10.844 3.297 1 81.25 168 SER B C 1
ATOM 3165 O O . SER B 1 168 ? 18.141 -12.023 3.129 1 81.25 168 SER B O 1
ATOM 3167 N N . ASN B 1 169 ? 18.688 -10.359 4.465 1 83.5 169 ASN B N 1
ATOM 3168 C CA . ASN B 1 169 ? 18.875 -11.281 5.582 1 83.5 169 ASN B CA 1
ATOM 3169 C C . ASN B 1 169 ? 17.75 -11.148 6.605 1 83.5 169 ASN B C 1
ATOM 3171 O O . ASN B 1 169 ? 17.5 -12.07 7.387 1 83.5 169 ASN B O 1
ATOM 3175 N N . GLU B 1 170 ? 17.156 -10.047 6.609 1 86.81 170 GLU B N 1
ATOM 3176 C CA . GLU B 1 170 ? 16.203 -9.797 7.684 1 86.81 170 GLU B CA 1
ATOM 3177 C C . GLU B 1 170 ? 14.859 -9.344 7.125 1 86.81 170 GLU B C 1
ATOM 3179 O O . GLU B 1 170 ? 14.805 -8.625 6.125 1 86.81 170 GLU B O 1
ATOM 3184 N N . GLU B 1 171 ? 13.875 -9.82 7.84 1 87.5 171 GLU B N 1
ATOM 3185 C CA . GLU B 1 171 ? 12.539 -9.281 7.57 1 87.5 171 GLU B CA 1
ATOM 3186 C C . GLU B 1 171 ? 12.406 -7.859 8.102 1 87.5 171 GLU B C 1
ATOM 3188 O O . GLU B 1 171 ? 13.086 -7.48 9.055 1 87.5 171 GLU B O 1
ATOM 3193 N N . ARG B 1 172 ? 11.594 -7.137 7.398 1 88.69 172 ARG B N 1
ATOM 3194 C CA . ARG B 1 172 ? 11.367 -5.754 7.812 1 88.69 172 ARG B CA 1
ATOM 3195 C C . ARG B 1 172 ? 9.883 -5.43 7.855 1 88.69 172 ARG B C 1
ATOM 3197 O O . ARG B 1 172 ? 9.125 -5.832 6.969 1 88.69 172 ARG B O 1
ATOM 3204 N N . ILE B 1 173 ? 9.5 -4.699 8.914 1 88.19 173 ILE B N 1
ATOM 3205 C CA . ILE B 1 173 ? 8.125 -4.238 9.039 1 88.19 173 ILE B CA 1
ATOM 3206 C C . ILE B 1 173 ? 8.102 -2.721 9.203 1 88.19 173 ILE B C 1
ATOM 3208 O O . ILE B 1 173 ? 9.008 -2.145 9.82 1 88.19 173 ILE B O 1
ATOM 3212 N N . SER B 1 174 ? 7.141 -2.09 8.617 1 90.94 174 SER B N 1
ATOM 3213 C CA . SER B 1 174 ? 6.934 -0.656 8.789 1 90.94 174 SER B CA 1
ATOM 3214 C C . SER B 1 174 ? 5.449 -0.315 8.859 1 90.94 174 SER B C 1
ATOM 3216 O O . SER B 1 174 ? 4.621 -1.009 8.266 1 90.94 174 SER B O 1
ATOM 3218 N N . VAL B 1 175 ? 5.145 0.669 9.609 1 90.94 175 VAL B N 1
ATOM 3219 C CA . VAL B 1 175 ? 3.775 1.154 9.734 1 90.94 175 VAL B CA 1
ATOM 3220 C C . VAL B 1 175 ? 3.695 2.605 9.266 1 90.94 175 VAL B C 1
ATOM 3222 O O . VAL B 1 175 ? 4.41 3.471 9.773 1 90.94 175 VAL B O 1
ATOM 3225 N N . ALA B 1 176 ? 2.887 2.799 8.289 1 93.69 176 ALA B N 1
ATOM 3226 C CA . ALA B 1 176 ? 2.691 4.145 7.754 1 93.69 176 ALA B CA 1
ATOM 3227 C C . ALA B 1 176 ? 1.276 4.645 8.039 1 93.69 176 ALA B C 1
ATOM 3229 O O . ALA B 1 176 ? 0.298 3.959 7.73 1 93.69 176 ALA B O 1
ATOM 3230 N N . SER B 1 177 ? 1.165 5.793 8.641 1 93.19 177 SER B N 1
ATOM 3231 C CA . SER B 1 177 ? -0.11 6.473 8.844 1 93.19 177 SER B CA 1
ATOM 3232 C C . SER B 1 177 ? -0.209 7.73 7.988 1 93.19 177 SER B C 1
ATOM 3234 O O . SER B 1 177 ? 0.561 8.672 8.172 1 93.19 177 SER B O 1
ATOM 3236 N N . PHE B 1 178 ? -1.198 7.695 7.117 1 94 178 PHE B N 1
ATOM 3237 C CA . PHE B 1 178 ? -1.36 8.773 6.152 1 94 178 PHE B CA 1
ATOM 3238 C C . PHE B 1 178 ? -2.496 9.703 6.566 1 94 178 PHE B C 1
ATOM 3240 O O . PHE B 1 178 ? -3.627 9.258 6.766 1 94 178 PHE B O 1
ATOM 3247 N N . PHE B 1 179 ? -2.176 10.977 6.719 1 92.62 179 PHE B N 1
ATOM 3248 C CA . PHE B 1 179 ? -3.178 12 6.988 1 92.62 179 PHE B CA 1
ATOM 3249 C C . PHE B 1 179 ? -3.59 12.711 5.707 1 92.62 179 PHE B C 1
ATOM 3251 O O . PHE B 1 179 ? -2.77 13.367 5.062 1 92.62 179 PHE B O 1
ATOM 3258 N N . CYS B 1 180 ? -4.836 12.57 5.414 1 92.06 180 CYS B N 1
ATOM 3259 C CA . CYS B 1 180 ? -5.336 13.07 4.137 1 92.06 180 CYS B CA 1
ATOM 3260 C C . CYS B 1 180 ? -6.406 14.141 4.344 1 92.06 180 CYS B C 1
ATOM 3262 O O . CYS B 1 180 ? -7.168 14.078 5.312 1 92.06 180 CYS B O 1
ATOM 3264 N N . PRO B 1 181 ? -6.438 15.148 3.393 1 93.12 181 PRO B N 1
ATOM 3265 C CA . PRO B 1 181 ? -7.562 16.094 3.424 1 93.12 181 PRO B CA 1
ATOM 3266 C C . PRO B 1 181 ? -8.891 15.438 3.049 1 93.12 181 PRO B C 1
ATOM 3268 O O . PRO B 1 181 ? -8.898 14.344 2.477 1 93.12 181 PRO B O 1
ATOM 3271 N N . ALA B 1 182 ? -9.93 16.141 3.498 1 90.75 182 ALA B N 1
ATOM 3272 C CA . ALA B 1 182 ? -11.219 15.773 2.918 1 90.75 182 ALA B CA 1
ATOM 3273 C C . ALA B 1 182 ? -11.211 15.945 1.401 1 90.75 182 ALA B C 1
ATOM 3275 O O . ALA B 1 182 ? -10.492 16.797 0.872 1 90.75 182 ALA B O 1
ATOM 3276 N N . ASN B 1 183 ? -12 15.148 0.757 1 87.56 183 ASN B N 1
ATOM 3277 C CA . ASN B 1 183 ? -12.016 15.164 -0.702 1 87.56 183 ASN B CA 1
ATOM 3278 C C . ASN B 1 183 ? -12.328 16.547 -1.244 1 87.56 183 ASN B C 1
ATOM 3280 O O . ASN B 1 183 ? -11.766 16.969 -2.256 1 87.56 183 ASN B O 1
ATOM 3284 N N . ASP B 1 184 ? -13.172 17.25 -0.573 1 90.38 184 ASP B N 1
ATOM 3285 C CA . ASP B 1 184 ? -13.617 18.547 -1.077 1 90.38 184 ASP B CA 1
ATOM 3286 C C . ASP B 1 184 ? -12.797 19.672 -0.48 1 90.38 184 ASP B C 1
ATOM 3288 O O . ASP B 1 184 ? -13.094 20.859 -0.706 1 90.38 184 ASP B O 1
ATOM 3292 N N . ALA B 1 185 ? -11.781 19.312 0.309 1 93.75 185 ALA B N 1
ATOM 3293 C CA . ALA B 1 185 ? -10.906 20.344 0.856 1 93.75 185 ALA B CA 1
ATOM 3294 C C . ALA B 1 185 ? -10.219 21.125 -0.258 1 93.75 185 ALA B C 1
ATOM 3296 O O . ALA B 1 185 ? -9.734 20.531 -1.231 1 93.75 185 ALA B O 1
ATOM 3297 N N . VAL B 1 186 ? -10.258 22.406 -0.104 1 95.69 186 VAL B N 1
ATOM 3298 C CA . VAL B 1 186 ? -9.57 23.281 -1.057 1 95.69 186 VAL B CA 1
ATOM 3299 C C . VAL B 1 186 ? -8.156 23.562 -0.563 1 95.69 186 VAL B C 1
ATOM 3301 O O . VAL B 1 186 ? -7.973 24.156 0.503 1 95.69 186 VAL B O 1
ATOM 3304 N N . ILE B 1 187 ? -7.18 23.141 -1.375 1 96.44 187 ILE B N 1
ATOM 3305 C CA . ILE B 1 187 ? -5.77 23.312 -1.038 1 96.44 187 ILE B CA 1
ATOM 3306 C C . ILE B 1 187 ? -5.18 24.469 -1.851 1 96.44 187 ILE B C 1
ATOM 3308 O O . ILE B 1 187 ? -5.34 24.516 -3.072 1 96.44 187 ILE B O 1
ATOM 3312 N N . ALA B 1 188 ? -4.547 25.344 -1.133 1 96.81 188 ALA B N 1
ATOM 3313 C CA . ALA B 1 188 ? -3.861 26.5 -1.723 1 96.81 188 ALA B CA 1
ATOM 3314 C C . ALA B 1 188 ? -2.832 27.078 -0.756 1 96.81 188 ALA B C 1
ATOM 3316 O O . ALA B 1 188 ? -2.932 26.875 0.458 1 96.81 188 ALA B O 1
ATOM 3317 N N . PRO B 1 189 ? -1.838 27.734 -1.386 1 97.06 189 PRO B N 1
ATOM 3318 C CA . PRO B 1 189 ? -0.945 28.438 -0.463 1 97.06 189 PRO B CA 1
ATOM 3319 C C . PRO B 1 189 ? -1.688 29.406 0.452 1 97.06 189 PRO B C 1
ATOM 3321 O O . PRO B 1 189 ? -2.561 30.156 -0.007 1 97.06 189 PRO B O 1
ATOM 3324 N N . ALA B 1 190 ? -1.406 29.328 1.73 1 97.31 190 ALA B N 1
ATOM 3325 C CA . ALA B 1 190 ? -2.043 30.234 2.678 1 97.31 190 ALA B CA 1
ATOM 3326 C C . ALA B 1 190 ? -1.794 31.688 2.291 1 97.31 190 ALA B C 1
ATOM 3328 O O . ALA B 1 190 ? -0.687 32.062 1.883 1 97.31 190 ALA B O 1
ATOM 3329 N N . LYS B 1 191 ? -2.768 32.469 2.486 1 96.38 191 LYS B N 1
ATOM 3330 C CA . LYS B 1 191 ? -2.688 33.875 2.09 1 96.38 191 LYS B CA 1
ATOM 3331 C C . LYS B 1 191 ? -1.537 34.594 2.799 1 96.38 191 LYS B C 1
ATOM 3333 O O . LYS B 1 191 ? -0.83 35.406 2.193 1 96.38 191 LYS B O 1
ATOM 3338 N N . LYS B 1 192 ? -1.334 34.281 4.031 1 96.88 192 LYS B N 1
ATOM 3339 C CA . LYS B 1 192 ? -0.3 34.906 4.84 1 96.88 192 LYS B CA 1
ATOM 3340 C C . LYS B 1 192 ? 1.094 34.531 4.348 1 96.88 192 LYS B C 1
ATOM 3342 O O . LYS B 1 192 ? 2.086 35.156 4.742 1 96.88 192 LYS B O 1
ATOM 3347 N N . LEU B 1 193 ? 1.109 33.562 3.566 1 96.62 193 LEU B N 1
ATOM 3348 C CA . LEU B 1 193 ? 2.408 33.062 3.117 1 96.62 193 LEU B CA 1
ATOM 3349 C C . LEU B 1 193 ? 2.678 33.469 1.676 1 96.62 193 LEU B C 1
ATOM 3351 O O . LEU B 1 193 ? 3.639 33.031 1.06 1 96.62 193 LEU B O 1
ATOM 3355 N N . THR B 1 194 ? 1.845 34.25 1.146 1 96.25 194 THR B N 1
ATOM 3356 C CA . THR B 1 194 ? 2.021 34.75 -0.213 1 96.25 194 THR B CA 1
ATOM 3357 C C . THR B 1 194 ? 1.999 36.281 -0.235 1 96.25 194 THR B C 1
ATOM 3359 O O . THR B 1 194 ? 1.428 36.906 0.657 1 96.25 194 THR B O 1
ATOM 3362 N N . SER B 1 195 ? 2.721 36.875 -1.141 1 95.69 195 SER B N 1
ATOM 3363 C CA . SER B 1 195 ? 2.775 38.312 -1.382 1 95.69 195 SER B CA 1
ATOM 3364 C C . SER B 1 195 ? 3.111 38.594 -2.838 1 95.69 195 SER B C 1
ATOM 3366 O O . SER B 1 195 ? 3.232 37.688 -3.656 1 95.69 195 SER B O 1
ATOM 3368 N N . GLU B 1 196 ? 3.176 39.938 -3.119 1 94.31 196 GLU B N 1
ATOM 3369 C CA . GLU B 1 196 ? 3.598 40.312 -4.457 1 94.31 196 GLU B CA 1
ATOM 3370 C C . GLU B 1 196 ? 5.02 39.844 -4.75 1 94.31 196 GLU B C 1
ATOM 3372 O O . GLU B 1 196 ? 5.328 39.469 -5.875 1 94.31 196 GLU B O 1
ATOM 3377 N N . GLU B 1 197 ? 5.848 39.906 -3.77 1 94.31 197 GLU B N 1
ATOM 3378 C CA . GLU B 1 197 ? 7.246 39.531 -3.906 1 94.31 197 GLU B CA 1
ATOM 3379 C C . GLU B 1 197 ? 7.391 38 -3.906 1 94.31 197 GLU B C 1
ATOM 3381 O O . GLU B 1 197 ? 8.312 37.469 -4.523 1 94.31 197 GLU B O 1
ATOM 3386 N N . THR B 1 198 ? 6.422 37.406 -3.148 1 94.38 198 THR B N 1
ATOM 3387 C CA . THR B 1 198 ? 6.395 35.938 -3.07 1 94.38 198 THR B CA 1
ATOM 3388 C C . THR B 1 198 ? 5.023 35.406 -3.467 1 94.38 198 THR B C 1
ATOM 3390 O O . THR B 1 198 ? 4.234 35 -2.605 1 94.38 198 THR B O 1
ATOM 3393 N N . PRO B 1 199 ? 4.875 35.375 -4.742 1 95.81 199 PRO B N 1
ATOM 3394 C CA . PRO B 1 199 ? 3.547 34.969 -5.191 1 95.81 199 PRO B CA 1
ATOM 3395 C C . PRO B 1 199 ? 3.268 33.469 -4.926 1 95.81 199 PRO B C 1
ATOM 3397 O O . PRO B 1 199 ? 4.195 32.719 -4.648 1 95.81 199 PRO B O 1
ATOM 3400 N N . ALA B 1 200 ? 2.051 33.125 -5.012 1 95.56 200 ALA B N 1
ATOM 3401 C CA . ALA B 1 200 ? 1.646 31.719 -4.867 1 95.56 200 ALA B CA 1
ATOM 3402 C C . ALA B 1 200 ? 2.289 30.844 -5.941 1 95.56 200 ALA B C 1
ATOM 3404 O O . ALA B 1 200 ? 2.184 31.141 -7.137 1 95.56 200 ALA B O 1
ATOM 3405 N N . ILE B 1 201 ? 2.963 29.844 -5.492 1 93.94 201 ILE B N 1
ATOM 3406 C CA . ILE B 1 201 ? 3.611 28.906 -6.398 1 93.94 201 ILE B CA 1
ATOM 3407 C C . ILE B 1 201 ? 2.57 27.969 -7 1 93.94 201 ILE B C 1
ATOM 3409 O O . ILE B 1 201 ? 2.652 27.609 -8.18 1 93.94 201 ILE B O 1
ATOM 3413 N N . TYR B 1 202 ? 1.578 27.562 -6.219 1 94.38 202 TYR B N 1
ATOM 3414 C CA . TYR B 1 202 ? 0.562 26.594 -6.617 1 94.38 202 TYR B CA 1
ATOM 3415 C C . TYR B 1 202 ? -0.802 27.266 -6.75 1 94.38 202 TYR B C 1
ATOM 3417 O O . TYR B 1 202 ? -1.134 28.172 -5.984 1 94.38 202 TYR B O 1
ATOM 3425 N N . ARG B 1 203 ? -1.59 26.797 -7.668 1 95.62 203 ARG B N 1
ATOM 3426 C CA . ARG B 1 203 ? -2.971 27.25 -7.762 1 95.62 203 ARG B CA 1
ATOM 3427 C C . ARG B 1 203 ? -3.852 26.562 -6.723 1 95.62 203 ARG B C 1
ATOM 3429 O O . ARG B 1 203 ? -3.408 25.641 -6.043 1 95.62 203 ARG B O 1
ATOM 3436 N N . SER B 1 204 ? -5.059 27.078 -6.676 1 96.44 204 SER B N 1
ATOM 3437 C CA . SER B 1 204 ? -6.047 26.438 -5.809 1 96.44 204 SER B CA 1
ATOM 3438 C C . SER B 1 204 ? -6.629 25.188 -6.457 1 96.44 204 SER B C 1
ATOM 3440 O O . SER B 1 204 ? -6.918 25.188 -7.656 1 96.44 204 SER B O 1
ATOM 3442 N N . PHE B 1 205 ? -6.766 24.109 -5.723 1 94.94 205 PHE B N 1
ATOM 3443 C CA . PHE B 1 205 ? -7.344 22.859 -6.203 1 94.94 205 PHE B CA 1
ATOM 3444 C C . PHE B 1 205 ? -8.008 22.109 -5.062 1 94.94 205 PHE B C 1
ATOM 3446 O O . PHE B 1 205 ? -7.73 22.359 -3.891 1 94.94 205 PHE B O 1
ATOM 3453 N N . THR B 1 206 ? -8.836 21.188 -5.43 1 93.94 206 THR B N 1
ATOM 3454 C CA . THR B 1 206 ? -9.383 20.297 -4.41 1 93.94 206 THR B CA 1
ATOM 3455 C C . THR B 1 206 ? -8.508 19.062 -4.246 1 93.94 206 THR B C 1
ATOM 3457 O O . THR B 1 206 ? -7.816 18.656 -5.18 1 93.94 206 THR B O 1
ATOM 3460 N N . TYR B 1 207 ? -8.57 18.531 -3.076 1 92.31 207 TYR B N 1
ATOM 3461 C CA . TYR B 1 207 ? -7.816 17.297 -2.891 1 92.31 207 TYR B CA 1
ATOM 3462 C C . TYR B 1 207 ? -8.289 16.219 -3.867 1 92.31 207 TYR B C 1
ATOM 3464 O O . TYR B 1 207 ? -7.477 15.445 -4.383 1 92.31 207 TYR B O 1
ATOM 3472 N N . ASP B 1 208 ? -9.547 16.188 -4.109 1 88.44 208 ASP B N 1
ATOM 3473 C CA . ASP B 1 208 ? -10.102 15.227 -5.059 1 88.44 208 ASP B CA 1
ATOM 3474 C C . ASP B 1 208 ? -9.469 15.391 -6.441 1 88.44 208 ASP B C 1
ATOM 3476 O O . ASP B 1 208 ? -9.125 14.398 -7.09 1 88.44 208 ASP B O 1
ATOM 3480 N N . GLU B 1 209 ? -9.359 16.594 -6.91 1 88.5 209 GLU B N 1
ATOM 3481 C CA . GLU B 1 209 ? -8.727 16.875 -8.195 1 88.5 209 GLU B CA 1
ATOM 3482 C C . GLU B 1 209 ? -7.285 16.375 -8.227 1 88.5 209 GLU B C 1
ATOM 3484 O O . GLU B 1 209 ? -6.863 15.734 -9.188 1 88.5 209 GLU B O 1
ATOM 3489 N N . TYR B 1 210 ? -6.582 16.672 -7.188 1 89.56 210 TYR B N 1
ATOM 3490 C CA . TYR B 1 210 ? -5.191 16.234 -7.086 1 89.56 210 TYR B CA 1
ATOM 3491 C C . TYR B 1 210 ? -5.086 14.719 -7.074 1 89.56 210 TYR B C 1
ATOM 3493 O O . TYR B 1 210 ? -4.254 14.141 -7.781 1 89.56 210 TYR B O 1
ATOM 3501 N N . TYR B 1 211 ? -5.918 14.148 -6.285 1 84.88 211 TYR B N 1
ATOM 3502 C CA . TYR B 1 211 ? -5.871 12.703 -6.09 1 84.88 211 TYR B CA 1
ATOM 3503 C C . TYR B 1 211 ? -6.156 11.969 -7.391 1 84.88 211 TYR B C 1
ATOM 3505 O O . TYR B 1 211 ? -5.473 10.992 -7.723 1 84.88 211 TYR B O 1
ATOM 3513 N N . LYS B 1 212 ? -7.078 12.359 -8.078 1 80.44 212 LYS B N 1
ATOM 3514 C CA . LYS B 1 212 ? -7.406 11.758 -9.367 1 80.44 212 LYS B CA 1
ATOM 3515 C C . LYS B 1 212 ? -6.242 11.867 -10.344 1 80.44 212 LYS B C 1
ATOM 3517 O O . LYS B 1 212 ? -5.938 10.922 -11.07 1 80.44 212 LYS B O 1
ATOM 3522 N N . ARG B 1 213 ? -5.605 13.07 -10.336 1 79.06 213 ARG B N 1
ATOM 3523 C CA . ARG B 1 213 ? -4.445 13.266 -11.203 1 79.06 213 ARG B CA 1
ATOM 3524 C C . ARG B 1 213 ? -3.285 12.375 -10.773 1 79.06 213 ARG B C 1
ATOM 3526 O O . ARG B 1 213 ? -2.572 11.828 -11.617 1 79.06 213 ARG B O 1
ATOM 3533 N N . PHE B 1 214 ? -3.129 12.234 -9.516 1 76.94 214 PHE B N 1
ATOM 3534 C CA . PHE B 1 214 ? -2.049 11.445 -8.945 1 76.94 214 PHE B CA 1
ATOM 3535 C C . PHE B 1 214 ? -2.158 9.984 -9.383 1 76.94 214 PHE B C 1
ATOM 3537 O O . PHE B 1 214 ? -1.163 9.375 -9.781 1 76.94 214 PHE B O 1
ATOM 3544 N N . TRP B 1 215 ? -3.244 9.383 -9.289 1 72.06 215 TRP B N 1
ATOM 3545 C CA . TRP B 1 215 ? -3.434 7.965 -9.578 1 72.06 215 TRP B CA 1
ATOM 3546 C C . TRP B 1 215 ? -3.584 7.734 -11.078 1 72.06 215 TRP B C 1
ATOM 3548 O O . TRP B 1 215 ? -3.512 6.594 -11.547 1 72.06 215 TRP B O 1
ATOM 3558 N N . SER B 1 216 ? -3.932 8.852 -11.727 1 64.19 216 SER B N 1
ATOM 3559 C CA . SER B 1 216 ? -3.973 8.727 -13.172 1 64.19 216 SER B CA 1
ATOM 3560 C C . SER B 1 216 ? -2.58 8.859 -13.781 1 64.19 216 SER B C 1
ATOM 3562 O O . SER B 1 216 ? -2.367 8.516 -14.945 1 64.19 216 SER B O 1
ATOM 3564 N N . ARG B 1 217 ? -1.649 9.578 -12.891 1 57.97 217 ARG B N 1
ATOM 3565 C CA . ARG B 1 217 ? -0.34 9.938 -13.422 1 57.97 217 ARG B CA 1
ATOM 3566 C C . ARG B 1 217 ? 0.667 8.812 -13.219 1 57.97 217 ARG B C 1
ATOM 3568 O O . ARG B 1 217 ? 0.471 7.941 -12.367 1 57.97 217 ARG B O 1
ATOM 3575 N N . ASN B 1 218 ? 1.8 8.883 -14.062 1 50.62 218 ASN B N 1
ATOM 3576 C CA . ASN B 1 218 ? 2.967 8.008 -14.008 1 50.62 218 ASN B CA 1
ATOM 3577 C C . ASN B 1 218 ? 3.85 8.32 -12.805 1 50.62 218 ASN B C 1
ATOM 3579 O O . ASN B 1 218 ? 4.273 9.461 -12.617 1 50.62 218 ASN B O 1
ATOM 3583 N N . LEU B 1 219 ? 3.76 7.652 -11.656 1 47.56 219 LEU B N 1
ATOM 3584 C CA . LEU B 1 219 ? 4.555 7.926 -10.461 1 47.56 219 LEU B CA 1
ATOM 3585 C C . LEU B 1 219 ? 6.004 8.227 -10.828 1 47.56 219 LEU B C 1
ATOM 3587 O O . LEU B 1 219 ? 6.719 8.891 -10.078 1 47.56 219 LEU B O 1
ATOM 3591 N N . ASP B 1 220 ? 6.66 7.578 -11.859 1 47.81 220 ASP B N 1
ATOM 3592 C CA . ASP B 1 220 ? 8.102 7.645 -12.078 1 47.81 220 ASP B CA 1
ATOM 3593 C C . ASP B 1 220 ? 8.508 9 -12.648 1 47.81 220 ASP B C 1
ATOM 3595 O O . ASP B 1 220 ? 9.688 9.336 -12.695 1 47.81 220 ASP B O 1
ATOM 3599 N N . GLU B 1 221 ? 7.617 9.68 -13.258 1 51.81 221 GLU B N 1
ATOM 3600 C CA . GLU B 1 221 ? 8.273 10.789 -13.938 1 51.81 221 GLU B CA 1
ATOM 3601 C C . GLU B 1 221 ? 8.281 12.047 -13.07 1 51.81 221 GLU B C 1
ATOM 3603 O O . GLU B 1 221 ? 9.344 12.625 -12.812 1 51.81 221 GLU B O 1
ATOM 3608 N N . GLU B 1 222 ? 7.336 12.898 -12.828 1 58.75 222 GLU B N 1
ATOM 3609 C CA . GLU B 1 222 ? 7.27 14.148 -12.078 1 58.75 222 GLU B CA 1
ATOM 3610 C C . GLU B 1 222 ? 6.281 14.047 -10.914 1 58.75 222 GLU B C 1
ATOM 3612 O O . GLU B 1 222 ? 5.383 13.203 -10.93 1 58.75 222 GLU B O 1
ATOM 3617 N N . LYS B 1 223 ? 6.754 14.805 -9.852 1 67.69 223 LYS B N 1
ATOM 3618 C CA . LYS B 1 223 ? 5.785 14.969 -8.773 1 67.69 223 LYS B CA 1
ATOM 3619 C C . LYS B 1 223 ? 4.445 15.469 -9.312 1 67.69 223 LYS B C 1
ATOM 3621 O O . LYS B 1 223 ? 4.398 16.453 -10.062 1 67.69 223 LYS B O 1
ATOM 3626 N N . CYS B 1 224 ? 3.414 14.742 -9.031 1 66.75 224 CYS B N 1
ATOM 3627 C CA . CYS B 1 224 ? 2.08 15.133 -9.477 1 66.75 224 CYS B CA 1
ATOM 3628 C C . CYS B 1 224 ? 1.801 16.594 -9.141 1 66.75 224 CYS B C 1
ATOM 3630 O O . CYS B 1 224 ? 1.157 17.297 -9.922 1 66.75 224 CYS B O 1
ATOM 3632 N N . LEU B 1 225 ? 2.365 17.047 -8.023 1 75.94 225 LEU B N 1
ATOM 3633 C CA . LEU B 1 225 ? 2.096 18.391 -7.527 1 75.94 225 LEU B CA 1
ATOM 3634 C C . LEU B 1 225 ? 2.57 19.438 -8.531 1 75.94 225 LEU B C 1
ATOM 3636 O O . LEU B 1 225 ? 2.012 20.547 -8.594 1 75.94 225 LEU B O 1
ATOM 3640 N N . GLU B 1 226 ? 3.596 19.125 -9.242 1 76.88 226 GLU B N 1
ATOM 3641 C CA . GLU B 1 226 ? 4.145 20.094 -10.195 1 76.88 226 GLU B CA 1
ATOM 3642 C C . GLU B 1 226 ? 3.113 20.453 -11.258 1 76.88 226 GLU B C 1
ATOM 3644 O O . GLU B 1 226 ? 3.182 21.531 -11.852 1 76.88 226 GLU B O 1
ATOM 3649 N N . LEU B 1 227 ? 2.094 19.672 -11.461 1 71.06 227 LEU B N 1
ATOM 3650 C CA . LEU B 1 227 ? 1.034 19.938 -12.43 1 71.06 227 LEU B CA 1
ATOM 3651 C C . LEU B 1 227 ? 0.063 20.984 -11.898 1 71.06 227 LEU B C 1
ATOM 3653 O O . LEU B 1 227 ? -0.79 21.484 -12.641 1 71.06 227 LEU B O 1
ATOM 3657 N N . PHE B 1 228 ? 0.251 21.312 -10.672 1 74.31 228 PHE B N 1
ATOM 3658 C CA . PHE B 1 228 ? -0.69 22.219 -10.031 1 74.31 228 PHE B CA 1
ATOM 3659 C C . PHE B 1 228 ? -0.038 23.578 -9.766 1 74.31 228 PHE B C 1
ATOM 3661 O O . PHE B 1 228 ? -0.513 24.344 -8.93 1 74.31 228 PHE B O 1
ATOM 3668 N N . LYS B 1 229 ? 1.033 23.797 -10.234 1 75.44 229 LYS B N 1
ATOM 3669 C CA . LYS B 1 229 ? 1.632 25.125 -10.18 1 75.44 229 LYS B CA 1
ATOM 3670 C C . LYS B 1 229 ? 0.827 26.125 -11.008 1 75.44 229 LYS B C 1
ATOM 3672 O O . LYS B 1 229 ? 0.177 25.75 -11.984 1 75.44 229 LYS B O 1
#